Protein AF-0000000078079973 (afdb_homodimer)

Foldseek 3Di:
DFAEEEEEEDLVVLVVLLPPQPAPPNQLSLLLNLQVVLCVVQPVRHHYHYQDDDLVVLLVVQCPDPFADNVQLVLLQCQAVLQVPDPPQPPQAQPHRRAGADPAAPPDDPPPPPPPDGSSNCNNVAEDDGPAGHDNCLSVQLSSLQVSLLVPLVVDDWRYEYEYSGSAAALQHTHRHDYPRHSHHNLSSSVRSNVVPFQAEEEEEEAQEDSNRNCVHCLAPCSYAYEYEYADLCPAPPNPDQDQPSQGDHNSGNRYGHHHDYFAAELVNVVVVLLVVLVSCVVSVGQEYEYADAQCLDCPRPRHGYDYHLLSLLVSLLSNLVSDSGYYYYRYHYTRPSVCSSSSVSSNSVSNND/DFAEEEEEEDLVVLVVLLPPQPAPVNQLSLLLNLQVVLCVVQPVRHHYHYQDDDLVVLLVVQCPDPFADNVQLVLLQCQQVLQVVDPPQPDQAQPHRRAGHDPAAPPDDPPPPPPPDGSSNCNNVAEDDGPAGHDNCLSVQLSSLQVSLLVPLVVDDFRYEYEYSGSAAALQHTHRHDYPRHSHHNLSSSVRSNVVPFQAEEEEEEAQEDSNRNCVRCLAPCSYAYEYEYADLCPAPPNPDQDQPSQGDHNSGNRYGHHHDYFAAELVNVVVVLLVVLVSCVVSVGQEYEYADAQCLDCPRPRHGYDYHLLSLLVSLLSNLVSDSGYYYYRYHYTRPSVCSSSSVSSNSVSNND

InterPro domains:
  IPR000286 Histone deacetylase HDAC [PR01270] (168-191)
  IPR000286 Histone deacetylase HDAC [PR01270] (200-215)
  IPR000286 Histone deacetylase HDAC [PR01270] (286-296)
  IPR023696 Ureohydrolase domain superfamily [SSF52768] (71-352)
  IPR023801 Histone deacetylase domain [PF00850] (71-351)
  IPR037138 Histone deacetylase domain superfamily [G3DSA:3.40.800.20] (15-354)

Radius of gyration: 28.34 Å; Cα contacts (8 Å, |Δi|>4): 1596; chains: 2; bounding box: 48×87×62 Å

pLDDT: mean 91.93, std 10.31, range [50.34, 98.94]

Sequence (708 aa):
MAKLTIVTTPMDTVIVRKEESFNTTNKPFTRQYKIFKKLEETFLSANYLISNFDVKDIRSVLETYPCVSCDYLDFLENAFKSHLESNDNDEYVSPYDGGLVNYCFSKTMPVKKSNKLPYYMQCGLYSNDFTTSIFDYTNVFALQSAYNGIIAANSLRNDSVIYCLNVFPGHHAAKDFYSGYCFLNNAAICAYELLKKYNKVAILDIDYHHGDGTQKIFYDDPRVLTISIHGDPASNYPFYVGYIDEIGEGYGEAYNYNYPLPKGSDINAYINKLTDALEIISVFDTDILVIAFGGDTYNNDPQGGFCLNLDDYKTIGSFIRKSVNKPIIITQEGGYYLDDIDKIVSNFVESLIKMAKLTIVTTPMDTVIVRKEESFNTTNKPFTRQYKIFKKLEETFLSANYLISNFDVKDIRSVLETYPCVSCDYLDFLENAFKSHLESNDNDEYVSPYDGGLVNYCFSKTMPVKKSNKLPYYMQCGLYSNDFTTSIFDYTNVFALQSAYNGIIAANSLRNDSVIYCLNVFPGHHAAKDFYSGYCFLNNAAICAYELLKKYNKVAILDIDYHHGDGTQKIFYDDPRVLTISIHGDPASNYPFYVGYIDEIGEGYGEAYNYNYPLPKGSDINAYINKLTDALEIISVFDTDILVIAFGGDTYNNDPQGGFCLNLDDYKTIGSFIRKSVNKPIIITQEGGYYLDDIDKIVSNFVESLIK

Nearest PDB structures (foldseek):
  6phr-assembly1_A  TM=8.777E-01  e=6.975E-28  Marinobacter subterrani
  9gkz-assembly1_A  TM=9.175E-01  e=5.535E-27  Pseudomonas sp. M30-35
  9gkz-assembly1_B  TM=8.897E-01  e=7.323E-27  Pseudomonas sp. M30-35
  3men-assembly1_B  TM=8.637E-01  e=2.260E-27  Burkholderia pseudomallei 1710b
  5d1b-assembly2_B  TM=8.139E-01  e=1.705E-19  Homo sapiens

Organism: NCBI:txid2126985

Structure (mmCIF, N/CA/C/O backbone):
data_AF-0000000078079973-model_v1
#
loop_
_entity.id
_entity.type
_entity.pdbx_description
1 polymer 'Acetoin utilization deacetylase'
#
loop_
_atom_site.group_PDB
_atom_site.id
_atom_site.type_symbol
_atom_site.label_atom_id
_atom_site.label_alt_id
_atom_site.label_comp_id
_atom_site.label_asym_id
_atom_site.label_entity_id
_atom_site.label_seq_id
_atom_site.pdbx_PDB_ins_code
_atom_site.Cartn_x
_atom_site.Cartn_y
_atom_site.Cartn_z
_atom_site.occupancy
_atom_site.B_iso_or_equiv
_atom_site.auth_seq_id
_atom_site.auth_comp_id
_atom_site.auth_asym_id
_atom_site.auth_atom_id
_atom_site.pdbx_PDB_model_num
ATOM 1 N N . MET A 1 1 ? 0.706 -42.781 -23.125 1 69.25 1 MET A N 1
ATOM 2 C CA . MET A 1 1 ? 0.808 -42 -21.891 1 69.25 1 MET A CA 1
ATOM 3 C C . MET A 1 1 ? 1.854 -40.906 -22.031 1 69.25 1 MET A C 1
ATOM 5 O O . MET A 1 1 ? 2.914 -41.125 -22.609 1 69.25 1 MET A O 1
ATOM 9 N N . ALA A 1 2 ? 1.433 -39.719 -21.547 1 81.12 2 ALA A N 1
ATOM 10 C CA . ALA A 1 2 ? 2.377 -38.594 -21.641 1 81.12 2 ALA A CA 1
ATOM 11 C C . ALA A 1 2 ? 3.559 -38.812 -20.688 1 81.12 2 ALA A C 1
ATOM 13 O O . ALA A 1 2 ? 3.447 -39.531 -19.688 1 81.12 2 ALA A O 1
ATOM 14 N N . LYS A 1 3 ? 4.707 -38.375 -21.031 1 89.5 3 LYS A N 1
ATOM 15 C CA . LYS A 1 3 ? 5.902 -38.406 -20.188 1 89.5 3 LYS A CA 1
ATOM 16 C C . LYS A 1 3 ? 5.887 -37.281 -19.156 1 89.5 3 LYS A C 1
ATOM 18 O O . LYS A 1 3 ? 5.77 -36.125 -19.5 1 89.5 3 LYS A O 1
ATOM 23 N N . LEU A 1 4 ? 5.961 -37.75 -17.922 1 96.06 4 LEU A N 1
ATOM 24 C CA . LEU A 1 4 ? 5.938 -36.781 -16.828 1 96.06 4 LEU A CA 1
ATOM 25 C C . LEU A 1 4 ? 7.355 -36.375 -16.422 1 96.06 4 LEU A C 1
ATOM 27 O O . LEU A 1 4 ? 8.211 -37.25 -16.219 1 96.06 4 LEU A O 1
ATOM 31 N N . THR A 1 5 ? 7.613 -35.125 -16.453 1 97.5 5 THR A N 1
ATOM 32 C CA . THR A 1 5 ? 8.836 -34.562 -15.891 1 97.5 5 THR A CA 1
ATOM 33 C C . THR A 1 5 ? 8.523 -33.625 -14.727 1 97.5 5 THR A C 1
ATOM 35 O O . THR A 1 5 ? 7.586 -32.844 -14.805 1 97.5 5 THR A O 1
ATOM 38 N N . ILE A 1 6 ? 9.211 -33.812 -13.648 1 97.56 6 ILE A N 1
ATOM 39 C CA . ILE A 1 6 ? 9.078 -32.938 -12.484 1 97.56 6 ILE A CA 1
ATOM 40 C C . ILE A 1 6 ? 10.344 -32.094 -12.336 1 97.56 6 ILE A C 1
ATOM 42 O O . ILE A 1 6 ? 11.453 -32.625 -12.258 1 97.56 6 ILE A O 1
ATOM 46 N N . VAL A 1 7 ? 10.164 -30.766 -12.398 1 97.44 7 VAL A N 1
ATOM 47 C CA . VAL A 1 7 ? 11.258 -29.828 -12.18 1 97.44 7 VAL A CA 1
ATOM 48 C C . VAL A 1 7 ? 11.195 -29.281 -10.75 1 97.44 7 VAL A C 1
ATOM 50 O O . VAL A 1 7 ? 10.164 -28.75 -10.328 1 97.44 7 VAL A O 1
ATOM 53 N N . THR A 1 8 ? 12.219 -29.391 -9.938 1 94.62 8 THR A N 1
ATOM 54 C CA . THR A 1 8 ? 12.125 -29.016 -8.539 1 94.62 8 THR A CA 1
ATOM 55 C C . THR A 1 8 ? 13.438 -28.391 -8.062 1 94.62 8 THR A C 1
ATOM 57 O O . THR A 1 8 ? 14.484 -28.594 -8.68 1 94.62 8 THR A O 1
ATOM 60 N N . THR A 1 9 ? 13.273 -27.594 -6.988 1 89.38 9 THR A N 1
ATOM 61 C CA . THR A 1 9 ? 14.414 -27.125 -6.219 1 89.38 9 THR A CA 1
ATOM 62 C C . THR A 1 9 ? 15.078 -28.297 -5.473 1 89.38 9 THR A C 1
ATOM 64 O O . THR A 1 9 ? 14.422 -29.297 -5.184 1 89.38 9 THR A O 1
ATOM 67 N N . PRO A 1 10 ? 16.422 -28.125 -5.203 1 87.38 10 PRO A N 1
ATOM 68 C CA . PRO A 1 10 ? 17.062 -29.188 -4.426 1 87.38 10 PRO A CA 1
ATOM 69 C C . PRO A 1 10 ? 16.375 -29.438 -3.086 1 87.38 10 PRO A C 1
ATOM 71 O O . PRO A 1 10 ? 16.281 -28.531 -2.256 1 87.38 10 PRO A O 1
ATOM 74 N N . MET A 1 11 ? 16.031 -30.641 -2.857 1 87.88 11 MET A N 1
ATOM 75 C CA . MET A 1 11 ? 15.188 -30.984 -1.715 1 87.88 11 MET A CA 1
ATOM 76 C C . MET A 1 11 ? 15.969 -30.859 -0.41 1 87.88 11 MET A C 1
ATOM 78 O O . MET A 1 11 ? 15.391 -30.578 0.639 1 87.88 11 MET A O 1
ATOM 82 N N . ASP A 1 12 ? 17.234 -30.953 -0.471 1 87.94 12 ASP A N 1
ATOM 83 C CA . ASP A 1 12 ? 18.047 -30.797 0.734 1 87.94 12 ASP A CA 1
ATOM 84 C C . ASP A 1 12 ? 17.875 -29.406 1.33 1 87.94 12 ASP A C 1
ATOM 86 O O . ASP A 1 12 ? 17.766 -29.25 2.549 1 87.94 12 ASP A O 1
ATOM 90 N N . THR A 1 13 ? 17.844 -28.453 0.495 1 84.69 13 THR A N 1
ATOM 91 C CA . THR A 1 13 ? 17.688 -27.078 0.955 1 84.69 13 THR A CA 1
ATOM 92 C C . THR A 1 13 ? 16.266 -26.859 1.496 1 84.69 13 THR A C 1
ATOM 94 O O . THR A 1 13 ? 16.078 -26.141 2.479 1 84.69 13 THR A O 1
ATOM 97 N N . VAL A 1 14 ? 15.352 -27.5 0.886 1 86 14 VAL A N 1
ATOM 98 C CA . VAL A 1 14 ? 13.953 -27.391 1.293 1 86 14 VAL A CA 1
ATOM 99 C C . VAL A 1 14 ? 13.766 -28.031 2.67 1 86 14 VAL A C 1
ATOM 101 O O . VAL A 1 14 ? 13.109 -27.453 3.541 1 86 14 VAL A O 1
ATOM 104 N N . ILE A 1 15 ? 14.398 -29.188 2.854 1 86.44 15 ILE A N 1
ATOM 105 C CA . ILE A 1 15 ? 14.281 -29.922 4.102 1 86.44 15 ILE A CA 1
ATOM 106 C C . ILE A 1 15 ? 14.867 -29.109 5.25 1 86.44 15 ILE A C 1
ATOM 108 O O . ILE A 1 15 ? 14.289 -29.047 6.336 1 86.44 15 ILE A O 1
ATOM 112 N N . VAL A 1 16 ? 15.938 -28.484 5.047 1 84.75 16 VAL A N 1
ATOM 113 C CA . VAL A 1 16 ? 16.578 -27.672 6.07 1 84.75 16 VAL A CA 1
ATOM 114 C C . VAL A 1 16 ? 15.656 -26.531 6.492 1 84.75 16 VAL A C 1
ATOM 116 O O . VAL A 1 16 ? 15.461 -26.281 7.684 1 84.75 16 VAL A O 1
ATOM 119 N N . ARG A 1 17 ? 15.07 -25.906 5.559 1 84.94 17 ARG A N 1
ATOM 120 C CA . ARG A 1 17 ? 14.203 -24.766 5.836 1 84.94 17 ARG A CA 1
ATOM 121 C C . ARG A 1 17 ? 12.898 -25.219 6.496 1 84.94 17 ARG A C 1
ATOM 123 O O . ARG A 1 17 ? 12.359 -24.516 7.355 1 84.94 17 ARG A O 1
ATOM 130 N N . LYS A 1 18 ? 12.469 -26.328 6.082 1 84.25 18 LYS A N 1
ATOM 131 C CA . LYS A 1 18 ? 11.273 -26.906 6.676 1 84.25 18 LYS A CA 1
ATOM 132 C C . LYS A 1 18 ? 11.461 -27.172 8.172 1 84.25 18 LYS A C 1
ATOM 134 O O . LYS A 1 18 ? 10.539 -26.969 8.961 1 84.25 18 LYS A O 1
ATOM 139 N N . GLU A 1 19 ? 12.602 -27.547 8.609 1 83.56 19 GLU A N 1
ATOM 140 C CA . GLU A 1 19 ? 12.891 -27.938 9.984 1 83.56 19 GLU A CA 1
ATOM 141 C C . GLU A 1 19 ? 13.25 -26.719 10.836 1 83.56 19 GLU A C 1
ATOM 143 O O . GLU A 1 19 ? 13.156 -26.766 12.062 1 83.56 19 GLU A O 1
ATOM 148 N N . GLU A 1 20 ? 13.922 -25.781 10.32 1 67.56 20 GLU A N 1
ATOM 149 C CA . GLU A 1 20 ? 14.336 -24.609 11.07 1 67.56 20 GLU A CA 1
ATOM 150 C C . GLU A 1 20 ? 13.125 -23.828 11.578 1 67.56 20 GLU A C 1
ATOM 152 O O . GLU A 1 20 ? 13.211 -23.125 12.594 1 67.56 20 GLU A O 1
ATOM 157 N N . SER A 1 21 ? 12.219 -23.672 10.758 1 55.81 21 SER A N 1
ATOM 158 C CA . SER A 1 21 ? 11.406 -22.469 10.875 1 55.81 21 SER A CA 1
ATOM 159 C C . SER A 1 21 ? 10.383 -22.594 12 1 55.81 21 SER A C 1
ATOM 161 O O . SER A 1 21 ? 9.633 -23.578 12.062 1 55.81 21 SER A O 1
ATOM 163 N N . PHE A 1 22 ? 10.75 -22.078 13.125 1 51.12 22 PHE A N 1
ATOM 164 C CA . PHE A 1 22 ? 9.93 -21.953 14.328 1 51.12 22 PHE A CA 1
ATOM 165 C C . PHE A 1 22 ? 8.547 -21.422 13.984 1 51.12 22 PHE A C 1
ATOM 167 O O . PHE A 1 22 ? 7.582 -21.656 14.719 1 51.12 22 PHE A O 1
ATOM 174 N N . ASN A 1 23 ? 8.383 -20.5 13.016 1 53.78 23 ASN A N 1
ATOM 175 C CA . ASN A 1 23 ? 7.125 -19.766 12.867 1 53.78 23 ASN A CA 1
ATOM 176 C C . ASN A 1 23 ? 6.461 -20.078 11.523 1 53.78 23 ASN A C 1
ATOM 178 O O . ASN A 1 23 ? 6.926 -20.938 10.781 1 53.78 23 ASN A O 1
ATOM 182 N N . THR A 1 24 ? 5.273 -19.609 11.281 1 57.94 24 THR A N 1
ATOM 183 C CA . THR A 1 24 ? 4.398 -19.719 10.125 1 57.94 24 THR A CA 1
ATOM 184 C C . THR A 1 24 ? 5.191 -19.562 8.828 1 57.94 24 THR A C 1
ATOM 186 O O . THR A 1 24 ? 4.664 -19.797 7.738 1 57.94 24 THR A O 1
ATOM 189 N N . THR A 1 25 ? 6.574 -19.625 8.984 1 67.25 25 THR A N 1
ATOM 190 C CA . THR A 1 25 ? 7.387 -19.281 7.82 1 67.25 25 THR A CA 1
ATOM 191 C C . THR A 1 25 ? 7.84 -20.547 7.094 1 67.25 25 THR A C 1
ATOM 193 O O . THR A 1 25 ? 8.375 -20.469 5.984 1 67.25 25 THR A O 1
ATOM 196 N N . ASN A 1 26 ? 7.504 -21.703 7.684 1 79.69 26 ASN A N 1
ATOM 197 C CA . ASN A 1 26 ? 8 -22.922 7.047 1 79.69 26 ASN A CA 1
ATOM 198 C C . ASN A 1 26 ? 6.941 -23.562 6.156 1 79.69 26 ASN A C 1
ATOM 200 O O . ASN A 1 26 ? 7.215 -24.547 5.473 1 79.69 26 ASN A O 1
ATOM 204 N N . LYS A 1 27 ? 5.875 -22.984 6.027 1 86.44 27 LYS A N 1
ATOM 205 C CA . LYS A 1 27 ? 4.734 -23.594 5.359 1 86.44 27 LYS A CA 1
ATOM 206 C C . LYS A 1 27 ? 5.023 -23.828 3.879 1 86.44 27 LYS A C 1
ATOM 208 O O . LYS A 1 27 ? 4.738 -24.906 3.346 1 86.44 27 LYS A O 1
ATOM 213 N N . PRO A 1 28 ? 5.664 -22.906 3.246 1 91.62 28 PRO A N 1
ATOM 214 C CA . PRO A 1 28 ? 5.938 -23.156 1.83 1 91.62 28 PRO A CA 1
ATOM 215 C C . PRO A 1 28 ? 6.895 -24.328 1.614 1 91.62 28 PRO A C 1
ATOM 217 O O . PRO A 1 28 ? 6.754 -25.078 0.638 1 91.62 28 PRO A O 1
ATOM 220 N N . PHE A 1 29 ? 7.762 -24.547 2.539 1 93.69 29 PHE A N 1
ATOM 221 C CA . PHE A 1 29 ? 8.734 -25.625 2.42 1 93.69 29 PHE A CA 1
ATOM 222 C C . PHE A 1 29 ? 8.102 -26.969 2.787 1 93.69 29 PHE A C 1
ATOM 224 O O . PHE A 1 29 ? 8.391 -27.984 2.168 1 93.69 29 PHE A O 1
ATOM 231 N N . THR A 1 30 ? 7.277 -26.938 3.783 1 93.69 30 THR A N 1
ATOM 232 C CA . THR A 1 30 ? 6.531 -28.156 4.125 1 93.69 30 THR A CA 1
ATOM 233 C C . THR A 1 30 ? 5.641 -28.578 2.967 1 93.69 30 THR A C 1
ATOM 235 O O . THR A 1 30 ? 5.555 -29.766 2.652 1 93.69 30 THR A O 1
ATOM 238 N N . ARG A 1 31 ? 5.004 -27.625 2.34 1 95.12 31 ARG A N 1
ATOM 239 C CA . ARG A 1 31 ? 4.18 -27.906 1.172 1 95.12 31 ARG A CA 1
ATOM 240 C C . ARG A 1 31 ? 4.996 -28.562 0.069 1 95.12 31 ARG A C 1
ATOM 242 O O . ARG A 1 31 ? 4.598 -29.594 -0.476 1 95.12 31 ARG A O 1
ATOM 249 N N . GLN A 1 32 ? 6.129 -28 -0.218 1 94.56 32 GLN A N 1
ATOM 250 C CA . GLN A 1 32 ? 7 -28.5 -1.272 1 94.56 32 GLN A CA 1
ATOM 251 C C . GLN A 1 32 ? 7.457 -29.922 -0.974 1 94.56 32 GLN A C 1
ATOM 253 O O . GLN A 1 32 ? 7.453 -30.781 -1.859 1 94.56 32 GLN A O 1
ATOM 258 N N . TYR A 1 33 ? 7.84 -30.141 0.251 1 94.81 33 TYR A N 1
ATOM 259 C CA . TYR A 1 33 ? 8.336 -31.438 0.667 1 94.81 33 TYR A CA 1
ATOM 260 C C . TYR A 1 33 ? 7.254 -32.5 0.537 1 94.81 33 TYR A C 1
ATOM 262 O O . TYR A 1 33 ? 7.496 -33.594 -0.006 1 94.81 33 TYR A O 1
ATOM 270 N N . LYS A 1 34 ? 6.102 -32.219 0.999 1 96.44 34 LYS A N 1
ATOM 271 C CA . LYS A 1 34 ? 5 -33.156 0.972 1 96.44 34 LYS A CA 1
ATOM 272 C C . LYS A 1 34 ? 4.613 -33.531 -0.461 1 96.44 34 LYS A C 1
ATOM 274 O O . LYS A 1 34 ? 4.391 -34.688 -0.778 1 96.44 34 LYS A O 1
ATOM 279 N N . ILE A 1 35 ? 4.512 -32.531 -1.285 1 97.56 35 ILE A N 1
ATOM 280 C CA . ILE A 1 35 ? 4.16 -32.75 -2.682 1 97.56 35 ILE A CA 1
ATOM 281 C C . ILE A 1 35 ? 5.242 -33.594 -3.348 1 97.56 35 ILE A C 1
ATOM 283 O O . ILE A 1 35 ? 4.941 -34.594 -4.023 1 97.56 35 ILE A O 1
ATOM 287 N N . PHE A 1 36 ? 6.48 -33.25 -3.117 1 96.69 36 PHE A N 1
ATOM 288 C CA . PHE A 1 36 ? 7.598 -33.969 -3.725 1 96.69 36 PHE A CA 1
ATOM 289 C C . PHE A 1 36 ? 7.562 -35.438 -3.352 1 96.69 36 PHE A C 1
ATOM 291 O O . PHE A 1 36 ? 7.668 -36.312 -4.223 1 96.69 36 PHE A O 1
ATOM 298 N N . LYS A 1 37 ? 7.418 -35.75 -2.086 1 96.38 37 LYS A N 1
ATOM 299 C CA . LYS A 1 37 ? 7.41 -37.125 -1.604 1 96.38 37 LYS A CA 1
ATOM 300 C C . LYS A 1 37 ? 6.273 -37.938 -2.238 1 96.38 37 LYS A C 1
ATOM 302 O O . LYS A 1 37 ? 6.465 -39.094 -2.639 1 96.38 37 LYS A O 1
ATOM 307 N N . LYS A 1 38 ? 5.176 -37.312 -2.314 1 97.75 38 LYS A N 1
ATOM 308 C CA . LYS A 1 38 ? 4.02 -38 -2.895 1 97.75 38 LYS A CA 1
ATOM 309 C C . LYS A 1 38 ? 4.23 -38.281 -4.383 1 97.75 38 LYS A C 1
ATOM 311 O O . LYS A 1 38 ? 3.889 -39.344 -4.871 1 97.75 38 LYS A O 1
ATOM 316 N N . LEU A 1 39 ? 4.688 -37.25 -5.105 1 96.62 39 LEU A N 1
ATOM 317 C CA . LEU A 1 39 ? 4.914 -37.438 -6.539 1 96.62 39 LEU A CA 1
ATOM 318 C C . LEU A 1 39 ? 5.957 -38.5 -6.797 1 96.62 39 LEU A C 1
ATOM 320 O O . LEU A 1 39 ? 5.805 -39.312 -7.715 1 96.62 39 LEU A O 1
ATOM 324 N N . GLU A 1 40 ? 6.992 -38.562 -5.973 1 94.5 40 GLU A N 1
ATOM 325 C CA . GLU A 1 40 ? 8.023 -39.562 -6.094 1 94.5 40 GLU A CA 1
ATOM 326 C C . GLU A 1 40 ? 7.449 -40.969 -5.867 1 94.5 40 GLU A C 1
ATOM 328 O O . GLU A 1 40 ? 7.824 -41.938 -6.551 1 94.5 40 GLU A O 1
ATOM 333 N N . GLU A 1 41 ? 6.574 -41.062 -4.953 1 95.94 41 GLU A N 1
ATOM 334 C CA . GLU A 1 41 ? 5.949 -42.344 -4.613 1 95.94 41 GLU A CA 1
ATOM 335 C C . GLU A 1 41 ? 4.965 -42.781 -5.691 1 95.94 41 GLU A C 1
ATOM 337 O O . GLU A 1 41 ? 4.852 -43.969 -5.988 1 95.94 41 GLU A O 1
ATOM 342 N N . THR A 1 42 ? 4.281 -41.844 -6.207 1 95.44 42 THR A N 1
ATOM 343 C CA . THR A 1 42 ? 3.18 -42.156 -7.113 1 95.44 42 THR A CA 1
ATOM 344 C C . THR A 1 42 ? 3.693 -42.375 -8.531 1 95.44 42 THR A C 1
ATOM 346 O O . THR A 1 42 ? 3.186 -43.25 -9.258 1 95.44 42 THR A O 1
ATOM 349 N N . PHE A 1 43 ? 4.648 -41.562 -8.938 1 95.38 43 PHE A N 1
ATOM 350 C CA . PHE A 1 43 ? 5.113 -41.594 -10.312 1 95.38 43 PHE A CA 1
ATOM 351 C C . PHE A 1 43 ? 6.551 -42.125 -10.391 1 95.38 43 PHE A C 1
ATOM 353 O O . PHE A 1 43 ? 7.484 -41.312 -10.539 1 95.38 43 PHE A O 1
ATOM 360 N N . LEU A 1 44 ? 6.727 -43.375 -10.531 1 92.19 44 LEU A N 1
ATOM 361 C CA . LEU A 1 44 ? 8.031 -44.031 -10.461 1 92.19 44 LEU A CA 1
ATOM 362 C C . LEU A 1 44 ? 8.82 -43.812 -11.75 1 92.19 44 LEU A C 1
ATOM 364 O O . LEU A 1 44 ? 10.055 -43.812 -11.734 1 92.19 44 LEU A O 1
ATOM 368 N N . SER A 1 45 ? 8.133 -43.562 -12.836 1 91.75 45 SER A N 1
ATOM 369 C CA . SER A 1 45 ? 8.797 -43.438 -14.133 1 91.75 45 SER A CA 1
ATOM 370 C C . SER A 1 45 ? 9 -41.969 -14.508 1 91.75 45 SER A C 1
ATOM 372 O O . SER A 1 45 ? 9.484 -41.656 -15.602 1 91.75 45 SER A O 1
ATOM 374 N N . ALA A 1 46 ? 8.586 -41.062 -13.586 1 93.75 46 ALA A N 1
ATOM 375 C CA . ALA A 1 46 ? 8.742 -39.656 -13.898 1 93.75 46 ALA A CA 1
ATOM 376 C C . ALA A 1 46 ? 10.211 -39.281 -1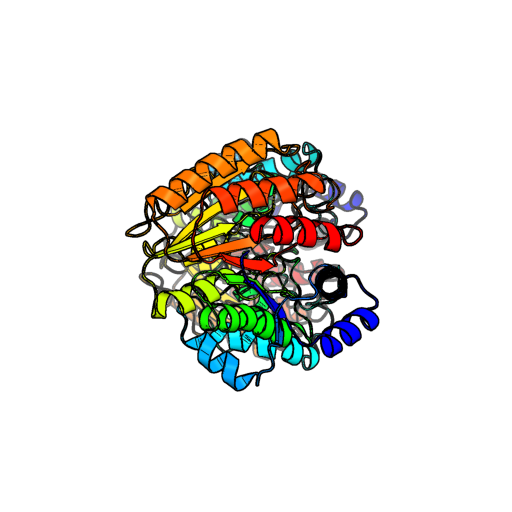3.953 1 93.75 46 ALA A C 1
ATOM 378 O O . ALA A 1 46 ? 11.039 -39.844 -13.242 1 93.75 46 ALA A O 1
ATOM 379 N N . ASN A 1 47 ? 10.523 -38.344 -14.867 1 94.75 47 ASN A N 1
ATOM 380 C CA . ASN A 1 47 ? 11.836 -37.719 -14.883 1 94.75 47 ASN A CA 1
ATOM 381 C C . ASN A 1 47 ? 11.914 -36.531 -13.906 1 94.75 47 ASN A C 1
ATOM 383 O O . ASN A 1 47 ? 10.977 -35.75 -13.805 1 94.75 47 ASN A O 1
ATOM 387 N N . TYR A 1 48 ? 12.961 -36.469 -13.125 1 94.12 48 TYR A N 1
ATOM 388 C CA . TYR A 1 48 ? 13.156 -35.375 -12.172 1 94.12 48 TYR A CA 1
ATOM 389 C C . TYR A 1 48 ? 14.336 -34.5 -12.586 1 94.12 48 TYR A C 1
ATOM 391 O O . TYR A 1 48 ? 15.461 -35 -12.75 1 94.12 48 TYR A O 1
ATOM 399 N N . LEU A 1 49 ? 14.078 -33.25 -12.812 1 95 49 LEU A N 1
ATOM 400 C CA . LEU A 1 49 ? 15.102 -32.25 -13.109 1 95 49 LEU A CA 1
ATOM 401 C C . LEU A 1 49 ? 15.297 -31.312 -11.93 1 95 49 LEU A C 1
ATOM 403 O O . LEU A 1 49 ? 14.359 -30.641 -11.508 1 95 49 LEU A O 1
ATOM 407 N N . ILE A 1 50 ? 16.5 -31.219 -11.422 1 92.94 50 ILE A N 1
ATOM 408 C CA . ILE A 1 50 ? 16.812 -30.375 -10.266 1 92.94 50 ILE A CA 1
ATOM 409 C C . ILE A 1 50 ? 17.391 -29.047 -10.734 1 92.94 50 ILE A C 1
ATOM 411 O O . ILE A 1 50 ? 18.297 -29 -11.57 1 92.94 50 ILE A O 1
ATOM 415 N N . SER A 1 51 ? 16.75 -27.984 -10.258 1 89.88 51 SER A N 1
ATOM 416 C CA . SER A 1 51 ? 17.172 -26.641 -10.664 1 89.88 51 SER A CA 1
ATOM 417 C C . SER A 1 51 ? 18.391 -26.172 -9.875 1 89.88 51 SER A C 1
ATOM 419 O O . SER A 1 51 ? 18.266 -25.328 -8.977 1 89.88 51 SER A O 1
ATOM 421 N N . ASN A 1 52 ? 19.484 -26.688 -10.234 1 83.94 52 ASN A N 1
ATOM 422 C CA . ASN A 1 52 ? 20.75 -26.188 -9.703 1 83.94 52 ASN A CA 1
ATOM 423 C C . ASN A 1 52 ? 21.281 -25 -10.5 1 83.94 52 ASN A C 1
ATOM 425 O O . ASN A 1 52 ? 21.359 -25.078 -11.727 1 83.94 52 ASN A O 1
ATOM 429 N N . PHE A 1 53 ? 21.453 -23.906 -9.734 1 78.81 53 PHE A N 1
ATOM 430 C CA . PHE A 1 53 ? 21.922 -22.75 -10.492 1 78.81 53 PHE A CA 1
ATOM 431 C C . PHE A 1 53 ? 22.781 -21.844 -9.625 1 78.81 53 PHE A C 1
ATOM 433 O O . PHE A 1 53 ? 22.75 -21.922 -8.398 1 78.81 53 PHE A O 1
ATOM 440 N N . ASP A 1 54 ? 23.578 -21.125 -10.422 1 85.06 54 ASP A N 1
ATOM 441 C CA . ASP A 1 54 ? 24.25 -19.953 -9.844 1 85.06 54 ASP A CA 1
ATOM 442 C C . ASP A 1 54 ? 23.328 -18.734 -9.867 1 85.06 54 ASP A C 1
ATOM 444 O O . ASP A 1 54 ? 22.719 -18.422 -10.898 1 85.06 54 ASP A O 1
ATOM 448 N N . VAL A 1 55 ? 23.156 -18.109 -8.781 1 84.38 55 VAL A N 1
ATOM 449 C CA . VAL A 1 55 ? 22.266 -16.969 -8.625 1 84.38 55 VAL A CA 1
ATOM 450 C C . VAL A 1 55 ? 22.562 -15.922 -9.695 1 84.38 55 VAL A C 1
ATOM 452 O O . VAL A 1 55 ? 21.641 -15.336 -10.281 1 84.38 55 VAL A O 1
ATOM 455 N N . LYS A 1 56 ? 23.859 -15.688 -10.008 1 85.31 56 LYS A N 1
ATOM 456 C CA . LYS A 1 56 ? 24.25 -14.664 -10.977 1 85.31 56 LYS A CA 1
ATOM 457 C C . LYS A 1 56 ? 23.797 -15.039 -12.383 1 85.31 56 LYS A C 1
ATOM 459 O O . LYS A 1 56 ? 23.391 -14.172 -13.164 1 85.31 56 LYS A O 1
ATOM 464 N N . ASP A 1 57 ? 23.859 -16.266 -12.703 1 89.38 57 ASP A N 1
ATOM 465 C CA . ASP A 1 57 ? 23.469 -16.734 -14.031 1 89.38 57 ASP A CA 1
ATOM 466 C C . ASP A 1 57 ? 21.969 -16.609 -14.25 1 89.38 57 ASP A C 1
ATOM 468 O O . ASP A 1 57 ? 21.531 -16.109 -15.289 1 89.38 57 ASP A O 1
ATOM 472 N N . ILE A 1 58 ? 21.25 -17 -13.305 1 91 58 ILE A N 1
ATOM 473 C CA . ILE A 1 58 ? 19.812 -16.953 -13.453 1 91 58 ILE A CA 1
ATOM 474 C C . ILE A 1 58 ? 19.328 -15.5 -13.508 1 91 58 ILE A C 1
ATOM 476 O O . ILE A 1 58 ? 18.406 -15.172 -14.25 1 91 58 ILE A O 1
ATOM 480 N N . ARG A 1 59 ? 19.953 -14.688 -12.672 1 92.12 59 ARG A N 1
ATOM 481 C CA . ARG A 1 59 ? 19.594 -13.273 -12.68 1 92.12 59 ARG A CA 1
ATOM 482 C C . ARG A 1 59 ? 19.781 -12.672 -14.07 1 92.12 59 ARG A C 1
ATOM 484 O O . ARG A 1 59 ? 18.922 -11.945 -14.562 1 92.12 59 ARG A O 1
ATOM 491 N N . SER A 1 60 ? 20.922 -12.977 -14.727 1 92.94 60 SER A N 1
ATOM 492 C CA . SER A 1 60 ? 21.219 -12.445 -16.047 1 92.94 60 SER A CA 1
ATOM 493 C C . SER A 1 60 ? 20.172 -12.867 -17.078 1 92.94 60 SER A C 1
ATOM 495 O O . SER A 1 60 ? 19.812 -12.086 -17.969 1 92.94 60 SER A O 1
ATOM 497 N N . VAL A 1 61 ? 19.672 -14.039 -16.938 1 94.62 61 VAL A N 1
ATOM 498 C CA . VAL A 1 61 ? 18.656 -14.547 -17.844 1 94.62 61 VAL A CA 1
ATOM 499 C C . VAL A 1 61 ? 17.328 -13.859 -17.562 1 94.62 61 VAL A C 1
ATOM 501 O O . VAL A 1 61 ? 16.641 -13.398 -18.484 1 94.62 61 VAL A O 1
ATOM 504 N N . LEU A 1 62 ? 17 -13.766 -16.297 1 95.81 62 LEU A N 1
ATOM 505 C CA . LEU A 1 62 ? 15.711 -13.195 -15.883 1 95.81 62 LEU A CA 1
ATOM 506 C C . LEU A 1 62 ? 15.594 -11.742 -16.328 1 95.81 62 LEU A C 1
ATOM 508 O O . LEU A 1 62 ? 14.516 -11.297 -16.719 1 95.81 62 LEU A O 1
ATOM 512 N N . GLU A 1 63 ? 16.688 -11.016 -16.344 1 94.75 63 GLU A N 1
ATOM 513 C CA . GLU A 1 63 ? 16.719 -9.602 -16.672 1 94.75 63 GLU A CA 1
ATOM 514 C C . GLU A 1 63 ? 16.375 -9.375 -18.141 1 94.75 63 GLU A C 1
ATOM 516 O O . GLU A 1 63 ? 16.078 -8.25 -18.547 1 94.75 63 GLU A O 1
ATOM 521 N N . THR A 1 64 ? 16.422 -10.445 -18.953 1 96 64 THR A N 1
ATOM 522 C CA . THR A 1 64 ? 16.125 -10.305 -20.375 1 96 64 THR A CA 1
ATOM 523 C C . THR A 1 64 ? 14.625 -10.375 -20.641 1 96 64 THR A C 1
ATOM 525 O O . THR A 1 64 ? 14.156 -10.031 -21.719 1 96 64 THR A O 1
ATOM 528 N N . TYR A 1 65 ? 13.875 -10.844 -19.688 1 97.38 65 TYR A N 1
ATOM 529 C CA . TYR A 1 65 ? 12.43 -10.961 -19.875 1 97.38 65 TYR A CA 1
ATOM 530 C C . TYR A 1 65 ? 11.734 -9.641 -19.594 1 97.38 65 TYR A C 1
ATOM 532 O O . TYR A 1 65 ? 12.055 -8.961 -18.609 1 97.38 65 TYR A O 1
ATOM 540 N N . PRO A 1 66 ? 10.742 -9.234 -20.406 1 96.38 66 PRO A N 1
ATOM 541 C CA . PRO A 1 66 ? 10.039 -7.961 -20.219 1 96.38 66 PRO A CA 1
ATOM 542 C C . PRO A 1 66 ? 9.281 -7.895 -18.891 1 96.38 66 PRO A C 1
ATOM 544 O O . PRO A 1 66 ? 8.961 -6.805 -18.422 1 96.38 66 PRO A O 1
ATOM 547 N N . CYS A 1 67 ? 8.977 -9.031 -18.281 1 96.81 67 CYS A N 1
ATOM 548 C CA . CYS A 1 67 ? 8.156 -9.055 -17.078 1 96.81 67 CYS A CA 1
ATOM 549 C C . CYS A 1 67 ? 9.023 -8.992 -15.828 1 96.81 67 CYS A C 1
ATOM 551 O O . CYS A 1 67 ? 8.531 -9.172 -14.711 1 96.81 67 CYS A O 1
ATOM 553 N N . VAL A 1 68 ? 10.344 -8.711 -16 1 96.44 68 VAL A N 1
ATOM 554 C CA . VAL A 1 68 ? 11.242 -8.648 -14.852 1 96.44 68 VAL A CA 1
ATOM 555 C C . VAL A 1 68 ? 11.992 -7.32 -14.859 1 96.44 68 VAL A C 1
ATOM 557 O O . VAL A 1 68 ? 12.57 -6.93 -15.875 1 96.44 68 VAL A O 1
ATOM 560 N N . SER A 1 69 ? 11.961 -6.629 -13.758 1 95.12 69 SER A N 1
ATOM 561 C CA . SER A 1 69 ? 12.695 -5.379 -13.578 1 95.12 69 SER A CA 1
ATOM 562 C C . SER A 1 69 ? 14.039 -5.621 -12.898 1 95.12 69 SER A C 1
ATOM 564 O O . SER A 1 69 ? 14.109 -6.293 -11.867 1 95.12 69 SER A O 1
ATOM 566 N N . CYS A 1 70 ? 15.07 -5.023 -13.477 1 94.75 70 CYS A N 1
ATOM 567 C CA . CYS A 1 70 ? 16.406 -5.148 -12.906 1 94.75 70 CYS A CA 1
ATOM 568 C C . CYS A 1 70 ? 16.469 -4.516 -11.516 1 94.75 70 CYS A C 1
ATOM 570 O O . CYS A 1 70 ? 17.047 -5.09 -10.594 1 94.75 70 CYS A O 1
ATOM 572 N N . ASP A 1 71 ? 15.836 -3.338 -11.367 1 92.38 71 ASP A N 1
ATOM 573 C CA . ASP A 1 71 ? 15.812 -2.652 -10.078 1 92.38 71 ASP A CA 1
ATOM 574 C C . ASP A 1 71 ? 15.094 -3.488 -9.023 1 92.38 71 ASP A C 1
ATOM 576 O O . ASP A 1 71 ? 15.508 -3.537 -7.867 1 92.38 71 ASP A O 1
ATOM 580 N N . TYR A 1 72 ? 14.07 -4.121 -9.422 1 93.88 72 TYR A N 1
ATOM 581 C CA . TYR A 1 72 ? 13.305 -4.969 -8.516 1 93.88 72 TYR A CA 1
ATOM 582 C C . TYR A 1 72 ? 14.125 -6.172 -8.062 1 93.88 72 TYR A C 1
ATOM 584 O O . TYR A 1 72 ? 14.094 -6.551 -6.895 1 93.88 72 TYR A O 1
ATOM 592 N N . LEU A 1 73 ? 14.875 -6.836 -9.008 1 95.75 73 LEU A N 1
ATOM 593 C CA . LEU A 1 73 ? 15.734 -7.957 -8.648 1 95.75 73 LEU A CA 1
ATOM 594 C C . LEU A 1 73 ? 16.812 -7.52 -7.656 1 95.75 73 LEU A C 1
ATOM 596 O O . LEU A 1 73 ? 17.156 -8.266 -6.734 1 95.75 73 LEU A O 1
ATOM 600 N N . ASP A 1 74 ? 17.328 -6.305 -7.887 1 94.12 74 ASP A N 1
ATOM 601 C CA . ASP A 1 74 ? 18.312 -5.762 -6.945 1 94.12 74 ASP A CA 1
ATOM 602 C C . ASP A 1 74 ? 17.719 -5.613 -5.551 1 94.12 74 ASP A C 1
ATOM 604 O O . ASP A 1 74 ? 18.344 -5.965 -4.555 1 94.12 74 ASP A O 1
ATOM 608 N N . PHE A 1 75 ? 16.562 -5.133 -5.539 1 93.5 75 PHE A N 1
ATOM 609 C CA . PHE A 1 75 ? 15.859 -4.984 -4.273 1 93.5 75 PHE A CA 1
ATOM 610 C C . PHE A 1 75 ? 15.672 -6.336 -3.596 1 93.5 75 PHE A C 1
ATOM 612 O O . PHE A 1 75 ? 15.992 -6.496 -2.416 1 93.5 75 PHE A O 1
ATOM 619 N N . LEU A 1 76 ? 15.133 -7.355 -4.32 1 94.94 76 LEU A N 1
ATOM 620 C CA . LEU A 1 76 ? 14.867 -8.672 -3.752 1 94.94 76 LEU A CA 1
ATOM 621 C C . LEU A 1 76 ? 16.141 -9.281 -3.178 1 94.94 76 LEU A C 1
ATOM 623 O O . LEU A 1 76 ? 16.109 -9.938 -2.133 1 94.94 76 LEU A O 1
ATOM 627 N N . GLU A 1 77 ? 17.219 -9.062 -3.82 1 94.94 77 GLU A N 1
ATOM 628 C CA . GLU A 1 77 ? 18.516 -9.633 -3.43 1 94.94 77 GLU A CA 1
ATOM 629 C C . GLU A 1 77 ? 19.047 -8.977 -2.158 1 94.94 77 GLU A C 1
ATOM 631 O O . GLU A 1 77 ? 19.672 -9.641 -1.334 1 94.94 77 GLU A O 1
ATOM 636 N N . ASN A 1 78 ? 18.719 -7.699 -1.934 1 94.81 78 ASN A N 1
ATOM 637 C CA . ASN A 1 78 ? 19.469 -6.941 -0.944 1 94.81 78 ASN A CA 1
ATOM 638 C C . ASN A 1 78 ? 18.594 -6.484 0.212 1 94.81 78 ASN A C 1
ATOM 640 O O . ASN A 1 78 ? 19.094 -6.078 1.261 1 94.81 78 ASN A O 1
ATOM 644 N N . ALA A 1 79 ? 17.344 -6.535 0.047 1 92.44 79 ALA A N 1
ATOM 645 C CA . ALA A 1 79 ? 16.438 -5.883 0.991 1 92.44 79 ALA A CA 1
ATOM 646 C C . ALA A 1 79 ? 16.625 -6.441 2.398 1 92.44 79 ALA A C 1
ATOM 648 O O . ALA A 1 79 ? 16.828 -5.688 3.352 1 92.44 79 ALA A O 1
ATOM 649 N N . PHE A 1 80 ? 16.609 -7.754 2.514 1 92.06 80 PHE A N 1
ATOM 650 C CA . PHE A 1 80 ? 16.672 -8.352 3.842 1 92.06 80 PHE A CA 1
ATOM 651 C C . PHE A 1 80 ? 18.047 -8.141 4.465 1 92.06 80 PHE A C 1
ATOM 653 O O . PHE A 1 80 ? 18.156 -7.828 5.652 1 92.06 80 PHE A O 1
ATOM 660 N N . LYS A 1 81 ? 19.062 -8.312 3.701 1 91.25 81 LYS A N 1
ATOM 661 C CA . LYS A 1 81 ? 20.422 -8.062 4.184 1 91.25 81 LYS A CA 1
ATOM 662 C C . LYS A 1 81 ? 20.578 -6.617 4.66 1 91.25 81 LYS A C 1
ATOM 664 O O . LYS A 1 81 ? 21.172 -6.367 5.711 1 91.25 81 LYS A O 1
ATOM 669 N N .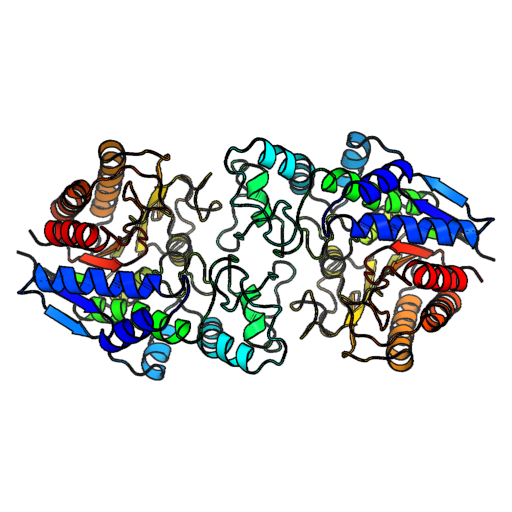 SER A 1 82 ? 20.062 -5.727 3.83 1 89.88 82 SER A N 1
ATOM 670 C CA . SER A 1 82 ? 20.094 -4.309 4.18 1 89.88 82 SER A CA 1
ATOM 671 C C . SER A 1 82 ? 19.375 -4.047 5.492 1 89.88 82 SER A C 1
ATOM 673 O O . SER A 1 82 ? 19.797 -3.203 6.285 1 89.88 82 SER A O 1
ATOM 675 N N . HIS A 1 83 ? 18.328 -4.723 5.68 1 88.12 83 HIS A N 1
ATOM 676 C CA . HIS A 1 83 ? 17.562 -4.598 6.922 1 88.12 83 HIS A CA 1
ATOM 677 C C . HIS A 1 83 ? 18.391 -5.07 8.117 1 88.12 83 HIS A C 1
ATOM 679 O O . HIS A 1 83 ? 18.422 -4.406 9.156 1 88.12 83 HIS A O 1
ATOM 685 N N . LEU A 1 84 ? 19.016 -6.18 8.031 1 86.69 84 LEU A N 1
ATOM 686 C CA . LEU A 1 84 ? 19.844 -6.727 9.109 1 86.69 84 LEU A CA 1
ATOM 687 C C . LEU A 1 84 ? 20.969 -5.77 9.469 1 86.69 84 LEU A C 1
ATOM 689 O O . LEU A 1 84 ? 21.344 -5.664 10.641 1 86.69 84 LEU A O 1
ATOM 693 N N . GLU A 1 85 ? 21.406 -5.105 8.492 1 86.81 85 GLU A N 1
ATOM 694 C CA . GLU A 1 85 ? 22.531 -4.191 8.695 1 86.81 85 GLU A CA 1
ATOM 695 C C . GLU A 1 85 ? 22.062 -2.871 9.297 1 86.81 85 GLU A C 1
ATOM 697 O O . GLU A 1 85 ? 22.875 -2.119 9.852 1 86.81 85 GLU A O 1
ATOM 702 N N . SER A 1 86 ? 20.734 -2.738 9.102 1 80.12 86 SER A N 1
ATOM 703 C CA . SER A 1 86 ? 20.219 -1.457 9.578 1 80.12 86 SER A CA 1
ATOM 704 C C . SER A 1 86 ? 20.016 -1.464 11.086 1 80.12 86 SER A C 1
ATOM 706 O O . SER A 1 86 ? 19.828 -2.523 11.688 1 80.12 86 SER A O 1
ATOM 708 N N . ASN A 1 87 ? 20.344 -0.456 11.883 1 64.06 87 ASN A N 1
ATOM 709 C CA . ASN A 1 87 ? 20.094 -0.318 13.312 1 64.06 87 ASN A CA 1
ATOM 710 C C . ASN A 1 87 ? 18.625 -0.054 13.609 1 64.06 87 ASN A C 1
ATOM 712 O O . ASN A 1 87 ? 18.266 0.326 14.727 1 64.06 87 ASN A O 1
ATOM 716 N N . ASP A 1 88 ? 17.75 -0.179 12.57 1 60.19 88 ASP A N 1
ATOM 717 C CA . ASP A 1 88 ? 16.359 0.211 12.727 1 60.19 88 ASP A CA 1
ATOM 718 C C . ASP A 1 88 ? 15.461 -1.014 12.898 1 60.19 88 ASP A C 1
ATOM 720 O O . ASP A 1 88 ? 14.281 -0.982 12.539 1 60.19 88 ASP A O 1
ATOM 724 N N . ASN A 1 89 ? 15.883 -2.156 13.539 1 56.62 89 ASN A N 1
ATOM 725 C CA . ASN A 1 89 ? 15.438 -3.545 13.477 1 56.62 89 ASN A CA 1
ATOM 726 C C . ASN A 1 89 ? 13.938 -3.666 13.727 1 56.62 89 ASN A C 1
ATOM 728 O O . ASN A 1 89 ? 13.273 -4.543 13.164 1 56.62 89 ASN A O 1
ATOM 732 N N . ASP A 1 90 ? 13.266 -2.662 14.445 1 61.38 90 ASP A N 1
ATOM 733 C CA . ASP A 1 90 ? 12 -3.176 14.953 1 61.38 90 ASP A CA 1
ATOM 734 C C . ASP A 1 90 ? 10.812 -2.541 14.227 1 61.38 90 ASP A C 1
ATOM 736 O O . ASP A 1 90 ? 9.688 -3.025 14.328 1 61.38 90 ASP A O 1
ATOM 740 N N . GLU A 1 91 ? 11.031 -1.653 13.289 1 68.5 91 GLU A N 1
ATOM 741 C CA . GLU A 1 91 ? 9.867 -0.912 12.82 1 68.5 91 GLU A CA 1
ATOM 742 C C . GLU A 1 91 ? 9.383 -1.443 11.477 1 68.5 91 GLU A C 1
ATOM 744 O O . GLU A 1 91 ? 8.227 -1.227 11.094 1 68.5 91 GLU A O 1
ATOM 749 N N . TYR A 1 92 ? 10.203 -2.342 10.938 1 77.69 92 TYR A N 1
ATOM 750 C CA . TYR A 1 92 ? 9.867 -2.756 9.578 1 77.69 92 TYR A CA 1
ATOM 751 C C . TYR A 1 92 ? 9.703 -4.27 9.5 1 77.69 92 TYR A C 1
ATOM 753 O O . TYR A 1 92 ? 10.125 -4.895 8.523 1 77.69 92 TYR A O 1
ATOM 761 N N . VAL A 1 93 ? 9.18 -4.793 10.602 1 82 93 VAL A N 1
ATOM 762 C CA . VAL A 1 93 ? 8.961 -6.234 10.641 1 82 93 VAL A CA 1
ATOM 763 C C . VAL A 1 93 ? 7.477 -6.531 10.836 1 82 93 VAL A C 1
ATOM 765 O O . VAL A 1 93 ? 6.797 -5.859 11.609 1 82 93 VAL A O 1
ATOM 768 N N . SER A 1 94 ? 7.023 -7.449 10.078 1 82.38 94 SER A N 1
ATOM 769 C CA . SER A 1 94 ? 5.633 -7.875 10.195 1 82.38 94 SER A CA 1
ATOM 770 C C . SER A 1 94 ? 5.332 -8.383 11.602 1 82.38 94 SER A C 1
ATOM 772 O O . SER A 1 94 ? 6.07 -9.211 12.141 1 82.38 94 SER A O 1
ATOM 774 N N . PRO A 1 95 ? 4.238 -7.879 12.125 1 77.75 95 PRO A N 1
ATOM 775 C CA . PRO A 1 95 ? 3.842 -8.414 13.43 1 77.75 95 PRO A CA 1
ATOM 776 C C . PRO A 1 95 ? 3.322 -9.852 13.344 1 77.75 95 PRO A C 1
ATOM 778 O O . PRO A 1 95 ? 3.131 -10.5 14.367 1 77.75 95 PRO A O 1
ATOM 781 N N . TYR A 1 96 ? 3.203 -10.336 12.156 1 76.31 96 TYR A N 1
ATOM 782 C CA . TYR A 1 96 ? 2.598 -11.648 11.977 1 76.31 96 TYR A CA 1
ATOM 783 C C . TYR A 1 96 ? 3.664 -12.734 11.891 1 76.31 96 TYR A C 1
ATOM 785 O O . TYR A 1 96 ? 3.473 -13.844 12.398 1 76.31 96 TYR A O 1
ATOM 793 N N . ASP A 1 97 ? 4.832 -12.414 11.219 1 81.38 97 ASP A N 1
ATOM 794 C CA . ASP A 1 97 ? 5.777 -13.5 10.977 1 81.38 97 ASP A CA 1
ATOM 795 C C . ASP A 1 97 ? 7.215 -13.031 11.188 1 81.38 97 ASP A C 1
ATOM 797 O O . ASP A 1 97 ? 8.156 -13.82 11.086 1 81.38 97 ASP A O 1
ATOM 801 N N . GLY A 1 98 ? 7.367 -11.766 11.406 1 83.31 98 GLY A N 1
ATOM 802 C CA . GLY A 1 98 ? 8.688 -11.25 11.727 1 83.31 98 GLY A CA 1
ATOM 803 C C . GLY A 1 98 ? 9.531 -10.953 10.5 1 83.31 98 GLY A C 1
ATOM 804 O O . GLY A 1 98 ? 10.703 -10.602 10.617 1 83.31 98 GLY A O 1
ATOM 805 N N . GLY A 1 99 ? 9 -11.148 9.336 1 89.62 99 GLY A N 1
ATOM 806 C CA . GLY A 1 99 ? 9.727 -10.828 8.109 1 89.62 99 GLY A CA 1
ATOM 807 C C . GLY A 1 99 ? 9.695 -9.352 7.77 1 89.62 99 GLY A C 1
ATOM 808 O O . GLY A 1 99 ? 8.953 -8.578 8.383 1 89.62 99 GLY A O 1
ATOM 809 N N . LEU A 1 100 ? 10.562 -8.992 6.875 1 90.56 100 LEU A N 1
ATOM 810 C CA . LEU A 1 100 ? 10.648 -7.598 6.453 1 90.56 100 LEU A CA 1
ATOM 811 C C . LEU A 1 100 ? 9.391 -7.195 5.68 1 90.56 100 LEU A C 1
ATOM 813 O O . LEU A 1 100 ? 8.984 -7.887 4.75 1 90.56 100 LEU A O 1
ATOM 817 N N . VAL A 1 101 ? 8.75 -6.195 6.176 1 86.88 101 VAL A N 1
ATOM 818 C CA . VAL A 1 101 ? 7.613 -5.578 5.5 1 86.88 101 VAL A CA 1
ATOM 819 C C . VAL A 1 101 ? 7.75 -4.059 5.543 1 86.88 101 VAL A C 1
ATOM 821 O O . VAL A 1 101 ? 8.68 -3.529 6.16 1 86.88 101 VAL A O 1
ATOM 824 N N . ASN A 1 102 ? 6.957 -3.322 4.758 1 76.5 102 ASN A N 1
ATOM 825 C CA . ASN A 1 102 ? 6.836 -1.879 4.934 1 76.5 102 ASN A CA 1
ATOM 826 C C . ASN A 1 102 ? 5.391 -1.465 5.191 1 76.5 102 ASN A C 1
ATOM 828 O O . ASN A 1 102 ? 4.465 -2.064 4.648 1 76.5 102 ASN A O 1
ATOM 832 N N . TYR A 1 103 ? 5.316 -0.492 6.059 1 76.38 103 TYR A N 1
AT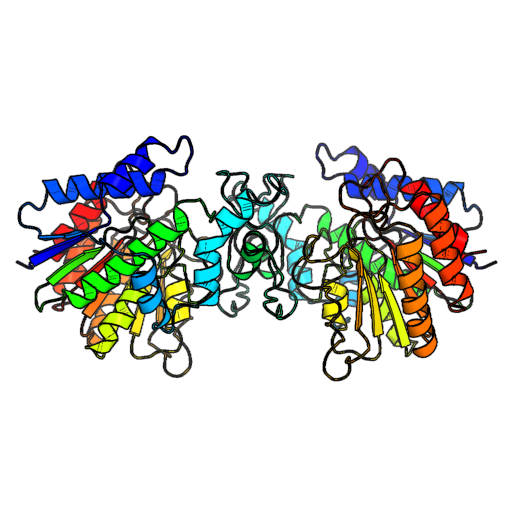OM 833 C CA . TYR A 1 103 ? 3.982 -0.053 6.457 1 76.38 103 TYR A CA 1
ATOM 834 C C . TYR A 1 103 ? 3.537 1.151 5.637 1 76.38 103 TYR A C 1
ATOM 836 O O . TYR A 1 103 ? 2.408 1.626 5.781 1 76.38 103 TYR A O 1
ATOM 844 N N . CYS A 1 104 ? 4.395 1.664 4.754 1 79.19 104 CYS A N 1
ATOM 845 C CA . CYS A 1 104 ? 4.062 2.834 3.949 1 79.19 104 CYS A CA 1
ATOM 846 C C . CYS A 1 104 ? 4.293 2.557 2.467 1 79.19 104 CYS A C 1
ATOM 848 O O . CYS A 1 104 ? 5.273 1.91 2.096 1 79.19 104 CYS A O 1
ATOM 850 N N . PHE A 1 105 ? 3.35 3.039 1.674 1 74.25 105 PHE A N 1
ATOM 851 C CA . PHE A 1 105 ? 3.4 2.812 0.234 1 74.25 105 PHE A CA 1
ATOM 852 C C . PHE A 1 105 ? 3.48 4.137 -0.519 1 74.25 105 PHE A C 1
ATOM 854 O O . PHE A 1 105 ? 3.027 5.168 -0.02 1 74.25 105 PHE A O 1
ATOM 861 N N . SER A 1 106 ? 4.188 4.18 -1.528 1 64.25 106 SER A N 1
ATOM 862 C CA . SER A 1 106 ? 4.402 5.406 -2.289 1 64.25 106 SER A CA 1
ATOM 863 C C . SER A 1 106 ? 3.289 5.629 -3.307 1 64.25 106 SER A C 1
ATOM 865 O O . SER A 1 106 ? 3.26 4.977 -4.355 1 64.25 106 SER A O 1
ATOM 867 N N . LYS A 1 107 ? 2.176 5.953 -3.023 1 60.28 107 LYS A N 1
ATOM 868 C CA . LYS A 1 107 ? 1.221 6.301 -4.074 1 60.28 107 LYS A CA 1
ATOM 869 C C . LYS A 1 107 ? 1.36 7.762 -4.48 1 60.28 107 LYS A C 1
ATOM 871 O O . LYS A 1 107 ? 0.729 8.203 -5.441 1 60.28 107 LYS A O 1
ATOM 876 N N . THR A 1 108 ? 1.919 8.562 -3.66 1 51.59 108 THR A N 1
ATOM 877 C CA . THR A 1 108 ? 1.796 10.016 -3.766 1 51.59 108 THR A CA 1
ATOM 878 C C . THR A 1 108 ? 2.412 10.516 -5.066 1 51.59 108 THR A C 1
ATOM 880 O O . THR A 1 108 ? 1.759 11.219 -5.84 1 51.59 108 THR A O 1
ATOM 883 N N . MET A 1 109 ? 3.684 10.555 -5.25 1 54.28 109 MET A N 1
ATOM 884 C CA . MET A 1 109 ? 4.324 11.141 -6.422 1 54.28 109 MET A CA 1
ATOM 885 C C . MET A 1 109 ? 5.234 10.133 -7.109 1 54.28 109 MET A C 1
ATOM 887 O O . MET A 1 109 ? 5.656 9.148 -6.492 1 54.28 109 MET A O 1
ATOM 891 N N . PRO A 1 110 ? 5.062 10.227 -8.445 1 51.75 110 PRO A N 1
ATOM 892 C CA . PRO A 1 110 ? 6.133 9.422 -9.039 1 51.75 110 PRO A CA 1
ATOM 893 C C . PRO A 1 110 ? 7.414 9.438 -8.211 1 51.75 110 PRO A C 1
ATOM 895 O O . PRO A 1 110 ? 7.973 10.508 -7.949 1 51.75 110 PRO A O 1
ATOM 898 N N . VAL A 1 111 ? 7.398 8.625 -7.305 1 52.16 111 VAL A N 1
ATOM 899 C CA . VAL A 1 111 ? 8.609 8.492 -6.5 1 52.16 111 VAL A CA 1
ATOM 900 C C . VAL A 1 111 ? 9.836 8.477 -7.414 1 52.16 111 VAL A C 1
ATOM 902 O O . VAL A 1 111 ? 9.898 7.688 -8.359 1 52.16 111 VAL A O 1
ATOM 905 N N . LYS A 1 112 ? 10.383 9.609 -7.656 1 50.34 112 LYS A N 1
ATOM 906 C CA . LYS A 1 112 ? 11.695 9.367 -8.258 1 50.34 112 LYS A CA 1
ATOM 907 C C . LYS A 1 112 ? 12.422 8.219 -7.559 1 50.34 112 LYS A C 1
ATOM 909 O O . LYS A 1 112 ? 12.594 8.242 -6.34 1 50.34 112 LYS A O 1
ATOM 914 N N . LYS A 1 113 ? 12.078 6.996 -8.055 1 54.19 113 LYS A N 1
ATOM 915 C CA . LYS A 1 113 ? 12.836 5.828 -7.613 1 54.19 113 LYS A CA 1
ATOM 916 C C . LYS A 1 113 ? 14.227 6.23 -7.121 1 54.19 113 LYS A C 1
ATOM 918 O O . LYS A 1 113 ? 15.094 6.594 -7.918 1 54.19 113 LYS A O 1
ATOM 923 N N . SER A 1 114 ? 14.266 7.105 -6.016 1 51.31 114 SER A N 1
ATOM 924 C CA . SER A 1 114 ? 15.578 7.586 -5.59 1 51.31 114 SER A CA 1
ATOM 925 C C . SER A 1 114 ? 16.484 6.43 -5.164 1 51.31 114 SER A C 1
ATOM 927 O O . SER A 1 114 ? 16.094 5.613 -4.328 1 51.31 114 SER A O 1
ATOM 929 N N . ASN A 1 115 ? 17.297 6.051 -5.957 1 57.53 115 ASN A N 1
ATOM 930 C CA . ASN A 1 115 ? 18.453 5.23 -5.602 1 57.53 115 ASN A CA 1
ATOM 931 C C . ASN A 1 115 ? 18.984 5.598 -4.223 1 57.53 115 ASN A C 1
ATOM 933 O O . ASN A 1 115 ? 19.969 5.016 -3.764 1 57.53 115 ASN A O 1
ATOM 937 N N . LYS A 1 116 ? 18.156 6.418 -3.494 1 68.88 116 LYS A N 1
ATOM 938 C CA . LYS A 1 116 ? 18.734 6.902 -2.242 1 68.88 116 LYS A CA 1
ATOM 939 C C . LYS A 1 116 ? 18.172 6.133 -1.049 1 68.88 116 LYS A C 1
ATOM 941 O O . LYS A 1 116 ? 18.797 6.094 0.017 1 68.88 116 LYS A O 1
ATOM 946 N N . LEU A 1 117 ? 17.125 5.387 -1.362 1 79.62 117 LEU A N 1
ATOM 947 C CA . LEU A 1 117 ? 16.562 4.688 -0.207 1 79.62 117 LEU A CA 1
ATOM 948 C C . LEU A 1 117 ? 17.328 3.389 0.053 1 79.62 117 LEU A C 1
ATOM 950 O O . LEU A 1 117 ? 17.688 2.674 -0.886 1 79.62 117 LEU A O 1
ATOM 954 N N . PRO A 1 118 ? 17.609 3.211 1.336 1 81.69 118 PRO A N 1
ATOM 955 C CA . PRO A 1 118 ? 18.109 1.863 1.614 1 81.69 118 PRO A CA 1
ATOM 956 C C . PRO A 1 118 ? 17.172 0.77 1.094 1 81.69 118 PRO A C 1
ATOM 958 O O . PRO A 1 118 ? 15.961 0.978 1.001 1 81.69 118 PRO A O 1
ATOM 961 N N . TYR A 1 119 ? 17.734 -0.356 0.785 1 82.19 119 TYR A N 1
ATOM 962 C CA . TYR A 1 119 ? 16.984 -1.427 0.145 1 82.19 119 TYR A CA 1
ATOM 963 C C . TYR A 1 119 ? 15.797 -1.85 1.009 1 82.19 119 TYR A C 1
ATOM 965 O O . TYR A 1 119 ? 14.711 -2.127 0.492 1 82.19 119 TYR A O 1
ATOM 973 N N . TYR A 1 120 ? 16.016 -1.865 2.289 1 81.31 120 TYR A N 1
ATOM 974 C CA . TYR A 1 120 ? 14.945 -2.348 3.158 1 81.31 120 TYR A CA 1
ATOM 975 C C . TYR A 1 120 ? 13.766 -1.39 3.15 1 81.31 120 TYR A C 1
ATOM 977 O O . TYR A 1 120 ? 12.633 -1.789 3.432 1 81.31 120 TYR A O 1
ATOM 985 N N . MET A 1 121 ? 13.938 -0.175 2.754 1 81.44 121 MET A N 1
ATOM 986 C CA . MET A 1 121 ? 12.875 0.825 2.697 1 81.44 121 MET A CA 1
ATOM 987 C C . MET A 1 121 ? 12.156 0.779 1.354 1 81.44 121 MET A C 1
ATOM 989 O O . MET A 1 121 ? 11.094 1.391 1.19 1 81.44 121 MET A O 1
ATOM 993 N N . GLN A 1 122 ? 12.695 0.012 0.48 1 85.81 122 GLN A N 1
ATOM 994 C CA . GLN A 1 122 ? 12.133 -0.022 -0.866 1 85.81 122 GLN A CA 1
ATOM 995 C C . GLN A 1 122 ? 10.945 -0.977 -0.941 1 85.81 122 GLN A C 1
ATOM 997 O O . GLN A 1 122 ? 10.297 -1.093 -1.985 1 85.81 122 GLN A O 1
ATOM 1002 N N . CYS A 1 123 ? 10.625 -1.644 0.155 1 87.88 123 CYS A N 1
ATOM 1003 C CA . CYS A 1 123 ? 9.453 -2.514 0.176 1 87.88 123 CYS A CA 1
ATOM 1004 C C . CYS A 1 123 ? 8.203 -1.766 -0.281 1 87.88 123 CYS A C 1
ATOM 1006 O O . CYS A 1 123 ? 7.383 -2.312 -1.015 1 87.88 123 CYS A O 1
ATOM 1008 N N . GLY A 1 124 ? 8.133 -0.555 0.111 1 84.44 124 GLY A N 1
ATOM 1009 C CA . GLY A 1 124 ? 6.949 0.229 -0.213 1 84.44 124 GLY A CA 1
ATOM 1010 C C . GLY A 1 124 ? 6.852 0.575 -1.687 1 84.44 124 GLY A C 1
ATOM 1011 O O . GLY A 1 124 ? 5.781 0.961 -2.168 1 84.44 124 GLY A O 1
ATOM 1012 N N . LEU A 1 125 ? 7.945 0.451 -2.443 1 84.5 125 LEU A N 1
ATOM 1013 C CA . LEU A 1 125 ? 7.957 0.69 -3.883 1 84.5 125 LEU A CA 1
ATOM 1014 C C . LEU A 1 125 ? 7.434 -0.524 -4.641 1 84.5 125 LEU A C 1
ATOM 1016 O O . LEU A 1 125 ? 6.848 -0.384 -5.719 1 84.5 125 LEU A O 1
ATOM 1020 N N . TYR A 1 126 ? 7.633 -1.677 -3.975 1 89.44 126 TYR A N 1
ATOM 1021 C CA . TYR A 1 126 ? 7.461 -2.875 -4.789 1 89.44 126 TYR A CA 1
ATOM 1022 C C . TYR A 1 126 ? 6.348 -3.754 -4.238 1 89.44 126 TYR A C 1
ATOM 1024 O O . TYR A 1 126 ? 5.84 -4.633 -4.941 1 89.44 126 TYR A O 1
ATOM 1032 N N . SER A 1 127 ? 5.941 -3.576 -3.002 1 89.94 127 SER A N 1
ATOM 1033 C CA . SER A 1 127 ? 4.922 -4.441 -2.414 1 89.94 127 SER A CA 1
ATOM 1034 C C . SER 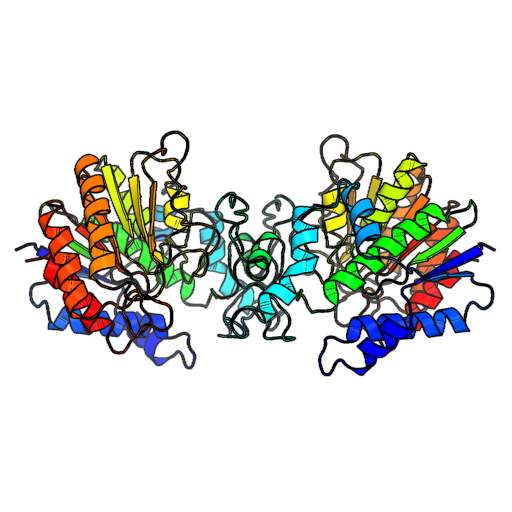A 1 127 ? 3.523 -3.889 -2.662 1 89.94 127 SER A C 1
ATOM 1036 O O . SER A 1 127 ? 3.305 -2.678 -2.594 1 89.94 127 SER A O 1
ATOM 1038 N N . ASN A 1 128 ? 2.566 -4.801 -2.799 1 87.44 128 ASN A N 1
ATOM 1039 C CA . ASN A 1 128 ? 1.171 -4.398 -2.922 1 87.44 128 ASN A CA 1
ATOM 1040 C C . ASN A 1 128 ? 0.347 -4.855 -1.721 1 87.44 128 ASN A C 1
ATOM 1042 O O . ASN A 1 128 ? -0.878 -4.727 -1.719 1 87.44 128 ASN A O 1
ATOM 1046 N N . ASP A 1 129 ? 0.976 -5.41 -0.756 1 86.88 129 ASP A N 1
ATOM 1047 C CA . ASP A 1 129 ? 0.246 -5.82 0.438 1 86.88 129 ASP A CA 1
ATOM 1048 C C . ASP A 1 129 ? 1.165 -5.863 1.657 1 86.88 129 ASP A C 1
ATOM 1050 O O . ASP A 1 129 ? 2.381 -5.707 1.53 1 86.88 129 ASP A O 1
ATOM 1054 N N . PHE A 1 130 ? 0.598 -6.031 2.793 1 83.44 130 PHE A N 1
ATOM 1055 C CA . PHE A 1 130 ? 1.342 -6.004 4.047 1 83.44 130 PHE A CA 1
ATOM 1056 C C . PHE A 1 130 ? 1.535 -7.414 4.594 1 83.44 130 PHE A C 1
ATOM 1058 O O . PHE A 1 130 ? 2.092 -7.594 5.676 1 83.44 130 PHE A O 1
ATOM 1065 N N . THR A 1 131 ? 1.189 -8.383 3.854 1 83.81 131 THR A N 1
ATOM 1066 C CA . THR A 1 131 ? 1.219 -9.742 4.395 1 83.81 131 THR A CA 1
ATOM 1067 C C . THR A 1 131 ? 2.326 -10.562 3.736 1 83.81 131 THR A C 1
ATOM 1069 O O . THR A 1 131 ? 2.643 -11.664 4.188 1 83.81 131 THR A O 1
ATOM 1072 N N . THR A 1 132 ? 2.889 -10.039 2.711 1 91.81 132 THR A N 1
ATOM 1073 C CA . THR A 1 132 ? 3.982 -10.734 2.037 1 91.81 132 THR A CA 1
ATOM 1074 C C . THR A 1 132 ? 5.332 -10.227 2.537 1 91.81 132 THR A C 1
ATOM 1076 O O . THR A 1 132 ? 5.797 -9.164 2.113 1 91.81 132 THR A O 1
ATOM 1079 N N . SER A 1 133 ? 5.988 -11.008 3.383 1 92.25 133 SER A N 1
ATOM 1080 C CA . SER A 1 133 ? 7.23 -10.602 4.027 1 92.25 133 SER A CA 1
ATOM 1081 C C . SER A 1 133 ? 8.445 -11.148 3.289 1 92.25 133 SER A C 1
ATOM 1083 O O . SER A 1 133 ? 8.367 -12.195 2.639 1 92.25 133 SER A O 1
ATOM 1085 N N . ILE A 1 134 ? 9.5 -10.484 3.4 1 94.06 134 ILE A N 1
ATOM 1086 C CA . ILE A 1 134 ? 10.773 -10.914 2.828 1 94.06 134 ILE A CA 1
ATOM 1087 C C . ILE A 1 134 ? 11.68 -11.445 3.934 1 94.06 134 ILE A C 1
ATOM 1089 O O . ILE A 1 134 ? 11.82 -10.82 4.984 1 94.06 134 ILE A O 1
ATOM 1093 N N . PHE A 1 135 ? 12.242 -12.562 3.734 1 91.81 135 PHE A N 1
ATOM 1094 C CA . PHE A 1 135 ? 13.195 -13.195 4.645 1 91.81 135 PHE A CA 1
ATOM 1095 C C . PHE A 1 135 ? 14.547 -13.383 3.967 1 91.81 135 PHE A C 1
ATOM 1097 O O . PHE A 1 135 ? 14.727 -13 2.809 1 91.81 135 PHE A O 1
ATOM 1104 N N . ASP A 1 136 ? 15.508 -13.977 4.695 1 90.81 136 ASP A N 1
ATOM 1105 C CA . ASP A 1 136 ? 16.859 -14.172 4.195 1 90.81 136 ASP A CA 1
ATOM 1106 C C . ASP A 1 136 ? 16.891 -15.156 3.025 1 90.81 136 ASP A C 1
ATOM 1108 O O . ASP A 1 136 ? 17.766 -15.086 2.168 1 90.81 136 ASP A O 1
ATOM 1112 N N . TYR A 1 137 ? 15.844 -16.016 2.902 1 91.5 137 TYR A N 1
ATOM 1113 C CA . TYR A 1 137 ? 15.82 -17.078 1.891 1 91.5 137 TYR A CA 1
ATOM 1114 C C . TYR A 1 137 ? 14.953 -16.672 0.703 1 91.5 137 TYR A C 1
ATOM 1116 O O . TYR A 1 137 ? 14.93 -17.359 -0.319 1 91.5 137 TYR A O 1
ATOM 1124 N N . THR A 1 138 ? 14.242 -15.57 0.818 1 94.25 138 THR A N 1
ATOM 1125 C CA . THR A 1 138 ? 13.219 -15.219 -0.156 1 94.25 138 THR A CA 1
ATOM 1126 C C . THR A 1 138 ? 13.82 -15.086 -1.553 1 94.25 138 THR A C 1
ATOM 1128 O O . THR A 1 138 ? 13.32 -15.688 -2.506 1 94.25 138 THR A O 1
ATOM 1131 N N . ASN A 1 139 ? 14.922 -14.414 -1.666 1 94.56 139 ASN A N 1
ATOM 1132 C CA . ASN A 1 139 ? 15.516 -14.164 -2.975 1 94.56 139 ASN A CA 1
ATOM 1133 C C . ASN A 1 139 ? 15.906 -15.461 -3.672 1 94.56 139 ASN A C 1
ATOM 1135 O O . ASN A 1 139 ? 15.523 -15.695 -4.816 1 94.56 139 ASN A O 1
ATOM 1139 N N . VAL A 1 140 ? 16.594 -16.297 -2.998 1 93 140 VAL A N 1
ATOM 1140 C CA . VAL A 1 140 ? 17.141 -17.516 -3.592 1 93 140 VAL A CA 1
ATOM 1141 C C . VAL A 1 140 ? 15.992 -18.422 -4.066 1 93 140 VAL A C 1
ATOM 1143 O O . VAL A 1 140 ? 16.016 -18.906 -5.195 1 93 140 VAL A O 1
ATOM 1146 N N . PHE A 1 141 ? 14.977 -18.562 -3.27 1 94.12 141 PHE A N 1
ATOM 1147 C CA . PHE A 1 141 ? 13.914 -19.5 -3.617 1 94.12 141 PHE A CA 1
ATOM 1148 C C . PHE A 1 141 ? 12.961 -18.875 -4.629 1 94.12 141 PHE A C 1
ATOM 1150 O O . PHE A 1 141 ? 12.328 -19.594 -5.406 1 94.12 141 PHE A O 1
ATOM 1157 N N . ALA A 1 142 ? 12.82 -17.562 -4.629 1 95.88 142 ALA A N 1
ATOM 1158 C CA . ALA A 1 142 ? 12.078 -16.906 -5.707 1 95.88 142 ALA A CA 1
ATOM 1159 C C . ALA A 1 142 ? 12.75 -17.156 -7.059 1 95.88 142 ALA A C 1
ATOM 1161 O O . ALA A 1 142 ? 12.078 -17.484 -8.039 1 95.88 142 ALA A O 1
ATOM 1162 N N . LEU A 1 143 ? 14.094 -17 -7.098 1 95.75 143 LEU A N 1
ATOM 1163 C CA . LEU A 1 143 ? 14.859 -17.234 -8.32 1 95.75 143 LEU A CA 1
ATOM 1164 C C . LEU A 1 143 ? 14.758 -18.688 -8.766 1 95.75 143 LEU A C 1
ATOM 1166 O O . LEU A 1 143 ? 14.586 -18.953 -9.953 1 95.75 143 LEU A O 1
ATOM 1170 N N . GLN A 1 144 ? 14.852 -19.562 -7.832 1 94 144 GLN A N 1
ATOM 1171 C CA . GLN A 1 144 ? 14.781 -20.984 -8.164 1 94 144 GLN A CA 1
ATOM 1172 C C . GLN A 1 144 ? 13.406 -21.344 -8.719 1 94 144 GLN A C 1
ATOM 1174 O O . GLN A 1 144 ? 13.297 -22.109 -9.672 1 94 144 GLN A O 1
ATOM 1179 N N . SER A 1 145 ? 12.359 -20.797 -8.07 1 96 145 SER A N 1
ATOM 1180 C CA . SER A 1 145 ? 11.008 -21.047 -8.555 1 96 145 SER A CA 1
ATOM 1181 C C . SER A 1 145 ? 10.836 -20.547 -9.984 1 96 145 SER A C 1
ATOM 1183 O O . SER A 1 145 ? 10.266 -21.234 -10.828 1 96 145 SER A O 1
ATOM 1185 N N . ALA A 1 146 ? 11.352 -19.391 -10.25 1 96.56 146 ALA A N 1
ATOM 1186 C CA . ALA A 1 146 ? 11.305 -18.828 -11.594 1 96.56 146 ALA A CA 1
ATOM 1187 C C . ALA A 1 146 ? 12.102 -19.688 -12.57 1 96.56 146 ALA A C 1
ATOM 1189 O O . ALA A 1 146 ? 11.664 -19.922 -13.695 1 96.56 146 ALA A O 1
ATOM 1190 N N . TYR A 1 147 ? 13.242 -20.125 -12.164 1 96.25 147 TYR A N 1
ATOM 1191 C CA . TYR A 1 147 ? 14.133 -20.906 -13.016 1 96.25 147 TYR A CA 1
ATOM 1192 C C . TYR A 1 147 ? 13.508 -22.234 -13.398 1 96.25 147 TYR A C 1
ATOM 1194 O O . TYR A 1 147 ? 13.734 -22.75 -14.492 1 96.25 147 TYR A O 1
ATOM 1202 N N . ASN A 1 148 ? 12.711 -22.812 -12.484 1 97.06 148 ASN A N 1
ATOM 1203 C CA . ASN A 1 148 ? 12 -24.047 -12.812 1 97.06 148 ASN A CA 1
ATOM 1204 C C . ASN A 1 148 ? 11.188 -23.891 -14.094 1 97.06 148 ASN A C 1
ATOM 1206 O O . ASN A 1 148 ? 11.133 -24.812 -14.914 1 97.06 148 ASN A O 1
ATOM 1210 N N . GLY A 1 149 ? 10.578 -22.734 -14.258 1 97.38 149 GLY A N 1
ATOM 1211 C CA . GLY A 1 149 ? 9.805 -22.469 -15.461 1 97.38 149 GLY A CA 1
ATOM 1212 C C . GLY A 1 149 ? 10.664 -22.422 -16.719 1 97.38 149 GLY A C 1
ATOM 1213 O O . GLY A 1 149 ? 10.25 -22.906 -17.781 1 97.38 149 GLY A O 1
ATOM 1214 N N . ILE A 1 150 ? 11.836 -21.906 -16.609 1 97.19 150 ILE A N 1
ATOM 1215 C CA . ILE A 1 150 ? 12.758 -21.812 -17.734 1 97.19 150 ILE A CA 1
ATOM 1216 C C . ILE A 1 150 ? 13.234 -23.219 -18.109 1 97.19 150 ILE A C 1
ATOM 1218 O O . ILE A 1 150 ? 13.266 -23.562 -19.297 1 97.19 150 ILE A O 1
ATOM 1222 N N . ILE A 1 151 ? 13.602 -23.984 -17.078 1 96.88 151 ILE A N 1
ATOM 1223 C CA . ILE A 1 151 ? 14.016 -25.375 -17.312 1 96.88 151 ILE A CA 1
ATOM 1224 C C . ILE A 1 151 ? 12.883 -26.125 -18.016 1 96.88 151 ILE A C 1
ATOM 1226 O O . ILE A 1 151 ? 13.117 -26.844 -19 1 96.88 151 ILE A O 1
ATOM 1230 N N . ALA A 1 152 ? 11.695 -25.984 -17.531 1 98 152 ALA A N 1
ATOM 1231 C CA . ALA A 1 152 ? 10.547 -26.656 -18.109 1 98 152 ALA A CA 1
ATOM 1232 C C . ALA A 1 152 ? 10.367 -26.281 -19.578 1 98 152 ALA A C 1
ATOM 1234 O O . ALA A 1 152 ? 10.203 -27.156 -20.438 1 98 152 ALA A O 1
ATOM 1235 N N . ALA A 1 153 ? 10.43 -25.016 -19.875 1 98 153 ALA A N 1
ATOM 1236 C CA . ALA A 1 153 ? 10.25 -24.516 -21.234 1 98 153 ALA A CA 1
ATOM 1237 C C . ALA A 1 153 ? 11.305 -25.109 -22.172 1 98 153 ALA A C 1
ATOM 1239 O O . ALA A 1 153 ? 11.008 -25.406 -23.328 1 98 153 ALA A O 1
ATOM 1240 N N . ASN A 1 154 ? 12.492 -25.297 -21.672 1 96.94 154 ASN A N 1
ATOM 1241 C CA . ASN A 1 154 ? 13.602 -25.75 -22.516 1 96.94 154 ASN A CA 1
ATOM 1242 C C . ASN A 1 154 ? 13.648 -27.266 -22.594 1 96.94 154 ASN A C 1
ATOM 1244 O O . ASN A 1 154 ? 14.391 -27.828 -23.406 1 96.94 154 ASN A O 1
ATOM 1248 N N . SER A 1 155 ? 12.828 -27.906 -21.766 1 96.25 155 SER A N 1
ATOM 1249 C CA . SER A 1 155 ? 12.852 -29.375 -21.75 1 96.25 155 SER A CA 1
ATOM 1250 C C . SER A 1 155 ? 11.602 -29.953 -22.422 1 96.25 155 SER A C 1
ATOM 1252 O O . SER A 1 155 ? 11.375 -31.156 -22.391 1 96.25 155 SER A O 1
ATOM 1254 N N . LEU A 1 156 ? 10.875 -29.109 -22.969 1 94.75 156 LEU A N 1
ATOM 1255 C CA . LEU A 1 156 ? 9.562 -29.469 -23.5 1 94.75 156 LEU A CA 1
ATOM 1256 C C . LEU A 1 156 ? 9.703 -30.344 -24.75 1 94.75 156 LEU A C 1
ATOM 1258 O O . LEU A 1 156 ? 10.547 -30.062 -25.609 1 94.75 156 LEU A O 1
ATOM 1262 N N . ARG A 1 157 ? 8.906 -31.406 -24.859 1 91.06 157 ARG A N 1
ATOM 1263 C CA . ARG A 1 157 ? 8.703 -32.25 -26.031 1 91.06 157 ARG A CA 1
ATOM 1264 C C . ARG A 1 157 ? 7.227 -32.344 -26.391 1 91.06 157 ARG A C 1
ATOM 1266 O O . ARG A 1 157 ? 6.371 -31.859 -25.656 1 91.06 157 ARG A O 1
ATOM 1273 N N . ASN A 1 158 ? 6.855 -32.938 -27.516 1 86.81 158 ASN A N 1
ATOM 1274 C CA . ASN A 1 158 ? 5.492 -32.969 -28.031 1 86.81 158 ASN A CA 1
ATOM 1275 C C . ASN A 1 158 ? 4.535 -33.656 -27.062 1 86.81 158 ASN A C 1
ATOM 1277 O O . ASN A 1 158 ? 3.379 -33.25 -26.938 1 86.81 158 ASN A O 1
ATOM 1281 N N . ASP A 1 159 ? 4.914 -34.656 -26.328 1 86.75 159 ASP A N 1
ATOM 1282 C CA . ASP A 1 159 ? 4.02 -35.375 -25.438 1 86.75 159 ASP A CA 1
ATOM 1283 C C . ASP A 1 159 ? 4.352 -35.094 -23.969 1 86.75 159 ASP A C 1
ATOM 1285 O O . ASP A 1 159 ? 4.023 -35.875 -23.078 1 86.75 159 ASP A O 1
ATOM 1289 N N . SER A 1 160 ? 4.781 -33.969 -23.703 1 91.81 160 SER A N 1
ATOM 1290 C CA . SER A 1 160 ? 5.301 -33.656 -22.375 1 91.81 160 SER A CA 1
ATOM 1291 C C . SER A 1 160 ? 4.207 -33.125 -21.469 1 91.81 160 SER A C 1
ATOM 1293 O O . SER A 1 160 ? 3.361 -32.312 -21.891 1 91.81 160 SER A O 1
ATOM 1295 N N . VAL A 1 161 ? 4.16 -33.625 -20.297 1 97.44 161 VAL A N 1
ATOM 1296 C CA . VAL A 1 161 ? 3.576 -32.969 -19.125 1 97.44 161 VAL A CA 1
ATOM 1297 C C . VAL A 1 161 ? 4.668 -32.656 -18.094 1 97.44 161 VAL A C 1
ATOM 1299 O O . VAL A 1 161 ? 5.328 -33.562 -17.609 1 97.44 161 VAL A O 1
ATOM 1302 N N . ILE A 1 162 ? 4.926 -31.391 -17.859 1 98.38 162 ILE A N 1
ATOM 1303 C CA . ILE A 1 162 ? 5.988 -31 -16.938 1 98.38 162 ILE A CA 1
ATOM 1304 C C . ILE A 1 162 ? 5.387 -30.266 -15.742 1 98.38 162 ILE A C 1
ATOM 1306 O O . ILE A 1 162 ? 4.551 -29.375 -15.898 1 98.38 162 ILE A O 1
ATOM 1310 N N . TYR A 1 163 ? 5.723 -30.688 -14.531 1 98.5 163 TYR A N 1
ATOM 1311 C CA . TYR A 1 163 ? 5.289 -30.047 -13.281 1 98.5 163 TYR A CA 1
ATOM 1312 C C . TYR A 1 163 ? 6.449 -29.328 -12.609 1 98.5 163 TYR A C 1
ATOM 1314 O O . TYR A 1 163 ? 7.422 -29.953 -12.188 1 98.5 163 TYR A O 1
ATOM 1322 N N . CYS A 1 164 ? 6.316 -28.016 -12.523 1 98.5 164 CYS A N 1
ATOM 1323 C CA . CYS A 1 164 ? 7.281 -27.203 -11.781 1 98.5 164 CYS A CA 1
ATOM 1324 C C . CYS A 1 164 ? 6.895 -27.109 -10.312 1 98.5 164 CYS A C 1
ATOM 1326 O O . CYS A 1 164 ? 5.977 -26.359 -9.961 1 98.5 164 CYS A O 1
ATOM 1328 N N . LEU A 1 165 ? 7.582 -27.812 -9.492 1 97.81 165 LEU A N 1
ATOM 1329 C CA . LEU A 1 165 ? 7.379 -27.766 -8.047 1 97.81 165 LEU A CA 1
ATOM 1330 C C . LEU A 1 165 ? 8.117 -26.594 -7.426 1 97.81 165 LEU A C 1
ATOM 1332 O O . LEU A 1 165 ? 9.281 -26.719 -7.039 1 97.81 165 LEU A O 1
ATOM 1336 N N . ASN A 1 166 ? 7.406 -25.484 -7.281 1 96.31 166 ASN A N 1
ATOM 1337 C CA . ASN A 1 166 ? 7.957 -24.219 -6.836 1 96.31 166 ASN A CA 1
ATOM 1338 C C . ASN A 1 166 ? 7.746 -24 -5.34 1 96.31 166 ASN A C 1
ATOM 1340 O O . ASN A 1 166 ? 6.688 -24.344 -4.805 1 96.31 166 ASN A O 1
ATOM 1344 N N . VAL A 1 167 ? 8.703 -23.453 -4.68 1 94.56 167 VAL A N 1
ATOM 1345 C CA . VAL A 1 167 ? 8.555 -23.094 -3.271 1 94.56 167 VAL A CA 1
ATOM 1346 C C . VAL A 1 167 ? 7.566 -21.938 -3.133 1 94.56 167 VAL A C 1
ATOM 1348 O O . VAL A 1 167 ? 6.652 -21.984 -2.305 1 94.56 167 VAL A O 1
ATOM 1351 N N . PHE A 1 168 ? 7.793 -20.922 -3.959 1 96.19 168 PHE A N 1
ATOM 1352 C CA . PHE A 1 168 ? 6.902 -19.766 -3.898 1 96.19 168 PHE A CA 1
ATOM 1353 C C . PHE A 1 168 ? 5.977 -19.734 -5.109 1 96.19 168 PHE A C 1
ATOM 1355 O O . PHE A 1 168 ? 6.406 -19.984 -6.234 1 96.19 168 PHE A O 1
ATOM 1362 N N . PRO A 1 169 ? 4.656 -19.484 -4.848 1 97.81 169 PRO A N 1
ATOM 1363 C CA . PRO A 1 169 ? 3.783 -19.156 -5.98 1 97.81 169 PRO A CA 1
ATOM 1364 C C . PRO A 1 169 ? 4.227 -17.906 -6.727 1 97.81 169 PRO A C 1
ATOM 1366 O O . PRO A 1 169 ? 5.152 -17.203 -6.289 1 97.81 169 PRO A O 1
ATOM 1369 N N . GLY A 1 170 ? 3.559 -17.641 -7.895 1 98.56 170 GLY A N 1
ATOM 1370 C CA . GLY A 1 170 ? 4.09 -16.531 -8.672 1 98.56 170 GLY A CA 1
ATOM 1371 C C . GLY A 1 170 ? 3.01 -15.672 -9.305 1 98.56 170 GLY A C 1
ATOM 1372 O O . GLY A 1 170 ? 3.27 -14.539 -9.711 1 98.56 170 GLY A O 1
ATOM 1373 N N . HIS A 1 171 ? 1.769 -16.047 -9.375 1 98.19 171 HIS A N 1
ATOM 1374 C CA . HIS A 1 171 ? 0.786 -15.484 -10.289 1 98.19 171 HIS A CA 1
ATOM 1375 C C . HIS A 1 171 ? 0.322 -14.109 -9.812 1 98.19 171 HIS A C 1
ATOM 1377 O O . HIS A 1 171 ? -0.305 -13.367 -10.57 1 98.19 171 HIS A O 1
ATOM 1383 N N . HIS A 1 172 ? 0.705 -13.695 -8.609 1 96.62 172 HIS A N 1
ATOM 1384 C CA . HIS A 1 172 ? 0.374 -12.359 -8.141 1 96.62 172 HIS A CA 1
ATOM 1385 C C . HIS A 1 172 ? 1.5 -11.375 -8.438 1 96.62 172 HIS A C 1
ATOM 1387 O O . HIS A 1 172 ? 1.308 -10.156 -8.352 1 96.62 172 HIS A O 1
ATOM 1393 N N . ALA A 1 173 ? 2.67 -11.852 -8.719 1 96.94 173 ALA A N 1
ATOM 1394 C CA . ALA A 1 173 ? 3.805 -10.969 -8.992 1 96.94 173 ALA A CA 1
ATOM 1395 C C . ALA A 1 173 ? 3.754 -10.438 -10.422 1 96.94 173 ALA A C 1
ATOM 1397 O O . ALA A 1 173 ? 3.297 -11.133 -11.336 1 96.94 173 ALA A O 1
ATOM 1398 N N . ALA A 1 174 ? 4.137 -9.242 -10.625 1 95.44 174 ALA A N 1
ATOM 1399 C CA . ALA A 1 174 ? 4.289 -8.648 -11.945 1 95.44 174 ALA A CA 1
ATOM 1400 C C . ALA A 1 174 ? 5.707 -8.117 -12.156 1 95.44 174 ALA A C 1
ATOM 1402 O O . ALA A 1 174 ? 6.66 -8.641 -11.578 1 95.44 174 ALA A O 1
ATOM 1403 N N . LYS A 1 175 ? 5.898 -7.211 -13.102 1 94.62 175 LYS A N 1
ATOM 1404 C CA . LYS A 1 175 ? 7.215 -6.742 -13.508 1 94.62 175 LYS A CA 1
ATOM 1405 C C . LYS A 1 175 ? 7.969 -6.117 -12.336 1 94.62 175 LYS A C 1
ATOM 1407 O O . LYS A 1 175 ? 9.172 -6.332 -12.18 1 94.62 175 LYS A O 1
ATOM 1412 N N . ASP A 1 176 ? 7.207 -5.312 -11.484 1 89.94 176 ASP A N 1
ATOM 1413 C CA . ASP A 1 176 ? 7.902 -4.555 -10.453 1 89.94 176 ASP A CA 1
ATOM 1414 C C . ASP A 1 176 ? 7.086 -4.512 -9.164 1 89.94 176 ASP A C 1
ATOM 1416 O O . ASP A 1 176 ? 7.023 -3.477 -8.492 1 89.94 176 ASP A O 1
ATOM 1420 N N . PHE A 1 177 ? 6.391 -5.664 -8.883 1 89.62 177 PHE A N 1
ATOM 1421 C CA . PHE A 1 177 ? 5.809 -5.734 -7.551 1 89.62 177 PHE A CA 1
ATOM 1422 C C . PHE A 1 177 ? 5.594 -7.18 -7.125 1 89.62 177 PHE A C 1
ATOM 1424 O O . PHE A 1 177 ? 5.508 -8.078 -7.973 1 89.62 177 PHE A O 1
ATOM 1431 N N . TYR A 1 178 ? 5.617 -7.379 -5.863 1 93.88 178 TYR A N 1
ATOM 1432 C CA . TYR A 1 178 ? 5.312 -8.656 -5.223 1 93.88 178 TYR A CA 1
ATOM 1433 C C . TYR A 1 178 ? 4.117 -8.516 -4.289 1 93.88 178 TYR A C 1
ATOM 1435 O O . TYR A 1 178 ? 3.854 -7.438 -3.76 1 93.88 178 TYR A O 1
ATOM 1443 N N . SER A 1 179 ? 3.357 -9.539 -4.168 1 92.75 179 SER A N 1
ATOM 1444 C CA . SER A 1 179 ? 2.188 -9.609 -3.299 1 92.75 179 SER A CA 1
ATOM 1445 C C . SER A 1 179 ? 1.625 -11.023 -3.24 1 92.75 179 SER A C 1
ATOM 1447 O O . SER A 1 179 ? 2.062 -11.898 -3.986 1 92.75 179 SER A O 1
ATOM 1449 N N . GLY A 1 180 ? 0.808 -11.281 -2.326 1 92.94 180 GLY A N 1
ATOM 1450 C CA . GLY A 1 180 ? 0.157 -12.578 -2.244 1 92.94 180 GLY A CA 1
ATOM 1451 C C . GLY A 1 180 ? 1.137 -13.734 -2.17 1 92.94 180 GLY A C 1
ATOM 1452 O O . GLY A 1 180 ? 0.956 -14.758 -2.842 1 92.94 180 GLY A O 1
ATOM 1453 N N . TYR A 1 181 ? 2.242 -13.516 -1.573 1 94.25 181 TYR A N 1
ATOM 1454 C CA . TYR A 1 181 ? 3.289 -14.5 -1.344 1 94.25 181 TYR A CA 1
ATOM 1455 C C . TYR A 1 181 ? 4.051 -14.805 -2.631 1 94.25 181 TYR A C 1
ATOM 1457 O O . TYR A 1 181 ? 4.781 -15.789 -2.713 1 94.25 181 TYR A O 1
ATOM 1465 N N . CYS A 1 182 ? 3.791 -13.977 -3.676 1 96.94 182 CYS A N 1
ATOM 1466 C CA . CYS A 1 182 ? 4.449 -14.133 -4.969 1 96.94 182 CYS A CA 1
ATOM 1467 C C . CYS A 1 182 ? 5.523 -13.078 -5.164 1 96.94 182 CYS A C 1
ATOM 1469 O O . CYS A 1 182 ? 5.262 -11.883 -5.012 1 96.94 182 CYS A O 1
ATOM 1471 N N . PHE A 1 183 ? 6.707 -13.508 -5.582 1 97.5 183 PHE A N 1
ATOM 1472 C CA . PHE A 1 183 ? 7.828 -12.578 -5.703 1 97.5 183 PHE A CA 1
ATOM 1473 C C . PHE A 1 183 ? 8.258 -12.438 -7.156 1 97.5 183 PHE A C 1
ATOM 1475 O O . PHE A 1 183 ? 8.664 -11.352 -7.586 1 97.5 183 PHE A O 1
ATOM 1482 N N . LEU A 1 184 ? 8.258 -13.5 -7.902 1 98.25 184 LEU A N 1
ATOM 1483 C CA . LEU A 1 184 ? 8.43 -13.531 -9.352 1 98.25 184 LEU A CA 1
ATOM 1484 C C . LEU A 1 184 ? 7.312 -14.328 -10.016 1 98.25 184 LEU A C 1
ATOM 1486 O O . LEU A 1 184 ? 6.766 -15.258 -9.414 1 98.25 184 LEU A O 1
ATOM 1490 N N . ASN A 1 185 ? 6.945 -13.906 -11.195 1 98.69 185 ASN A N 1
ATOM 1491 C CA . ASN A 1 185 ? 5.844 -14.586 -11.867 1 98.69 185 ASN A CA 1
ATOM 1492 C C . ASN A 1 185 ? 6.324 -15.805 -12.641 1 98.69 185 ASN A C 1
ATOM 1494 O O . ASN A 1 185 ? 6.715 -15.695 -13.805 1 98.69 185 ASN A O 1
ATOM 1498 N N . ASN A 1 186 ? 6.207 -16.938 -12.039 1 98.44 186 ASN A N 1
ATOM 1499 C CA . ASN A 1 186 ? 6.75 -18.188 -12.586 1 98.44 186 ASN A CA 1
ATOM 1500 C C . ASN A 1 186 ? 6.121 -18.531 -13.93 1 98.44 186 ASN A C 1
ATOM 1502 O O . ASN A 1 186 ? 6.832 -18.828 -14.891 1 98.44 186 ASN A O 1
ATOM 1506 N N . ALA A 1 187 ? 4.82 -18.453 -14.031 1 98.88 187 ALA A N 1
ATOM 1507 C CA . ALA A 1 187 ? 4.109 -18.781 -15.258 1 98.88 187 ALA A CA 1
ATOM 1508 C C . ALA A 1 187 ? 4.465 -17.828 -16.391 1 98.88 187 ALA A C 1
ATOM 1510 O O . ALA A 1 187 ? 4.652 -18.234 -17.531 1 98.88 187 ALA A O 1
ATOM 1511 N N . ALA A 1 188 ? 4.543 -16.531 -16.047 1 98.88 188 ALA A N 1
ATOM 1512 C CA . ALA A 1 188 ? 4.867 -15.531 -17.062 1 98.88 188 ALA A CA 1
ATOM 1513 C C . ALA A 1 188 ? 6.289 -15.719 -17.578 1 98.88 188 ALA A C 1
ATOM 1515 O O . ALA A 1 188 ? 6.539 -15.609 -18.781 1 98.88 188 ALA A O 1
ATOM 1516 N N . ILE A 1 189 ? 7.215 -15.969 -16.703 1 98.75 189 ILE A N 1
ATOM 1517 C CA . ILE A 1 189 ? 8.602 -16.203 -17.078 1 98.75 189 ILE A CA 1
ATOM 1518 C C . ILE A 1 189 ? 8.695 -17.438 -17.984 1 98.75 189 ILE A C 1
ATOM 1520 O O . ILE A 1 189 ? 9.367 -17.406 -19.016 1 98.75 189 ILE A O 1
ATOM 1524 N N . CYS A 1 190 ? 7.996 -18.469 -17.609 1 98.75 190 CYS A N 1
ATOM 1525 C CA . CYS A 1 190 ? 7.906 -19.656 -18.438 1 98.75 190 CYS A CA 1
ATOM 1526 C C . CYS A 1 190 ? 7.352 -19.328 -19.828 1 98.75 190 CYS A C 1
ATOM 1528 O O . CYS A 1 190 ? 7.914 -19.734 -20.844 1 98.75 190 CYS A O 1
ATOM 1530 N N . ALA A 1 191 ? 6.289 -18.547 -19.859 1 98.88 191 ALA A N 1
ATOM 1531 C CA . ALA A 1 191 ? 5.645 -18.172 -21.125 1 98.88 191 ALA A CA 1
ATOM 1532 C C . ALA A 1 191 ? 6.602 -17.391 -22.016 1 98.88 191 ALA A C 1
ATOM 1534 O O . ALA A 1 191 ? 6.688 -17.656 -23.219 1 98.88 191 ALA A O 1
ATOM 1535 N N . TYR A 1 192 ? 7.32 -16.484 -21.469 1 98.75 192 TYR A N 1
ATOM 1536 C CA . TYR A 1 192 ? 8.258 -15.695 -22.25 1 98.75 192 TYR A CA 1
ATOM 1537 C C . TYR A 1 192 ? 9.375 -16.578 -22.797 1 98.75 192 TYR A C 1
ATOM 1539 O O . TYR A 1 192 ? 9.852 -16.359 -23.922 1 98.75 192 TYR A O 1
ATOM 1547 N N . GLU A 1 193 ? 9.828 -17.5 -21.984 1 98.56 193 GLU A N 1
ATOM 1548 C CA . GLU A 1 193 ? 10.82 -18.438 -22.5 1 98.56 193 GLU A CA 1
ATOM 1549 C C . GLU A 1 193 ? 10.266 -19.25 -23.672 1 98.56 193 GLU A C 1
ATOM 1551 O O . GLU A 1 193 ? 10.945 -19.438 -24.688 1 98.56 193 GLU A O 1
ATOM 1556 N N . LEU A 1 194 ? 9.039 -19.672 -23.578 1 98.69 194 LEU A N 1
ATOM 1557 C CA . LEU A 1 194 ? 8.375 -20.453 -24.625 1 98.69 194 LEU A CA 1
ATOM 1558 C C . LEU A 1 194 ? 8.211 -19.625 -25.891 1 98.69 194 LEU A C 1
ATOM 1560 O O . LEU A 1 194 ? 8.336 -20.141 -27 1 98.69 194 LEU A O 1
ATOM 1564 N N . LEU A 1 195 ? 7.953 -18.344 -25.719 1 98.5 195 LEU A N 1
ATOM 1565 C CA . LEU A 1 195 ? 7.688 -17.453 -26.844 1 98.5 195 LEU A CA 1
ATOM 1566 C C . LEU A 1 195 ? 8.93 -17.281 -27.703 1 98.5 195 LEU A C 1
ATOM 1568 O O . LEU A 1 195 ? 8.852 -16.781 -28.828 1 98.5 195 LEU A O 1
ATOM 1572 N N . LYS A 1 196 ? 10.086 -17.734 -27.234 1 97.69 196 LYS A N 1
ATOM 1573 C CA . LYS A 1 196 ? 11.297 -17.734 -28.047 1 97.69 196 LYS A CA 1
ATOM 1574 C C . LYS A 1 196 ? 11.219 -18.781 -29.156 1 97.69 196 LYS A C 1
ATOM 1576 O O . LYS A 1 196 ? 11.891 -18.656 -30.188 1 97.69 196 LYS A O 1
ATOM 1581 N N . LYS A 1 197 ? 10.352 -19.766 -28.969 1 97.25 197 LYS A N 1
ATOM 1582 C CA . LYS A 1 197 ? 10.281 -20.875 -29.922 1 97.25 197 LYS A CA 1
ATOM 1583 C C . LYS A 1 197 ? 8.859 -21.047 -30.453 1 97.25 197 LYS A C 1
ATOM 1585 O O . LYS A 1 197 ? 8.664 -21.641 -31.516 1 97.25 197 LYS A O 1
ATOM 1590 N N . TYR A 1 198 ? 7.918 -20.562 -29.719 1 97.62 198 TYR A N 1
ATOM 1591 C CA . TYR A 1 198 ? 6.512 -20.734 -30.062 1 97.62 198 TYR A CA 1
ATOM 1592 C C . TYR A 1 198 ? 5.824 -19.391 -30.234 1 97.62 198 TYR A C 1
ATOM 1594 O O . TYR A 1 198 ? 6.367 -18.359 -29.844 1 97.62 198 TYR A O 1
ATOM 1602 N N . ASN A 1 199 ? 4.633 -19.406 -30.828 1 98.06 199 ASN A N 1
ATOM 1603 C CA . ASN A 1 199 ? 3.982 -18.141 -31.172 1 98.06 199 ASN A CA 1
ATOM 1604 C C . ASN A 1 199 ? 2.797 -17.859 -30.25 1 98.06 199 ASN A C 1
ATOM 1606 O O . ASN A 1 199 ? 2.457 -16.703 -30.016 1 98.06 199 ASN A O 1
ATOM 1610 N N . LYS A 1 200 ? 2.156 -18.953 -29.812 1 98.56 200 LYS A N 1
ATOM 1611 C CA . LYS A 1 200 ? 0.935 -18.812 -29.016 1 98.56 200 LYS A CA 1
ATOM 1612 C C . LYS A 1 200 ? 1.012 -19.641 -27.734 1 98.56 200 LYS A C 1
ATOM 1614 O O . LYS A 1 200 ? 1.108 -20.859 -27.797 1 98.56 200 LYS A O 1
ATOM 1619 N N . VAL A 1 201 ? 0.958 -18.922 -26.656 1 98.81 201 VAL A N 1
ATOM 1620 C CA . VAL A 1 201 ? 0.975 -19.594 -25.359 1 98.81 201 VAL A CA 1
ATOM 1621 C C . VAL A 1 201 ? -0.283 -19.234 -24.562 1 98.81 201 VAL A C 1
ATOM 1623 O O . VAL A 1 201 ? -0.678 -18.062 -24.516 1 98.81 201 VAL A O 1
ATOM 1626 N N . ALA A 1 202 ? -0.983 -20.188 -24 1 98.94 202 ALA A N 1
ATOM 1627 C CA . ALA A 1 202 ? -2.1 -19.938 -23.094 1 98.94 202 ALA A CA 1
ATOM 1628 C C . ALA A 1 202 ? -1.71 -20.234 -21.656 1 98.94 202 ALA A C 1
ATOM 1630 O O . ALA A 1 202 ? -1.015 -21.219 -21.375 1 98.94 202 ALA A O 1
ATOM 1631 N N . ILE A 1 203 ? -2.111 -19.328 -20.781 1 98.94 203 ILE A N 1
ATOM 1632 C CA . ILE A 1 203 ? -1.979 -19.547 -19.344 1 98.94 203 ILE A CA 1
ATOM 1633 C C . ILE A 1 203 ? -3.361 -19.719 -18.719 1 98.94 203 ILE A C 1
ATOM 1635 O O . ILE A 1 203 ? -4.18 -18.797 -18.75 1 98.94 203 ILE A O 1
ATOM 1639 N N . LEU A 1 204 ? -3.645 -20.891 -18.25 1 98.94 204 LEU A N 1
ATOM 1640 C CA . LEU A 1 204 ? -4.848 -21.172 -17.469 1 98.94 204 LEU A CA 1
ATOM 1641 C C . LEU A 1 204 ? -4.543 -21.188 -15.984 1 98.94 204 LEU A C 1
ATOM 1643 O O . LEU A 1 204 ? -3.818 -22.062 -15.5 1 98.94 204 LEU A O 1
ATOM 1647 N N . ASP A 1 205 ? -5.035 -20.172 -15.281 1 98.94 205 ASP A N 1
ATOM 1648 C CA . ASP A 1 205 ? -4.859 -20.031 -13.844 1 98.94 205 ASP A CA 1
ATOM 1649 C C . ASP A 1 205 ? -6.031 -20.641 -13.078 1 98.94 205 ASP A C 1
ATOM 1651 O O . ASP A 1 205 ? -7.156 -20.141 -13.156 1 98.94 205 ASP A O 1
ATOM 1655 N N . ILE A 1 206 ? -5.797 -21.703 -12.359 1 98.88 206 ILE A N 1
ATOM 1656 C CA . ILE A 1 206 ? -6.863 -22.375 -11.625 1 98.88 206 ILE A CA 1
ATOM 1657 C C . ILE A 1 206 ? -6.578 -22.312 -10.125 1 98.88 206 ILE A C 1
ATOM 1659 O O . ILE A 1 206 ? -6.941 -23.234 -9.383 1 98.88 206 ILE A O 1
ATOM 1663 N N . ASP A 1 207 ? -5.738 -21.391 -9.68 1 98.75 207 ASP A N 1
ATOM 1664 C CA . ASP A 1 207 ? -5.645 -20.984 -8.281 1 98.75 207 ASP A CA 1
ATOM 1665 C C . ASP A 1 207 ? -6.918 -20.281 -7.824 1 98.75 207 ASP A C 1
ATOM 1667 O O . ASP A 1 207 ? -7.547 -19.562 -8.602 1 98.75 207 ASP A O 1
ATOM 1671 N N . TYR A 1 208 ? -7.262 -20.406 -6.551 1 98.69 208 TYR A N 1
ATOM 1672 C CA . TYR A 1 208 ? -8.484 -19.828 -6.016 1 98.69 208 TYR A CA 1
ATOM 1673 C C . TYR A 1 208 ? -8.477 -18.297 -6.145 1 98.69 208 TYR A C 1
ATOM 1675 O O . TYR A 1 208 ? -9.523 -17.672 -6.305 1 98.69 208 TYR A O 1
ATOM 1683 N N . HIS A 1 209 ? -7.379 -17.719 -6 1 97.56 209 HIS A N 1
ATOM 1684 C CA . HIS A 1 209 ? -7.246 -16.281 -6.105 1 97.56 209 HIS A CA 1
ATOM 1685 C C . HIS A 1 209 ? -6.867 -15.859 -7.523 1 97.56 209 HIS A C 1
ATOM 1687 O O . HIS A 1 209 ? -6.082 -16.531 -8.188 1 97.56 209 HIS A O 1
ATOM 1693 N N . HIS A 1 210 ? -7.359 -14.719 -7.938 1 96.62 210 HIS A N 1
ATOM 1694 C CA . HIS A 1 210 ? -7.066 -14.219 -9.273 1 96.62 210 HIS A CA 1
ATOM 1695 C C . HIS A 1 210 ? -5.582 -13.906 -9.438 1 96.62 210 HIS A C 1
ATOM 1697 O O . HIS A 1 210 ? -4.98 -13.273 -8.562 1 96.62 210 HIS A O 1
ATOM 1703 N N . GLY A 1 211 ? -5.004 -14.367 -10.539 1 96.88 211 GLY A N 1
ATOM 1704 C CA . GLY A 1 211 ? -3.623 -14.047 -10.875 1 96.88 211 GLY A CA 1
ATOM 1705 C C . GLY A 1 211 ? -3.453 -12.648 -11.438 1 96.88 211 GLY A C 1
ATOM 1706 O O . GLY A 1 211 ? -3.16 -12.477 -12.617 1 96.88 211 GLY A O 1
ATOM 1707 N N . ASP A 1 212 ? -3.539 -11.648 -10.57 1 95.06 212 ASP A N 1
ATOM 1708 C CA . ASP A 1 212 ? -3.514 -10.242 -10.984 1 95.06 212 ASP A CA 1
ATOM 1709 C C . ASP A 1 212 ? -2.176 -9.891 -11.625 1 95.06 212 ASP A C 1
ATOM 1711 O O . ASP A 1 212 ? -2.127 -9.086 -12.562 1 95.06 212 ASP A O 1
ATOM 1715 N N . GLY A 1 213 ? -1.073 -10.5 -11.18 1 96.25 213 GLY A N 1
ATOM 1716 C CA . GLY A 1 213 ? 0.224 -10.25 -11.789 1 96.25 213 GLY A CA 1
ATOM 1717 C C . GLY A 1 213 ? 0.32 -10.758 -13.219 1 96.25 213 GLY A C 1
ATOM 1718 O O . GLY A 1 213 ? 0.78 -10.031 -14.102 1 96.25 213 GLY A O 1
ATOM 1719 N N . THR A 1 214 ? -0.155 -11.969 -13.398 1 98 214 THR A N 1
ATOM 1720 C CA . THR A 1 214 ? -0.137 -12.547 -14.742 1 98 214 THR A CA 1
ATOM 1721 C C . THR A 1 214 ? -0.975 -11.711 -15.703 1 98 214 THR A C 1
ATOM 1723 O O . THR A 1 214 ? -0.546 -11.43 -16.828 1 98 214 THR A O 1
ATOM 1726 N N . GLN A 1 215 ? -2.164 -11.336 -15.25 1 96.88 215 GLN A N 1
ATOM 1727 C CA . GLN A 1 215 ? -3.021 -10.484 -16.062 1 96.88 215 GLN A CA 1
ATOM 1728 C C . GLN A 1 215 ? -2.314 -9.18 -16.422 1 96.88 215 GLN A C 1
ATOM 1730 O O . GLN A 1 215 ? -2.334 -8.758 -17.578 1 96.88 215 GLN A O 1
ATOM 1735 N N . LYS A 1 216 ? -1.719 -8.57 -15.43 1 95.38 216 LYS A N 1
ATOM 1736 C CA . LYS A 1 216 ? -1.048 -7.301 -15.664 1 95.38 216 LYS A CA 1
ATOM 1737 C C . LYS A 1 216 ? 0.061 -7.449 -16.703 1 95.38 216 LYS A C 1
ATOM 1739 O O . LYS A 1 216 ? 0.205 -6.605 -17.594 1 95.38 216 LYS A O 1
ATOM 1744 N N . ILE A 1 217 ? 0.832 -8.461 -16.641 1 96.88 217 ILE A N 1
ATOM 1745 C CA . ILE A 1 217 ? 1.997 -8.68 -17.484 1 96.88 217 ILE A CA 1
ATOM 1746 C C . ILE A 1 217 ? 1.558 -8.812 -18.938 1 96.88 217 ILE A C 1
ATOM 1748 O O . ILE A 1 217 ? 2.195 -8.266 -19.844 1 96.88 217 ILE A O 1
ATOM 1752 N N . PHE A 1 218 ? 0.44 -9.477 -19.172 1 98.06 218 PHE A N 1
ATOM 1753 C CA . PHE A 1 218 ? 0.112 -9.82 -20.547 1 98.06 218 PHE A CA 1
ATOM 1754 C C . PHE A 1 218 ? -1.114 -9.055 -21.016 1 98.06 218 PHE A C 1
ATOM 1756 O O . PHE A 1 218 ? -1.666 -9.352 -22.078 1 98.06 218 PHE A O 1
ATOM 1763 N N . TYR A 1 219 ? -1.547 -8.031 -20.25 1 96.69 219 TYR A N 1
ATOM 1764 C CA . TYR A 1 219 ? -2.826 -7.363 -20.484 1 96.69 219 TYR A CA 1
ATOM 1765 C C . TYR A 1 219 ? -2.875 -6.742 -21.875 1 96.69 219 TYR A C 1
ATOM 1767 O O . TYR A 1 219 ? -3.955 -6.582 -22.438 1 96.69 219 TYR A O 1
ATOM 1775 N N . ASP A 1 220 ? -1.727 -6.402 -22.516 1 97.06 220 ASP A N 1
ATOM 1776 C CA . ASP A 1 220 ? -1.686 -5.777 -23.828 1 97.06 220 ASP A CA 1
ATOM 1777 C C . ASP A 1 220 ? -0.912 -6.645 -24.828 1 97.06 220 ASP A C 1
ATOM 1779 O O . ASP A 1 220 ? -0.478 -6.16 -25.875 1 97.06 220 ASP A O 1
ATOM 1783 N N . ASP A 1 221 ? -0.608 -7.922 -24.531 1 97.81 221 ASP A N 1
ATOM 1784 C CA . ASP A 1 221 ? 0.181 -8.82 -25.375 1 97.81 221 ASP A CA 1
ATOM 1785 C C . ASP A 1 221 ? -0.69 -9.922 -25.969 1 97.81 221 ASP A C 1
ATOM 1787 O O . ASP A 1 221 ? -1.107 -10.844 -25.266 1 97.81 221 ASP A O 1
ATOM 1791 N N . PRO A 1 222 ? -0.975 -9.93 -27.266 1 98.31 222 PRO A N 1
ATOM 1792 C CA . PRO A 1 222 ? -1.87 -10.914 -27.875 1 98.31 222 PRO A CA 1
ATOM 1793 C C . PRO A 1 222 ? -1.208 -12.273 -28.078 1 98.31 222 PRO A C 1
ATOM 1795 O O . PRO A 1 222 ? -1.872 -13.234 -28.469 1 98.31 222 PRO A O 1
ATOM 1798 N N . ARG A 1 223 ? 0.08 -12.344 -27.859 1 98.31 223 ARG A N 1
ATOM 1799 C CA . ARG A 1 223 ? 0.783 -13.609 -28.062 1 98.31 223 ARG A CA 1
ATOM 1800 C C . ARG A 1 223 ? 0.461 -14.594 -26.938 1 98.31 223 ARG A C 1
ATOM 1802 O O . ARG A 1 223 ? 0.659 -15.797 -27.078 1 98.31 223 ARG A O 1
ATOM 1809 N N . VAL A 1 224 ? -0.064 -14.039 -25.719 1 98.94 224 VAL A N 1
ATOM 1810 C CA . VAL A 1 224 ? -0.382 -14.867 -24.562 1 98.94 224 VAL A CA 1
ATOM 1811 C C . VAL A 1 224 ? -1.848 -14.68 -24.172 1 98.94 224 VAL A C 1
ATOM 1813 O O . VAL A 1 224 ? -2.281 -13.57 -23.875 1 98.94 224 VAL A O 1
ATOM 1816 N N . LEU A 1 225 ? -2.592 -15.805 -24.219 1 98.94 225 LEU A N 1
ATOM 1817 C CA . LEU A 1 225 ? -3.955 -15.844 -23.703 1 98.94 225 LEU A CA 1
ATOM 1818 C C . LEU A 1 225 ? -3.961 -16.156 -22.203 1 98.94 225 LEU A C 1
ATOM 1820 O O . LEU A 1 225 ? -3.367 -17.156 -21.781 1 98.94 225 LEU A O 1
ATOM 1824 N N . THR A 1 226 ? -4.57 -15.25 -21.406 1 98.88 226 THR A N 1
ATOM 1825 C CA . THR A 1 226 ? -4.668 -15.484 -19.969 1 98.88 226 THR A CA 1
ATOM 1826 C C . THR A 1 226 ? -6.113 -15.734 -19.562 1 98.88 226 THR A C 1
ATOM 1828 O O . THR A 1 226 ? -7.004 -14.945 -19.891 1 98.88 226 THR A O 1
ATOM 1831 N N . ILE A 1 227 ? -6.371 -16.844 -18.906 1 98.94 227 ILE A N 1
ATOM 1832 C CA . ILE A 1 227 ? -7.68 -17.188 -18.375 1 98.94 227 ILE A CA 1
ATOM 1833 C C . ILE A 1 227 ? -7.543 -17.562 -16.891 1 98.94 227 ILE A C 1
ATOM 1835 O O . ILE A 1 227 ? -6.637 -18.297 -16.516 1 98.94 227 ILE A O 1
ATOM 1839 N N . SER A 1 228 ? -8.383 -17 -16.078 1 98.88 228 SER A N 1
ATOM 1840 C CA . SER A 1 228 ? -8.359 -17.297 -14.656 1 98.88 228 SER A CA 1
ATOM 1841 C C . SER A 1 228 ? -9.742 -17.672 -14.148 1 98.88 228 SER A C 1
ATOM 1843 O O . SER A 1 228 ? -10.719 -16.953 -14.391 1 98.88 228 SER A O 1
ATOM 1845 N N . ILE A 1 229 ? -9.914 -18.828 -13.547 1 98.88 229 ILE A N 1
ATOM 1846 C CA . ILE A 1 229 ? -11.102 -19.219 -12.797 1 98.88 229 ILE A CA 1
ATOM 1847 C C . ILE A 1 229 ? -10.82 -19.094 -11.297 1 98.88 229 ILE A C 1
ATOM 1849 O O . ILE A 1 229 ? -10 -19.828 -10.75 1 98.88 229 ILE A O 1
ATOM 1853 N N . HIS A 1 230 ? -11.469 -18.172 -10.641 1 98.75 230 HIS A N 1
ATOM 1854 C CA . HIS A 1 230 ? -11.07 -17.812 -9.281 1 98.75 230 HIS A CA 1
ATOM 1855 C C . HIS A 1 230 ? -12.266 -17.359 -8.453 1 98.75 230 HIS A C 1
ATOM 1857 O O . HIS A 1 230 ? -13.375 -17.234 -8.984 1 98.75 230 HIS A O 1
ATOM 1863 N N . GLY A 1 231 ? -12.039 -17.25 -7.176 1 97.88 231 GLY A N 1
ATOM 1864 C CA . GLY A 1 231 ? -13.07 -16.688 -6.32 1 97.88 231 GLY A CA 1
ATOM 1865 C C . GLY A 1 231 ? -13.414 -15.25 -6.668 1 97.88 231 GLY A C 1
ATOM 1866 O O . GLY A 1 231 ? -12.539 -14.484 -7.074 1 97.88 231 GLY A O 1
ATOM 1867 N N . ASP A 1 232 ? -14.633 -14.891 -6.426 1 94.75 232 ASP A N 1
ATOM 1868 C CA . ASP A 1 232 ? -15.102 -13.539 -6.715 1 94.75 232 ASP A CA 1
ATOM 1869 C C . ASP A 1 232 ? -14.227 -12.492 -6.02 1 94.75 232 ASP A C 1
ATOM 1871 O O . ASP A 1 232 ? -14.141 -12.461 -4.793 1 94.75 232 ASP A O 1
ATOM 1875 N N . PRO A 1 233 ? -13.633 -11.617 -6.809 1 90.5 233 PRO A N 1
ATOM 1876 C CA . PRO A 1 233 ? -12.719 -10.633 -6.219 1 90.5 233 PRO A CA 1
ATOM 1877 C C . PRO A 1 233 ? -13.422 -9.664 -5.281 1 90.5 233 PRO A C 1
ATOM 1879 O O . PRO A 1 233 ? -12.766 -8.953 -4.516 1 90.5 233 PRO A O 1
ATOM 1882 N N . ALA A 1 234 ? -14.703 -9.586 -5.301 1 84.56 234 ALA A N 1
ATOM 1883 C CA . ALA A 1 234 ? -15.438 -8.703 -4.402 1 84.56 234 ALA A CA 1
ATOM 1884 C C . ALA A 1 234 ? -15.211 -9.094 -2.943 1 84.56 234 ALA A C 1
ATOM 1886 O O . ALA A 1 234 ? -15.375 -8.266 -2.041 1 84.56 234 ALA A O 1
ATOM 1887 N N . SER A 1 235 ? -14.75 -10.352 -2.777 1 85.12 235 SER A N 1
ATOM 1888 C CA . SER A 1 235 ? -14.562 -10.805 -1.4 1 85.12 235 SER A CA 1
ATOM 1889 C C . SER A 1 235 ? -13.273 -11.602 -1.249 1 85.12 235 SER A C 1
ATOM 1891 O O . SER A 1 235 ? -13.016 -12.18 -0.194 1 85.12 235 SER A O 1
ATOM 1893 N N . ASN A 1 236 ? -12.461 -11.609 -2.299 1 90.25 236 ASN A N 1
ATOM 1894 C CA . ASN A 1 236 ? -11.242 -12.406 -2.25 1 90.25 236 ASN A CA 1
ATOM 1895 C C . ASN A 1 236 ? -10.047 -11.625 -2.807 1 90.25 236 ASN A C 1
ATOM 1897 O O . ASN A 1 236 ? -10.188 -10.883 -3.777 1 90.25 236 ASN A O 1
ATOM 1901 N N . TYR A 1 237 ? -8.93 -11.812 -2.213 1 89.19 237 TYR A N 1
ATOM 1902 C CA . TYR A 1 237 ? -7.68 -11.273 -2.734 1 89.19 237 TYR A CA 1
ATOM 1903 C C . TYR A 1 237 ? -7.539 -11.555 -4.227 1 89.19 237 TYR A C 1
ATOM 1905 O O . TYR A 1 237 ? -7.883 -12.641 -4.691 1 89.19 237 TYR A O 1
ATOM 1913 N N . PRO A 1 238 ? -7.164 -10.617 -5.059 1 89.25 238 PRO A N 1
ATOM 1914 C CA . PRO A 1 238 ? -6.582 -9.32 -4.711 1 89.25 238 PRO A CA 1
ATOM 1915 C C . PRO A 1 238 ? -7.617 -8.195 -4.656 1 89.25 238 PRO A C 1
ATOM 1917 O O . PRO A 1 238 ? -7.258 -7.02 -4.574 1 89.25 238 PRO A O 1
ATOM 1920 N N . PHE A 1 239 ? -8.898 -8.477 -4.762 1 86.06 239 PHE A N 1
ATOM 1921 C CA . PHE A 1 239 ? -10.07 -7.656 -4.488 1 86.06 239 PHE A CA 1
ATOM 1922 C C . PHE A 1 239 ? -10.312 -6.66 -5.617 1 86.06 239 PHE A C 1
ATOM 1924 O O . PHE A 1 239 ? -11.453 -6.422 -6.012 1 86.06 239 PHE A O 1
ATOM 1931 N N . TYR A 1 240 ? -9.242 -6.059 -6.203 1 86.12 240 TYR A N 1
ATOM 1932 C CA . TYR A 1 240 ? -9.391 -4.859 -7.02 1 86.12 240 TYR A CA 1
ATOM 1933 C C . TYR A 1 240 ? -9.383 -5.211 -8.508 1 86.12 240 TYR A C 1
ATOM 1935 O O . TYR A 1 240 ? -9.734 -4.379 -9.344 1 86.12 240 TYR A O 1
ATOM 1943 N N . VAL A 1 241 ? -8.969 -6.375 -8.789 1 89.88 241 VAL A N 1
ATOM 1944 C CA . VAL A 1 241 ? -8.883 -6.867 -10.164 1 89.88 241 VAL A CA 1
ATOM 1945 C C . VAL A 1 241 ? -9.344 -8.32 -10.227 1 89.88 241 VAL A C 1
ATOM 1947 O O . VAL A 1 241 ? -9.383 -9.008 -9.203 1 89.88 241 VAL A O 1
ATOM 1950 N N . GLY A 1 242 ? -9.688 -8.812 -11.43 1 93.69 242 GLY A N 1
ATOM 1951 C CA . GLY A 1 242 ? -10.172 -10.172 -11.617 1 93.69 242 GLY A CA 1
ATOM 1952 C C . GLY A 1 242 ? -11.641 -10.234 -11.992 1 93.69 242 GLY A C 1
ATOM 1953 O O . GLY A 1 242 ? -12.266 -11.297 -11.922 1 93.69 242 GLY A O 1
ATOM 1954 N N . TYR A 1 243 ? -12.203 -9.133 -12.375 1 92.44 243 TYR A N 1
ATOM 1955 C CA . TYR A 1 243 ? -13.617 -9.039 -12.719 1 92.44 243 TYR A CA 1
ATOM 1956 C C . TYR A 1 243 ? -13.859 -9.422 -14.172 1 92.44 243 TYR A C 1
ATOM 1958 O O . TYR A 1 243 ? -12.93 -9.398 -14.992 1 92.44 243 TYR A O 1
ATOM 1966 N N . ILE A 1 244 ? -15.086 -9.727 -14.508 1 94.69 244 ILE A N 1
ATOM 1967 C CA . ILE A 1 244 ? -15.453 -10.367 -15.758 1 94.69 244 ILE A CA 1
ATOM 1968 C C . ILE A 1 244 ? -15.266 -9.391 -16.922 1 94.69 244 ILE A C 1
ATOM 1970 O O . ILE A 1 244 ? -15.016 -9.805 -18.047 1 94.69 244 ILE A O 1
ATOM 1974 N N . ASP A 1 245 ? -15.273 -8.078 -16.672 1 93.25 245 ASP A N 1
ATOM 1975 C CA . ASP A 1 245 ? -15.25 -7.09 -17.75 1 93.25 245 ASP A CA 1
ATOM 1976 C C . ASP A 1 245 ? -13.82 -6.711 -18.109 1 93.25 245 ASP A C 1
ATOM 1978 O O . ASP A 1 245 ? -13.594 -5.871 -18.984 1 93.25 245 ASP A O 1
ATOM 1982 N N . GLU A 1 246 ? -12.859 -7.309 -17.469 1 94.44 246 GLU A N 1
ATOM 1983 C CA . GLU A 1 246 ? -11.445 -7.09 -17.797 1 94.44 246 GLU A CA 1
ATOM 1984 C C . GLU A 1 246 ? -10.992 -8.016 -18.922 1 94.44 246 GLU A C 1
ATOM 1986 O O . GLU A 1 246 ? -10.555 -9.141 -18.672 1 94.44 246 GLU A O 1
ATOM 1991 N N . ILE A 1 247 ? -10.977 -7.488 -20.156 1 97 247 ILE A N 1
ATOM 1992 C CA . ILE A 1 247 ? -10.859 -8.367 -21.312 1 97 247 ILE A CA 1
ATOM 1993 C C . ILE A 1 247 ? -9.539 -8.102 -22.047 1 97 247 ILE A C 1
ATOM 1995 O O . ILE A 1 247 ? -9.32 -8.594 -23.156 1 97 247 ILE A O 1
ATOM 1999 N N . GLY A 1 248 ? -8.602 -7.344 -21.5 1 96.19 248 GLY A N 1
ATOM 2000 C CA . GLY A 1 248 ? -7.375 -6.918 -22.141 1 96.19 248 GLY A CA 1
ATOM 2001 C C . GLY A 1 248 ? -7.461 -5.523 -22.734 1 96.19 248 GLY A C 1
ATOM 2002 O O . GLY A 1 248 ? -8.5 -4.867 -22.641 1 96.19 248 GLY A O 1
ATOM 2003 N N . GLU A 1 249 ? -6.375 -4.996 -23.203 1 95.81 249 GLU A N 1
ATOM 2004 C CA . GLU A 1 249 ? -6.332 -3.66 -23.797 1 95.81 249 GLU A CA 1
ATOM 2005 C C . GLU A 1 249 ? -5.406 -3.617 -25 1 95.81 249 GLU A C 1
ATOM 2007 O O . GLU A 1 249 ? -4.508 -4.453 -25.141 1 95.81 249 GLU A O 1
ATOM 2012 N N . GLY A 1 250 ? -5.66 -2.656 -25.922 1 97.19 250 GLY A N 1
ATOM 2013 C CA . GLY A 1 250 ? -4.824 -2.553 -27.109 1 97.19 250 GLY A CA 1
ATOM 2014 C C . GLY A 1 250 ? -4.77 -3.838 -27.906 1 97.19 250 GLY A C 1
ATOM 2015 O O . GLY A 1 250 ? -5.809 -4.406 -28.25 1 97.19 250 GLY A O 1
ATOM 2016 N N . TYR A 1 251 ? -3.58 -4.289 -28.188 1 97.88 251 TYR A N 1
ATOM 2017 C CA . TYR A 1 251 ? -3.395 -5.512 -28.969 1 97.88 251 TYR A CA 1
ATOM 2018 C C . TYR A 1 251 ? -3.805 -6.738 -28.172 1 97.88 251 TYR A C 1
ATOM 2020 O O . TYR A 1 251 ? -4.039 -7.809 -28.734 1 97.88 251 TYR A O 1
ATOM 2028 N N . GLY A 1 252 ? -3.891 -6.578 -26.859 1 97.75 252 GLY A N 1
ATOM 2029 C CA . GLY A 1 252 ? -4.227 -7.703 -26 1 97.75 252 GLY A CA 1
ATOM 2030 C C . GLY A 1 252 ? -5.715 -7.816 -25.719 1 97.75 252 GLY A C 1
ATOM 2031 O O . GLY A 1 252 ? -6.141 -8.656 -24.922 1 97.75 252 GLY A O 1
ATOM 2032 N N . GLU A 1 253 ? -6.555 -6.965 -26.391 1 97.75 253 GLU A N 1
ATOM 2033 C CA . GLU A 1 253 ? -8 -7.07 -26.219 1 97.75 253 GLU A CA 1
ATOM 2034 C C . GLU A 1 253 ? -8.516 -8.438 -26.672 1 97.75 253 GLU A C 1
ATOM 2036 O O . GLU A 1 253 ? -8.086 -8.953 -27.703 1 97.75 253 GLU A O 1
ATOM 2041 N N . ALA A 1 254 ? -9.312 -9.086 -25.812 1 98.06 254 ALA A N 1
ATOM 2042 C CA . ALA A 1 254 ? -9.945 -10.375 -26.062 1 98.06 254 ALA A CA 1
ATOM 2043 C C . ALA A 1 254 ? -8.977 -11.523 -25.812 1 98.06 254 ALA A C 1
ATOM 2045 O O . ALA A 1 254 ? -9.188 -12.648 -26.281 1 98.06 254 ALA A O 1
ATOM 2046 N N . TYR A 1 255 ? -7.844 -11.188 -25.109 1 98.69 255 TYR A N 1
ATOM 2047 C CA . TYR A 1 255 ? -6.898 -12.242 -24.766 1 98.69 255 TYR A CA 1
ATOM 2048 C C . TYR A 1 255 ? -6.793 -12.414 -23.266 1 98.69 255 TYR A C 1
ATOM 2050 O O . TYR A 1 255 ? -5.852 -13.031 -22.766 1 98.69 255 TYR A O 1
ATOM 2058 N N . ASN A 1 256 ? -7.672 -11.742 -22.5 1 98.5 256 ASN A N 1
ATOM 2059 C CA . ASN A 1 256 ? -7.801 -11.906 -21.062 1 98.5 256 ASN A CA 1
ATOM 2060 C C . ASN A 1 256 ? -9.227 -12.273 -20.672 1 98.5 256 ASN A C 1
ATOM 2062 O O . ASN A 1 256 ? -10.18 -11.57 -21.016 1 98.5 256 ASN A O 1
ATOM 2066 N N . TYR A 1 257 ? -9.375 -13.359 -19.953 1 98.69 257 TYR A N 1
ATOM 2067 C CA . TYR A 1 257 ? -10.695 -13.805 -19.516 1 98.69 257 TYR A CA 1
ATOM 2068 C C . TYR A 1 257 ? -10.695 -14.133 -18.031 1 98.69 257 TYR A C 1
ATOM 2070 O O . TYR A 1 257 ? -9.867 -14.922 -17.562 1 98.69 257 TYR A O 1
ATOM 2078 N N . ASN A 1 258 ? -11.547 -13.492 -17.328 1 98 258 ASN A N 1
ATOM 2079 C CA . ASN A 1 258 ? -11.758 -13.766 -15.914 1 98 258 ASN A CA 1
ATOM 2080 C C . ASN A 1 258 ? -13.094 -14.453 -15.672 1 98 258 ASN A C 1
ATOM 2082 O O . ASN A 1 258 ? -14.117 -14.031 -16.219 1 98 258 ASN A O 1
ATOM 2086 N N . TYR A 1 259 ? -13.086 -15.516 -14.883 1 98.69 259 TYR A N 1
ATOM 2087 C CA . TYR A 1 259 ? -14.281 -16.234 -14.453 1 98.69 259 TYR A CA 1
ATOM 2088 C C . TYR A 1 259 ? -14.398 -16.234 -12.93 1 98.69 259 TYR A C 1
ATOM 2090 O O . TYR A 1 259 ? -14.086 -17.234 -12.281 1 98.69 259 TYR A O 1
ATOM 2098 N N . PRO A 1 260 ? -14.82 -15.141 -12.359 1 97.75 260 PRO A N 1
ATOM 2099 C CA . PRO A 1 260 ? -15.078 -15.156 -10.922 1 97.75 260 PRO A CA 1
ATOM 2100 C C . PRO A 1 260 ? -16.266 -16.047 -10.539 1 97.75 260 PRO A C 1
ATOM 2102 O O . PRO A 1 260 ? -17.297 -16.031 -11.219 1 97.75 260 PRO A O 1
ATOM 2105 N N . LEU A 1 261 ? -16.109 -16.891 -9.531 1 98.5 261 LEU A N 1
ATOM 2106 C CA . LEU A 1 261 ? -17.156 -17.75 -9 1 98.5 261 LEU A CA 1
ATOM 2107 C C . LEU A 1 261 ? -17.438 -17.422 -7.535 1 98.5 261 LEU A C 1
ATOM 2109 O O . LEU A 1 261 ? -16.531 -17.031 -6.797 1 98.5 261 LEU A O 1
ATOM 2113 N N . PRO A 1 262 ? -18.641 -17.562 -7.09 1 96.94 262 PRO A N 1
ATOM 2114 C CA . PRO A 1 262 ? -18.953 -17.281 -5.691 1 96.94 262 PRO A CA 1
ATOM 2115 C C . PRO A 1 262 ? -18.375 -18.312 -4.73 1 96.94 262 PRO A C 1
ATOM 2117 O O . PRO A 1 262 ? -18.078 -19.438 -5.137 1 96.94 262 PRO A O 1
ATOM 2120 N N . LYS A 1 263 ? -18.281 -17.875 -3.535 1 95.56 263 LYS A N 1
ATOM 2121 C CA . LYS A 1 263 ? -17.922 -18.812 -2.469 1 95.56 263 LYS A CA 1
ATOM 2122 C C . LYS A 1 263 ? -18.875 -20 -2.436 1 95.56 263 LYS A C 1
ATOM 2124 O O . LYS A 1 263 ? -20.078 -19.844 -2.658 1 95.56 263 LYS A O 1
ATOM 2129 N N . GLY A 1 264 ? -18.344 -21.156 -2.176 1 97.56 264 GLY A N 1
ATOM 2130 C CA . GLY A 1 264 ? -19.172 -22.359 -2.096 1 97.56 264 GLY A CA 1
ATOM 2131 C C . GLY A 1 264 ? -19.297 -23.078 -3.424 1 97.56 264 GLY A C 1
ATOM 2132 O O . GLY A 1 264 ? -19.891 -24.156 -3.49 1 97.56 264 GLY A O 1
ATOM 2133 N N . SER A 1 265 ? -18.75 -22.531 -4.484 1 98.44 265 SER A N 1
ATOM 2134 C CA . SER A 1 265 ? -18.828 -23.203 -5.781 1 98.44 265 SER A CA 1
ATOM 2135 C C . SER A 1 265 ? -18.266 -24.609 -5.703 1 98.44 265 SER A C 1
ATOM 2137 O O . SER A 1 265 ? -17.234 -24.844 -5.086 1 98.44 265 SER A O 1
ATOM 2139 N N . ASP A 1 266 ? -19.016 -25.531 -6.258 1 98.38 266 ASP A N 1
ATOM 2140 C CA . ASP A 1 266 ? -18.609 -26.922 -6.293 1 98.38 266 ASP A CA 1
ATOM 2141 C C . ASP A 1 266 ? -18.094 -27.312 -7.676 1 98.38 266 ASP A C 1
ATOM 2143 O O . ASP A 1 266 ? -17.844 -26.453 -8.516 1 98.38 266 ASP A O 1
ATOM 2147 N N . ILE A 1 267 ? -17.891 -28.578 -7.875 1 98.69 267 ILE A N 1
ATOM 2148 C CA . ILE A 1 267 ? -17.25 -29.078 -9.086 1 98.69 267 ILE A CA 1
ATOM 2149 C C . ILE A 1 267 ? -18.125 -28.797 -10.297 1 98.69 267 ILE A C 1
ATOM 2151 O O . ILE A 1 267 ? -17.625 -28.547 -11.391 1 98.69 267 ILE A O 1
ATOM 2155 N N . ASN A 1 268 ? -19.438 -28.797 -10.141 1 98.5 268 ASN A N 1
ATOM 2156 C CA . ASN A 1 268 ? -20.328 -28.531 -11.258 1 98.5 268 ASN A CA 1
ATOM 2157 C C . ASN A 1 268 ? -20.203 -27.094 -11.758 1 98.5 268 ASN A C 1
ATOM 2159 O O . ASN A 1 268 ? -20.062 -26.859 -12.961 1 98.5 268 ASN A O 1
ATOM 2163 N N . ALA A 1 269 ? -20.234 -26.203 -10.781 1 98.56 269 ALA A N 1
ATOM 2164 C CA . ALA A 1 269 ? -20.031 -24.797 -11.141 1 98.56 269 ALA A CA 1
ATOM 2165 C C . ALA A 1 269 ? -18.656 -24.578 -11.766 1 98.56 269 ALA A C 1
ATOM 2167 O O . ALA A 1 269 ? -18.516 -23.844 -12.742 1 98.56 269 ALA A O 1
ATOM 2168 N N . TYR A 1 270 ? -17.688 -25.219 -11.195 1 98.75 270 TYR A N 1
ATOM 2169 C CA . TYR A 1 270 ? -16.312 -25.062 -11.648 1 98.75 270 TYR A CA 1
ATOM 2170 C C . TYR A 1 270 ? -16.141 -25.594 -13.07 1 98.75 270 TYR A C 1
ATOM 2172 O O . TYR A 1 270 ? -15.555 -24.922 -13.922 1 98.75 270 TYR A O 1
ATOM 2180 N N . ILE A 1 271 ? -16.672 -26.75 -13.406 1 98.62 271 ILE A N 1
ATOM 2181 C CA . ILE A 1 271 ? -16.516 -27.406 -14.703 1 98.62 271 ILE A CA 1
ATOM 2182 C C . ILE A 1 271 ? -17.234 -26.594 -15.781 1 98.62 271 ILE A C 1
ATOM 2184 O O . ILE A 1 271 ? -16.766 -26.5 -16.922 1 98.62 271 ILE A O 1
ATOM 2188 N N . ASN A 1 272 ? -18.328 -26 -15.43 1 98.62 272 ASN A N 1
ATOM 2189 C CA . ASN A 1 272 ? -19.016 -25.125 -16.375 1 98.62 272 ASN A CA 1
ATOM 2190 C C . ASN A 1 272 ? -18.109 -24.031 -16.906 1 98.62 272 ASN A C 1
ATOM 2192 O O . ASN A 1 272 ? -18.016 -23.812 -18.125 1 98.62 272 ASN A O 1
ATOM 2196 N N . LYS A 1 273 ? -17.375 -23.375 -16 1 98.81 273 LYS A N 1
ATOM 2197 C CA . LYS A 1 273 ? -16.469 -22.312 -16.406 1 98.81 273 LYS A CA 1
ATOM 2198 C C . LYS A 1 273 ? -15.211 -22.875 -17.062 1 98.81 273 LYS A C 1
ATOM 2200 O O . LYS A 1 273 ? -14.672 -22.281 -18 1 98.81 273 LYS A O 1
ATOM 2205 N N . LEU A 1 274 ? -14.758 -24.047 -16.547 1 98.88 274 LEU A N 1
ATOM 2206 C CA . LEU A 1 274 ? -13.602 -24.688 -17.156 1 98.88 274 LEU A CA 1
ATOM 2207 C C . LEU A 1 274 ? -13.883 -25.047 -18.609 1 98.88 274 LEU A C 1
ATOM 2209 O O . LEU A 1 274 ? -13.016 -24.875 -19.469 1 98.88 274 LEU A O 1
ATOM 2213 N N . THR A 1 275 ? -15.062 -25.562 -18.891 1 98.75 275 THR A N 1
ATOM 2214 C CA . THR A 1 275 ? -15.43 -25.922 -20.25 1 98.75 275 THR A CA 1
ATOM 2215 C C . THR A 1 275 ? -15.391 -24.703 -21.172 1 98.75 275 THR A C 1
ATOM 2217 O O . THR A 1 275 ? -14.859 -24.766 -22.281 1 98.75 275 THR A O 1
ATOM 2220 N N . ASP A 1 276 ? -15.945 -23.594 -20.656 1 98.69 276 ASP A N 1
ATOM 2221 C CA . ASP A 1 276 ? -15.867 -22.344 -21.406 1 98.69 276 ASP A CA 1
ATOM 2222 C C . ASP A 1 276 ? -14.422 -21.953 -21.672 1 98.69 276 ASP A C 1
ATOM 2224 O O . ASP A 1 276 ? -14.07 -21.578 -22.797 1 98.69 276 ASP A O 1
ATOM 2228 N N . ALA A 1 277 ? -13.625 -22 -20.656 1 98.88 277 ALA A N 1
ATOM 2229 C CA . ALA A 1 277 ? -12.211 -21.641 -20.766 1 98.88 277 ALA A CA 1
ATOM 2230 C C . ALA A 1 277 ? -11.5 -22.516 -21.797 1 98.88 277 ALA A C 1
ATOM 2232 O O . ALA A 1 277 ? -10.727 -22.016 -22.609 1 98.88 277 ALA A O 1
ATOM 2233 N N . LEU A 1 278 ? -11.789 -23.781 -21.781 1 98.81 278 LEU A N 1
ATOM 2234 C CA . LEU A 1 278 ? -11.133 -24.734 -22.672 1 98.81 278 LEU A CA 1
ATOM 2235 C C . LEU A 1 278 ? -11.562 -24.5 -24.109 1 98.81 278 LEU A C 1
ATOM 2237 O O . LEU A 1 278 ? -10.773 -24.688 -25.047 1 98.81 278 LEU A O 1
ATOM 2241 N N . GLU A 1 279 ? -12.766 -24.078 -24.344 1 98.69 279 GLU A N 1
ATOM 2242 C CA . GLU A 1 279 ? -13.211 -23.703 -25.688 1 98.69 279 GLU A CA 1
ATOM 2243 C C . GLU A 1 279 ? -12.43 -22.5 -26.219 1 98.69 279 GLU A C 1
ATOM 2245 O O . GLU A 1 279 ? -12.016 -22.484 -27.375 1 98.69 279 GLU A O 1
ATOM 2250 N N . ILE A 1 280 ? -12.25 -21.531 -25.359 1 98.75 280 ILE A N 1
ATOM 2251 C CA . ILE A 1 280 ? -11.492 -20.344 -25.734 1 98.75 280 ILE A CA 1
ATOM 2252 C C . ILE A 1 280 ? -10.055 -20.734 -26.078 1 98.75 280 ILE A C 1
ATOM 2254 O O . ILE A 1 280 ? -9.484 -20.234 -27.047 1 98.75 280 ILE A O 1
ATOM 2258 N N . ILE A 1 281 ? -9.469 -21.609 -25.25 1 98.81 281 ILE A N 1
ATOM 2259 C CA . ILE A 1 281 ? -8.109 -22.062 -25.469 1 98.81 281 ILE A CA 1
ATOM 2260 C C . ILE A 1 281 ? -8.023 -22.797 -26.812 1 98.81 281 ILE A C 1
ATOM 2262 O O . ILE A 1 281 ? -7.066 -22.625 -27.562 1 98.81 281 ILE A O 1
ATOM 2266 N N . SER A 1 282 ? -9.016 -23.578 -27.125 1 98.06 282 SER A N 1
ATOM 2267 C CA . SER A 1 282 ? -9.062 -24.297 -28.391 1 98.06 282 SER A CA 1
ATOM 2268 C C . SER A 1 282 ? -9.109 -23.344 -29.578 1 98.06 282 SER A C 1
ATOM 2270 O O . SER A 1 282 ? -8.406 -23.531 -30.562 1 98.06 282 SER A O 1
ATOM 2272 N N . VAL A 1 283 ? -9.93 -22.328 -29.469 1 98.06 283 VAL A N 1
ATOM 2273 C CA . VAL A 1 283 ? -10.07 -21.344 -30.531 1 98.06 283 VAL A CA 1
ATOM 2274 C C . VAL A 1 283 ? -8.758 -20.578 -30.703 1 98.06 283 VAL A C 1
ATOM 2276 O O . VAL A 1 283 ? -8.344 -20.266 -31.828 1 98.06 283 VAL A O 1
ATOM 2279 N N . PHE A 1 284 ? -8.094 -20.281 -29.609 1 98.31 284 PHE A N 1
ATOM 2280 C CA . PHE A 1 284 ? -6.816 -19.594 -29.625 1 98.31 284 PHE A CA 1
ATOM 2281 C C . PHE A 1 284 ? -5.742 -20.438 -30.297 1 98.31 284 PHE A C 1
ATOM 2283 O O . PHE A 1 284 ? -4.781 -19.906 -30.859 1 98.31 284 PHE A O 1
ATOM 2290 N N . ASP A 1 285 ? -5.992 -21.781 -30.234 1 98.06 285 ASP A N 1
ATOM 2291 C CA . ASP A 1 285 ? -5.082 -22.734 -30.844 1 98.06 285 ASP A CA 1
ATOM 2292 C C . ASP A 1 285 ? -3.668 -22.578 -30.281 1 98.06 285 ASP A C 1
ATOM 2294 O O . ASP A 1 285 ? -2.711 -22.406 -31.031 1 98.06 285 ASP A O 1
ATOM 2298 N N . THR A 1 286 ? -3.547 -22.688 -28.984 1 98.12 286 THR A N 1
ATOM 2299 C CA . THR A 1 286 ? -2.279 -22.5 -28.281 1 98.12 286 THR A CA 1
ATOM 2300 C C . THR A 1 286 ? -1.265 -23.562 -28.719 1 98.12 286 THR A C 1
ATOM 2302 O O . THR A 1 286 ? -1.633 -24.703 -29.031 1 98.12 286 THR A O 1
ATOM 2305 N N . ASP A 1 287 ? 0.031 -23.188 -28.781 1 97.94 287 ASP A N 1
ATOM 2306 C CA . ASP A 1 287 ? 1.1 -24.156 -29.016 1 97.94 287 ASP A CA 1
ATOM 2307 C C . ASP A 1 287 ? 1.403 -24.953 -27.75 1 97.94 287 ASP A C 1
ATOM 2309 O O . ASP A 1 287 ? 1.722 -26.141 -27.812 1 97.94 287 ASP A O 1
ATOM 2313 N N . ILE A 1 288 ? 1.36 -24.281 -26.625 1 98.25 288 ILE A N 1
ATOM 2314 C CA . ILE A 1 288 ? 1.661 -24.859 -25.312 1 98.25 288 ILE A CA 1
ATOM 2315 C C . ILE A 1 288 ? 0.699 -24.297 -24.266 1 98.25 288 ILE A C 1
ATOM 2317 O O . ILE A 1 288 ? 0.407 -23.094 -24.266 1 98.25 288 ILE A O 1
ATOM 2321 N N . LEU A 1 289 ? 0.219 -25.141 -23.422 1 98.75 289 LEU A N 1
ATOM 2322 C CA . LEU A 1 289 ? -0.604 -24.703 -22.297 1 98.75 289 LEU A CA 1
ATOM 2323 C C . LEU A 1 289 ? 0.213 -24.656 -21.016 1 98.75 289 LEU A C 1
ATOM 2325 O O . LEU A 1 289 ? 0.843 -25.656 -20.641 1 98.75 289 LEU A O 1
ATOM 2329 N N . VAL A 1 290 ? 0.297 -23.484 -20.406 1 98.94 290 VAL A N 1
ATOM 2330 C CA . VAL A 1 290 ? 0.846 -23.328 -19.078 1 98.94 290 VAL A CA 1
ATOM 2331 C C . VAL A 1 290 ? -0.291 -23.219 -18.062 1 98.94 290 VAL A C 1
ATOM 2333 O O . VAL A 1 290 ? -1.223 -22.438 -18.234 1 98.94 290 VAL A O 1
ATOM 2336 N N . ILE A 1 291 ? -0.28 -24.047 -17.047 1 98.94 291 ILE A N 1
ATOM 2337 C CA . ILE A 1 291 ? -1.305 -24.047 -16 1 98.94 291 ILE A CA 1
ATOM 2338 C C . ILE A 1 291 ? -0.71 -23.516 -14.695 1 98.94 291 ILE A C 1
ATOM 2340 O O . ILE A 1 291 ? 0.253 -24.078 -14.172 1 98.94 291 ILE A O 1
ATOM 2344 N N . ALA A 1 292 ? -1.185 -22.375 -14.188 1 98.94 292 ALA A N 1
ATOM 2345 C CA . ALA A 1 292 ? -0.914 -21.938 -12.82 1 98.94 292 ALA A CA 1
ATOM 2346 C C . ALA A 1 292 ? -1.845 -22.641 -11.836 1 98.94 292 ALA A C 1
ATOM 2348 O O . ALA A 1 292 ? -3.014 -22.266 -11.703 1 98.94 292 ALA A O 1
ATOM 2349 N N . PHE A 1 293 ? -1.33 -23.594 -11.109 1 98.81 293 PHE A N 1
ATOM 2350 C CA . PHE A 1 293 ? -2.154 -24.516 -10.328 1 98.81 293 PHE A CA 1
ATOM 2351 C C . PHE A 1 293 ? -2.062 -24.188 -8.844 1 98.81 293 PHE A C 1
ATOM 2353 O O . PHE A 1 293 ? -0.979 -24.234 -8.258 1 98.81 293 PHE A O 1
ATOM 2360 N N . GLY A 1 294 ? -3.107 -23.875 -8.258 1 98.25 294 GLY A N 1
ATOM 2361 C CA . GLY A 1 294 ? -3.193 -23.719 -6.816 1 98.25 294 GLY A CA 1
ATOM 2362 C C . GLY A 1 294 ? -4.07 -24.781 -6.16 1 98.25 294 GLY A C 1
ATOM 2363 O O . GLY A 1 294 ? -5.129 -25.125 -6.688 1 98.25 294 GLY A O 1
ATOM 2364 N N . GLY A 1 295 ? -3.658 -25.266 -5.039 1 97.75 295 GLY A N 1
ATOM 2365 C CA . GLY A 1 295 ? -4.441 -26.234 -4.289 1 97.75 295 GLY A CA 1
ATOM 2366 C C . GLY A 1 295 ? -5.477 -25.594 -3.385 1 97.75 295 GLY A C 1
ATOM 2367 O O . GLY A 1 295 ? -6.195 -26.281 -2.664 1 97.75 295 GLY A O 1
ATOM 2368 N N . ASP A 1 296 ? -5.602 -24.297 -3.402 1 97.94 296 ASP A N 1
ATOM 2369 C CA . ASP A 1 296 ? -6.441 -23.578 -2.455 1 97.94 296 ASP A CA 1
ATOM 2370 C C . ASP A 1 296 ? -7.891 -23.516 -2.939 1 97.94 296 ASP A C 1
ATOM 2372 O O . ASP A 1 296 ? -8.727 -22.844 -2.336 1 97.94 296 ASP A O 1
ATOM 2376 N N . THR A 1 297 ? -8.281 -24.219 -4.012 1 98.38 297 THR A N 1
ATOM 2377 C CA . THR A 1 297 ? -9.672 -24.406 -4.406 1 98.38 297 THR A CA 1
ATOM 2378 C C . THR A 1 297 ? -10.305 -25.562 -3.646 1 98.38 297 THR A C 1
ATOM 2380 O O . THR A 1 297 ? -11.516 -25.797 -3.752 1 98.38 297 THR A O 1
ATOM 2383 N N . TYR A 1 298 ? -9.484 -26.25 -2.867 1 98.44 298 TYR A N 1
ATOM 2384 C CA . TYR A 1 298 ? -9.898 -27.375 -2.049 1 98.44 298 TYR A CA 1
ATOM 2385 C C . TYR A 1 298 ? -10.828 -26.922 -0.926 1 98.44 298 TYR A C 1
ATOM 2387 O O . TYR A 1 298 ? -10.617 -25.875 -0.323 1 98.44 298 TYR A O 1
ATOM 2395 N N . ASN A 1 299 ? -11.789 -27.734 -0.637 1 98 299 ASN A N 1
ATOM 2396 C CA . ASN A 1 299 ? -12.844 -27.375 0.299 1 98 299 ASN A CA 1
ATOM 2397 C C . ASN A 1 299 ? -12.289 -27.078 1.687 1 98 299 ASN A C 1
ATOM 2399 O O . ASN A 1 299 ? -12.836 -26.234 2.406 1 98 299 ASN A O 1
ATOM 2403 N N . ASN A 1 300 ? -11.227 -27.656 2.133 1 96.94 300 ASN A N 1
ATOM 2404 C CA . ASN A 1 300 ? -10.695 -27.5 3.482 1 96.94 300 ASN A CA 1
ATOM 2405 C C . ASN A 1 300 ? -9.594 -26.453 3.527 1 96.94 300 ASN A C 1
ATOM 2407 O O . ASN A 1 300 ? -9.047 -26.156 4.594 1 96.94 300 ASN A O 1
ATOM 2411 N N . ASP A 1 301 ? -9.273 -25.922 2.387 1 97.12 301 ASP A N 1
ATOM 2412 C CA . ASP A 1 301 ? -8.188 -24.938 2.398 1 97.12 301 ASP A CA 1
ATOM 2413 C C . ASP A 1 301 ? -8.586 -23.688 3.162 1 97.12 301 ASP A C 1
ATOM 2415 O O . ASP A 1 301 ? -9.648 -23.109 2.91 1 97.12 301 ASP A O 1
ATOM 2419 N N . PRO A 1 302 ? -7.746 -23.219 4.055 1 94.06 302 PRO A N 1
ATOM 2420 C CA . PRO A 1 302 ? -8.102 -22.078 4.906 1 94.06 302 PRO A CA 1
ATOM 2421 C C . PRO A 1 302 ? -8.125 -20.766 4.141 1 94.06 302 PRO A C 1
ATOM 2423 O O . PRO A 1 302 ? -8.656 -19.766 4.641 1 94.06 302 PRO A O 1
ATOM 2426 N N . GLN A 1 303 ? -7.582 -20.672 2.92 1 92.69 303 GLN A N 1
ATOM 2427 C CA . GLN A 1 303 ? -7.508 -19.422 2.164 1 92.69 303 GLN A CA 1
ATOM 2428 C C . GLN A 1 303 ? -8.469 -19.438 0.978 1 92.69 303 GLN A C 1
ATOM 2430 O O . GLN A 1 303 ? -8.523 -18.484 0.205 1 92.69 303 GLN A O 1
ATOM 2435 N N . GLY A 1 304 ? -9.156 -20.531 0.815 1 94.88 304 GLY A N 1
ATOM 2436 C CA . GLY A 1 304 ? -10.062 -20.656 -0.315 1 94.88 304 GLY A CA 1
ATOM 2437 C C . GLY A 1 304 ? -11.523 -20.547 0.076 1 94.88 304 GLY A C 1
ATOM 2438 O O . GLY A 1 304 ? -11.852 -20.062 1.162 1 94.88 304 GLY A O 1
ATOM 2439 N N . GLY A 1 305 ? -12.359 -20.906 -0.84 1 96.25 305 GLY A N 1
ATOM 2440 C CA . GLY A 1 305 ? -13.789 -20.797 -0.587 1 96.25 305 GLY A CA 1
ATOM 2441 C C . GLY A 1 305 ? -14.617 -21.703 -1.487 1 96.25 305 GLY A C 1
ATOM 2442 O O . GLY A 1 305 ? -15.844 -21.734 -1.379 1 96.25 305 GLY A O 1
ATOM 2443 N N . PHE A 1 306 ? -13.93 -22.422 -2.385 1 98.19 306 PHE A N 1
ATOM 2444 C CA . PHE A 1 306 ? -14.648 -23.391 -3.209 1 98.19 306 PHE A CA 1
ATOM 2445 C C . PHE A 1 306 ? -14.844 -24.703 -2.453 1 98.19 306 PHE A C 1
ATOM 2447 O O . PHE A 1 306 ? -14.273 -24.906 -1.379 1 98.19 306 PHE A O 1
ATOM 2454 N N . CYS A 1 307 ? -15.703 -25.547 -2.926 1 97.94 307 CYS A N 1
ATOM 2455 C CA . CYS A 1 307 ? -16.016 -26.812 -2.289 1 97.94 307 CYS A CA 1
ATOM 2456 C C . CYS A 1 307 ? -15.602 -27.984 -3.174 1 97.94 307 CYS A C 1
ATOM 2458 O O . CYS A 1 307 ? -16.406 -28.891 -3.445 1 97.94 307 CYS A O 1
ATOM 2460 N N . LEU A 1 308 ? -14.375 -27.969 -3.627 1 98.69 308 LEU A N 1
ATOM 2461 C CA . LEU A 1 308 ? -13.859 -29.078 -4.422 1 98.69 308 LEU A CA 1
ATOM 2462 C C . LEU A 1 308 ? -13.328 -30.203 -3.52 1 98.69 308 LEU A C 1
ATOM 2464 O O . LEU A 1 308 ? -12.75 -29.922 -2.467 1 98.69 308 LEU A O 1
ATOM 2468 N N . ASN A 1 309 ? -13.5 -31.375 -3.943 1 98.5 309 ASN A N 1
ATOM 2469 C CA . ASN A 1 309 ? -12.992 -32.562 -3.234 1 98.5 309 ASN A CA 1
ATOM 2470 C C . ASN A 1 309 ? -11.805 -33.188 -3.959 1 98.5 309 ASN A C 1
ATOM 2472 O O . ASN A 1 309 ? -11.492 -32.781 -5.086 1 98.5 309 ASN A O 1
ATOM 2476 N N . LEU A 1 310 ? -11.141 -34.125 -3.35 1 98.38 310 LEU A N 1
ATOM 2477 C CA . LEU A 1 310 ? -9.906 -34.719 -3.867 1 98.38 310 LEU A CA 1
ATOM 2478 C C . LEU A 1 310 ? -10.117 -35.25 -5.273 1 98.38 310 LEU A C 1
ATOM 2480 O O . LEU A 1 310 ? -9.297 -35.031 -6.164 1 98.38 310 LEU A O 1
ATOM 2484 N N . ASP A 1 311 ? -11.234 -35.906 -5.543 1 98.31 311 ASP A N 1
ATOM 2485 C CA . ASP A 1 311 ? -11.484 -36.562 -6.832 1 98.31 311 ASP A CA 1
ATOM 2486 C C . ASP A 1 311 ? -11.781 -35.5 -7.91 1 98.31 311 ASP A C 1
ATOM 2488 O O . ASP A 1 311 ? -11.625 -35.781 -9.102 1 98.31 311 ASP A O 1
ATOM 2492 N N . ASP A 1 312 ? -12.211 -34.375 -7.434 1 98.81 312 ASP A N 1
ATOM 2493 C CA . ASP A 1 312 ? -12.547 -33.312 -8.383 1 98.81 312 ASP A CA 1
ATOM 2494 C C . ASP A 1 312 ? -11.312 -32.875 -9.172 1 98.81 312 ASP A C 1
ATOM 2496 O O . ASP A 1 312 ? -11.422 -32.438 -10.328 1 98.81 312 ASP A O 1
ATOM 2500 N N . TYR A 1 313 ? -10.133 -32.969 -8.602 1 98.81 313 TYR A N 1
ATOM 2501 C CA . TYR A 1 313 ? -8.914 -32.594 -9.289 1 98.81 313 TYR A CA 1
ATOM 2502 C C . TYR A 1 313 ? -8.57 -33.562 -10.406 1 98.81 313 TYR A C 1
ATOM 2504 O O . TYR A 1 313 ? -7.969 -33.156 -11.414 1 98.81 313 TYR A O 1
ATOM 2512 N N . LYS A 1 314 ? -8.984 -34.844 -10.266 1 98.38 314 LYS A N 1
ATOM 2513 C CA . LYS A 1 314 ? -8.898 -35.75 -11.391 1 98.38 314 LYS A CA 1
ATOM 2514 C C . LYS A 1 314 ? -9.836 -35.344 -12.516 1 98.38 314 LYS A C 1
ATOM 2516 O O . LYS A 1 314 ? -9.469 -35.406 -13.695 1 98.38 314 LYS A O 1
ATOM 2521 N N . THR A 1 315 ? -11 -34.969 -12.07 1 98.62 315 THR A N 1
ATOM 2522 C CA . THR A 1 315 ? -12 -34.531 -13.047 1 98.62 315 THR A CA 1
ATOM 2523 C C . THR A 1 315 ? -11.508 -33.312 -13.82 1 98.62 315 THR A C 1
ATOM 2525 O O . THR A 1 315 ? -11.586 -33.281 -15.055 1 98.62 315 THR A O 1
ATOM 2528 N N . ILE A 1 316 ? -10.984 -32.344 -13.148 1 98.88 316 ILE A N 1
ATOM 2529 C CA . ILE A 1 316 ? -10.469 -31.125 -13.758 1 98.88 316 ILE A CA 1
ATOM 2530 C C . ILE A 1 316 ? -9.367 -31.469 -14.758 1 98.88 316 ILE A C 1
ATOM 2532 O O . ILE A 1 316 ? -9.406 -31.031 -15.906 1 98.88 316 ILE A O 1
ATOM 2536 N N . GLY A 1 317 ? -8.375 -32.281 -14.328 1 98.5 317 GLY A N 1
ATOM 2537 C CA . GLY A 1 317 ? -7.297 -32.688 -15.211 1 98.5 317 GLY A CA 1
ATOM 2538 C C . GLY A 1 317 ? -7.781 -33.438 -16.438 1 98.5 317 GLY A C 1
ATOM 2539 O O . GLY A 1 317 ? -7.273 -33.219 -17.547 1 98.5 317 GLY A O 1
ATOM 2540 N N . SER A 1 318 ? -8.75 -34.281 -16.281 1 97.94 318 SER A N 1
ATOM 2541 C CA . SER A 1 318 ? -9.297 -35.062 -17.391 1 97.94 318 SER A CA 1
ATOM 2542 C C . SER A 1 318 ? -9.953 -34.125 -18.422 1 97.94 318 SER A C 1
ATOM 2544 O O . SER A 1 318 ? -9.797 -34.344 -19.625 1 97.94 318 SER A O 1
ATOM 2546 N N . PHE A 1 319 ? -10.719 -33.156 -17.953 1 98.38 319 PHE A N 1
ATOM 2547 C CA . PHE A 1 319 ? -11.336 -32.219 -18.859 1 98.38 319 PHE A CA 1
ATOM 2548 C C . PHE A 1 319 ? -10.281 -31.453 -19.656 1 98.38 319 PHE A C 1
ATOM 2550 O O . PHE A 1 319 ? -10.422 -31.25 -20.859 1 98.38 319 PHE A O 1
ATOM 2557 N N . ILE A 1 320 ? -9.211 -31.047 -18.953 1 98.62 320 ILE A N 1
ATOM 2558 C CA . ILE A 1 320 ? -8.141 -30.297 -19.609 1 98.62 320 ILE A CA 1
ATOM 2559 C C . ILE A 1 320 ? -7.461 -31.188 -20.656 1 98.62 320 ILE A C 1
ATOM 2561 O O . ILE A 1 320 ? -7.301 -30.781 -21.812 1 98.62 320 ILE A O 1
ATOM 2565 N N . ARG A 1 321 ? -7.055 -32.406 -20.281 1 96.81 321 ARG A N 1
ATOM 2566 C CA . ARG A 1 321 ? -6.305 -33.281 -21.156 1 96.81 321 ARG A CA 1
ATOM 2567 C C . ARG A 1 321 ? -7.129 -33.656 -22.391 1 96.81 321 ARG A C 1
ATOM 2569 O O . ARG A 1 321 ? -6.594 -33.781 -23.5 1 96.81 321 ARG A O 1
ATOM 2576 N N . LYS A 1 322 ? -8.438 -33.844 -22.25 1 95.69 322 LYS A N 1
ATOM 2577 C CA . LYS A 1 322 ? -9.328 -34.188 -23.359 1 95.69 322 LYS A CA 1
ATOM 2578 C C . LYS A 1 322 ? -9.43 -33.031 -24.344 1 95.69 322 LYS A C 1
ATOM 2580 O O . LYS A 1 322 ? -9.594 -33.25 -25.547 1 95.69 322 LYS A O 1
ATOM 2585 N N . SER A 1 323 ? -9.32 -31.875 -23.875 1 96.44 323 SER A N 1
ATOM 2586 C CA . SER A 1 323 ? -9.547 -30.703 -24.719 1 96.44 323 SER A CA 1
ATOM 2587 C C . SER A 1 323 ? -8.25 -30.203 -25.344 1 96.44 323 SER A C 1
ATOM 2589 O O . SER A 1 323 ? -8.258 -29.609 -26.406 1 96.44 323 SER A O 1
ATOM 2591 N N . VAL A 1 324 ? -7.152 -30.391 -24.625 1 95.12 324 VAL A N 1
ATOM 2592 C CA . VAL A 1 324 ? -5.875 -29.844 -25.062 1 95.12 324 VAL A CA 1
ATOM 2593 C C . VAL A 1 324 ? -4.902 -30.969 -25.391 1 95.12 324 VAL A C 1
ATOM 2595 O O . VAL A 1 324 ? -4.32 -31.578 -24.484 1 95.12 324 VAL A O 1
ATOM 2598 N N . ASN A 1 325 ? -4.691 -31.156 -26.641 1 92.56 325 ASN A N 1
ATOM 2599 C CA . ASN A 1 325 ? -3.736 -32.156 -27.109 1 92.56 325 ASN A CA 1
ATOM 2600 C C . ASN A 1 325 ? -2.379 -31.547 -27.422 1 92.56 325 ASN A C 1
ATOM 2602 O O . ASN A 1 325 ? -1.836 -31.75 -28.5 1 92.56 325 ASN A O 1
ATOM 2606 N N . LYS A 1 326 ? -1.94 -30.656 -26.578 1 95.31 326 LYS A N 1
ATOM 2607 C CA . LYS A 1 326 ? -0.66 -29.969 -26.656 1 95.31 326 LYS A CA 1
ATOM 2608 C C . LYS A 1 326 ? 0.183 -30.234 -25.406 1 95.31 326 LYS A C 1
ATOM 2610 O O . LYS A 1 326 ? -0.319 -30.75 -24.406 1 95.31 326 LYS A O 1
ATOM 2615 N N . PRO A 1 327 ? 1.504 -30 -25.516 1 96.94 327 PRO A N 1
ATOM 2616 C CA . PRO A 1 327 ? 2.297 -30.094 -24.281 1 96.94 327 PRO A CA 1
ATOM 2617 C C . PRO A 1 327 ? 1.787 -29.156 -23.188 1 96.94 327 PRO A C 1
ATOM 2619 O O . PRO A 1 327 ? 1.279 -28.078 -23.469 1 96.94 327 PRO A O 1
ATOM 2622 N N . ILE A 1 328 ? 1.948 -29.641 -21.922 1 98.25 328 ILE A N 1
ATOM 2623 C CA . ILE A 1 328 ? 1.443 -28.891 -20.781 1 98.25 328 ILE A CA 1
ATOM 2624 C C . ILE A 1 328 ? 2.564 -28.672 -19.766 1 98.25 328 ILE A C 1
ATOM 2626 O O . ILE A 1 328 ? 3.316 -29.609 -19.453 1 98.25 328 ILE A O 1
ATOM 2630 N N . ILE A 1 329 ? 2.75 -27.469 -19.312 1 98.69 329 ILE A N 1
ATOM 2631 C CA . ILE A 1 329 ? 3.604 -27.141 -18.188 1 98.69 329 ILE A CA 1
ATOM 2632 C C . ILE A 1 329 ? 2.746 -26.641 -17.031 1 98.69 329 ILE A C 1
ATOM 2634 O O . ILE A 1 329 ? 1.905 -25.75 -17.203 1 98.69 329 ILE A O 1
ATOM 2638 N N . ILE A 1 330 ? 2.9 -27.234 -15.836 1 98.81 330 ILE A N 1
ATOM 2639 C CA . ILE A 1 330 ? 2.174 -26.844 -14.633 1 98.81 330 ILE A CA 1
ATOM 2640 C C . ILE A 1 330 ? 3.119 -26.125 -13.672 1 98.81 330 ILE A C 1
ATOM 2642 O O . ILE A 1 330 ? 4.188 -26.641 -13.344 1 98.81 330 ILE A O 1
ATOM 2646 N N . THR A 1 331 ? 2.766 -24.922 -13.273 1 98.62 331 THR A N 1
ATOM 2647 C CA . THR A 1 331 ? 3.49 -24.203 -12.234 1 98.62 331 THR A CA 1
ATOM 2648 C C . THR A 1 331 ? 2.721 -24.234 -10.914 1 98.62 331 THR A C 1
ATOM 2650 O O . THR A 1 331 ? 1.578 -23.766 -10.852 1 98.62 331 THR A O 1
ATOM 2653 N N . GLN A 1 332 ? 3.363 -24.766 -9.898 1 97.94 332 GLN A N 1
ATOM 2654 C CA . GLN A 1 332 ? 2.756 -24.797 -8.57 1 97.94 332 GLN A CA 1
ATOM 2655 C C . GLN A 1 332 ? 2.574 -23.391 -8.016 1 97.94 332 GLN A C 1
ATOM 2657 O O . GLN A 1 332 ? 3.531 -22.609 -7.945 1 97.94 332 GLN A O 1
ATOM 2662 N N . GLU A 1 333 ? 1.368 -23.016 -7.676 1 97.31 333 GLU A N 1
ATOM 2663 C CA . GLU A 1 333 ? 1.062 -21.75 -6.992 1 97.31 333 GLU A CA 1
ATOM 2664 C C . GLU A 1 333 ? 0.786 -22 -5.508 1 97.31 333 GLU A C 1
ATOM 2666 O O . GLU A 1 333 ? 1.646 -22.5 -4.785 1 97.31 333 GLU A O 1
ATOM 2671 N N . GLY A 1 334 ? -0.395 -21.672 -5.027 1 94.38 334 GLY A N 1
ATOM 2672 C CA . GLY A 1 334 ? -0.694 -21.812 -3.609 1 94.38 334 GLY A CA 1
ATOM 2673 C C . GLY A 1 334 ? -1.302 -23.156 -3.254 1 94.38 334 GLY A C 1
ATOM 2674 O O . GLY A 1 334 ? -1.196 -24.109 -4.023 1 94.38 334 GLY A O 1
ATOM 2675 N N . GLY A 1 335 ? -1.842 -23.25 -2.148 1 96.12 335 GLY A N 1
ATOM 2676 C CA . GLY A 1 335 ? -2.361 -24.422 -1.441 1 96.12 335 GLY A CA 1
ATOM 2677 C C . GLY A 1 335 ? -1.89 -24.5 -0.002 1 96.12 335 GLY A C 1
ATOM 2678 O O . GLY A 1 335 ? -0.703 -24.703 0.257 1 96.12 335 GLY A O 1
ATOM 2679 N N . TYR A 1 336 ? -2.828 -24.406 0.898 1 94.44 336 TYR A N 1
ATOM 2680 C CA . TYR A 1 336 ? -2.41 -24.109 2.264 1 94.44 336 TYR A CA 1
ATOM 2681 C C . TYR A 1 336 ? -2.969 -25.141 3.242 1 94.44 336 TYR A C 1
ATOM 2683 O O . TYR A 1 336 ? -2.672 -25.094 4.438 1 94.44 336 TYR A O 1
ATOM 2691 N N . TYR A 1 337 ? -3.783 -25.953 2.717 1 96.81 337 TYR A N 1
ATOM 2692 C CA . TYR A 1 337 ? -4.152 -27.125 3.514 1 96.81 337 TYR A CA 1
ATOM 2693 C C . TYR A 1 337 ? -3.146 -28.25 3.328 1 96.81 337 TYR A C 1
ATOM 2695 O O . TYR A 1 337 ? -3.342 -29.125 2.488 1 96.81 337 TYR A O 1
ATOM 2703 N N . LEU A 1 338 ? -2.209 -28.328 4.215 1 95.5 338 LEU A N 1
ATOM 2704 C CA . LEU A 1 338 ? -1.015 -29.141 4.027 1 95.5 338 LEU A CA 1
ATOM 2705 C C . LEU A 1 338 ? -1.338 -30.625 4.191 1 95.5 338 LEU A C 1
ATOM 2707 O O . LEU A 1 338 ? -0.636 -31.484 3.65 1 95.5 338 LEU A O 1
ATOM 2711 N N . ASP A 1 339 ? -2.434 -30.938 4.832 1 97.19 339 ASP A N 1
ATOM 2712 C CA . ASP A 1 339 ? -2.742 -32.312 5.137 1 97.19 339 ASP A CA 1
ATOM 2713 C C . ASP A 1 339 ? -3.098 -33.094 3.867 1 97.19 339 ASP A C 1
ATOM 2715 O O . ASP A 1 339 ? -2.842 -34.312 3.773 1 97.19 339 ASP A O 1
ATOM 2719 N N . ASP A 1 340 ? -3.674 -32.375 2.836 1 97.94 340 ASP A N 1
ATOM 2720 C CA . ASP A 1 340 ? -4.125 -33.094 1.643 1 97.94 340 ASP A CA 1
ATOM 2721 C C . ASP A 1 340 ? -3.465 -32.531 0.386 1 97.94 340 ASP A C 1
ATOM 2723 O O . ASP A 1 340 ? -3.791 -32.938 -0.73 1 97.94 340 ASP A O 1
ATOM 2727 N N . ILE A 1 341 ? -2.541 -31.594 0.547 1 98.19 341 ILE A N 1
ATOM 2728 C CA . ILE A 1 341 ? -1.99 -30.891 -0.606 1 98.19 341 ILE A CA 1
ATOM 2729 C C . ILE A 1 341 ? -1.283 -31.875 -1.526 1 98.19 341 ILE A C 1
ATOM 2731 O O . ILE A 1 341 ? -1.331 -31.75 -2.752 1 98.19 341 ILE A O 1
ATOM 2735 N N . ASP A 1 342 ? -0.599 -32.875 -0.965 1 98 342 ASP A N 1
ATOM 2736 C CA . ASP A 1 342 ? 0.112 -33.875 -1.738 1 98 342 ASP A CA 1
ATOM 2737 C C . ASP A 1 342 ? -0.855 -34.719 -2.588 1 98 342 ASP A C 1
ATOM 2739 O O . ASP A 1 342 ? -0.591 -34.969 -3.764 1 98 342 ASP A O 1
ATOM 2743 N N . LYS A 1 343 ? -2.062 -35.062 -2.045 1 98.5 343 LYS A N 1
ATOM 2744 C CA . LYS A 1 343 ? -3.078 -35.844 -2.766 1 98.5 343 LYS A CA 1
ATOM 2745 C C . LYS A 1 343 ? -3.723 -35 -3.863 1 98.5 343 LYS A C 1
ATOM 2747 O O . LYS A 1 343 ? -4.023 -35.5 -4.945 1 98.5 343 LYS A O 1
ATOM 2752 N N . ILE A 1 344 ? -3.943 -33.719 -3.529 1 98.69 344 ILE A N 1
ATOM 2753 C CA . ILE A 1 344 ? -4.539 -32.781 -4.484 1 98.69 344 ILE A CA 1
ATOM 2754 C C . ILE A 1 344 ? -3.678 -32.719 -5.742 1 98.69 344 ILE A C 1
ATOM 2756 O O . ILE A 1 344 ? -4.172 -32.938 -6.852 1 98.69 344 ILE A O 1
ATOM 2760 N N . VAL A 1 345 ? -2.404 -32.5 -5.559 1 98.62 345 VAL A N 1
ATOM 2761 C CA . VAL A 1 345 ? -1.473 -32.344 -6.672 1 98.62 345 VAL A CA 1
ATOM 2762 C C . VAL A 1 345 ? -1.327 -33.656 -7.422 1 98.62 345 VAL A C 1
ATOM 2764 O O . VAL A 1 345 ? -1.353 -33.688 -8.656 1 98.62 345 VAL A O 1
ATOM 2767 N N . SER A 1 346 ? -1.188 -34.75 -6.695 1 98.25 346 SER A N 1
ATOM 2768 C CA . SER A 1 346 ? -1.033 -36.062 -7.316 1 98.25 346 SER A CA 1
ATOM 2769 C C . SER A 1 346 ? -2.227 -36.406 -8.203 1 98.25 346 SER A C 1
ATOM 2771 O O . SER A 1 346 ? -2.057 -36.875 -9.328 1 98.25 346 SER A O 1
ATOM 2773 N N . ASN A 1 347 ? -3.438 -36.156 -7.672 1 98.44 347 ASN A N 1
ATOM 2774 C CA . ASN A 1 347 ? -4.652 -36.438 -8.438 1 98.44 347 ASN A CA 1
ATOM 2775 C C . ASN A 1 347 ? -4.703 -35.625 -9.719 1 98.44 347 ASN A C 1
ATOM 2777 O O . ASN A 1 347 ? -5.055 -36.125 -10.781 1 98.44 347 ASN A O 1
ATOM 2781 N N . PHE A 1 348 ? -4.363 -34.406 -9.609 1 98.69 348 PHE A N 1
ATOM 2782 C CA . PHE A 1 348 ? -4.395 -33.5 -10.758 1 98.69 348 PHE A CA 1
ATOM 2783 C C . PHE A 1 348 ? -3.385 -33.938 -11.812 1 98.69 348 PHE A C 1
ATOM 2785 O O . PHE A 1 348 ? -3.736 -34.125 -12.977 1 98.69 348 PHE A O 1
ATOM 2792 N N . VAL A 1 349 ? -2.109 -34.156 -11.422 1 98.12 349 VAL A N 1
ATOM 2793 C CA . VAL A 1 349 ? -1.029 -34.5 -12.336 1 98.12 349 VAL A CA 1
ATOM 2794 C C . VAL A 1 349 ? -1.327 -35.844 -12.992 1 98.12 349 VAL A C 1
ATOM 2796 O O . VAL A 1 349 ? -1.14 -36 -14.203 1 98.12 349 VAL A O 1
ATOM 2799 N N . GLU A 1 350 ? -1.841 -36.781 -12.242 1 96.94 350 GLU A N 1
ATOM 2800 C CA . GLU A 1 350 ? -2.168 -38.094 -12.758 1 96.94 350 GLU A CA 1
ATOM 2801 C C . GLU A 1 350 ? -3.178 -38 -13.898 1 96.94 350 GLU A C 1
ATOM 2803 O O . GLU A 1 350 ? -3.041 -38.688 -14.914 1 96.94 350 GLU A O 1
ATOM 2808 N N . SER A 1 351 ? -4.133 -37.188 -13.719 1 97.31 351 SER A N 1
ATOM 2809 C CA . SER A 1 351 ? -5.211 -37.062 -14.695 1 97.31 351 SER A CA 1
ATOM 2810 C C . SER A 1 351 ? -4.723 -36.438 -15.984 1 97.31 351 SER A C 1
ATOM 2812 O O . SER A 1 351 ? -5.332 -36.625 -17.047 1 97.31 351 SER A O 1
ATOM 2814 N N . LEU A 1 352 ? -3.646 -35.719 -15.953 1 97.12 352 LEU A N 1
ATOM 2815 C CA . LEU A 1 352 ? -3.121 -35.031 -17.125 1 97.12 352 LEU A CA 1
ATOM 2816 C C . LEU A 1 352 ? -2.227 -35.969 -17.938 1 97.12 352 LEU A C 1
ATOM 2818 O O . LEU A 1 352 ? -1.958 -35.719 -19.109 1 97.12 352 LEU A O 1
ATOM 2822 N N . ILE A 1 353 ? -1.714 -37.031 -17.391 1 94.44 353 ILE A N 1
ATOM 2823 C CA . ILE A 1 353 ? -0.77 -37.906 -18.094 1 94.44 353 ILE A CA 1
ATOM 2824 C C . ILE A 1 353 ? -1.503 -39.125 -18.672 1 94.44 353 ILE A C 1
ATOM 2826 O O . ILE A 1 353 ? -0.97 -39.812 -19.531 1 94.44 353 ILE A O 1
ATOM 2830 N N . LYS A 1 354 ? -2.709 -39.469 -18.312 1 83.81 354 LYS A N 1
ATOM 2831 C CA . LYS A 1 354 ? -3.482 -40.594 -18.812 1 83.81 354 LYS A CA 1
ATOM 2832 C C . LYS A 1 354 ? -4.27 -40.219 -20.062 1 83.81 354 LYS A C 1
ATOM 2834 O O . LYS A 1 354 ? -4.672 -39.062 -20.234 1 83.81 354 LYS A O 1
ATOM 2839 N N . MET B 1 1 ? -0.499 44.531 19.375 1 69.06 1 MET B N 1
ATOM 2840 C CA . MET B 1 1 ? -0.587 43.094 19.531 1 69.06 1 MET B CA 1
ATOM 2841 C C . MET B 1 1 ? -1.646 42.5 18.609 1 69.06 1 MET B C 1
ATOM 2843 O O . MET B 1 1 ? -2.711 43.094 18.422 1 69.06 1 MET B O 1
ATOM 2847 N N . ALA B 1 2 ? -1.217 41.406 17.969 1 81.19 2 ALA B N 1
ATOM 2848 C CA . ALA B 1 2 ? -2.174 40.781 17.062 1 81.19 2 ALA B CA 1
ATOM 2849 C C . ALA B 1 2 ? -3.336 40.156 17.828 1 81.19 2 ALA B C 1
ATOM 2851 O O . ALA B 1 2 ? -3.199 39.812 19.016 1 81.19 2 ALA B O 1
ATOM 2852 N N . LYS B 1 3 ? -4.504 40.125 17.312 1 89.62 3 LYS B N 1
ATOM 2853 C CA . LYS B 1 3 ? -5.68 39.5 17.891 1 89.62 3 LYS B CA 1
ATOM 2854 C C . LYS B 1 3 ? -5.66 38 17.641 1 89.62 3 LYS B C 1
ATOM 2856 O O . LYS B 1 3 ? -5.562 37.531 16.5 1 89.62 3 LYS B O 1
ATOM 2861 N N . LEU B 1 4 ? -5.699 37.281 18.75 1 96 4 LEU B N 1
ATOM 2862 C CA . LEU B 1 4 ? -5.668 35.812 18.656 1 96 4 LEU B CA 1
ATOM 2863 C C . LEU B 1 4 ? -7.082 35.25 18.625 1 96 4 LEU B C 1
ATOM 2865 O O . LEU B 1 4 ? -7.93 35.625 19.438 1 96 4 LEU B O 1
ATOM 2869 N N . THR B 1 5 ? -7.344 34.5 17.641 1 97.5 5 THR B N 1
ATOM 2870 C CA . THR B 1 5 ? -8.562 33.688 17.562 1 97.5 5 THR B CA 1
ATOM 2871 C C . THR B 1 5 ? -8.234 32.219 17.531 1 97.5 5 THR B C 1
ATOM 2873 O O . THR B 1 5 ? -7.309 31.781 16.828 1 97.5 5 THR B O 1
ATOM 2876 N N . ILE B 1 6 ? -8.906 31.453 18.328 1 97.56 6 ILE B N 1
ATOM 2877 C CA . ILE B 1 6 ? -8.766 30 18.359 1 97.56 6 ILE B CA 1
ATOM 2878 C C . ILE B 1 6 ? -10.031 29.344 17.797 1 97.56 6 ILE B C 1
ATOM 2880 O O . ILE B 1 6 ? -11.133 29.609 18.281 1 97.56 6 ILE B O 1
ATOM 2884 N N . VAL B 1 7 ? -9.867 28.578 16.719 1 97.5 7 VAL B N 1
ATOM 2885 C CA . VAL B 1 7 ? -10.961 27.812 16.125 1 97.5 7 VAL B CA 1
ATOM 2886 C C . VAL B 1 7 ? -10.875 26.359 16.578 1 97.5 7 VAL B C 1
ATOM 2888 O O . VAL B 1 7 ? -9.844 25.719 16.406 1 97.5 7 VAL B O 1
ATOM 2891 N N . THR B 1 8 ? -11.883 25.797 17.172 1 94.75 8 THR B N 1
ATOM 2892 C CA . THR B 1 8 ? -11.781 24.453 17.734 1 94.75 8 THR B CA 1
ATOM 2893 C C . THR B 1 8 ? -13.086 23.688 17.562 1 94.75 8 THR B C 1
ATOM 2895 O O . THR B 1 8 ? -14.141 24.297 17.359 1 94.75 8 THR B O 1
ATOM 2898 N N . THR B 1 9 ? -12.922 22.344 17.609 1 89.62 9 THR B N 1
ATOM 2899 C CA . THR B 1 9 ? -14.062 21.453 17.734 1 89.62 9 THR B CA 1
ATOM 2900 C C . THR B 1 9 ? -14.695 21.578 19.109 1 89.62 9 THR B C 1
ATOM 2902 O O . THR B 1 9 ? -14.031 21.969 20.078 1 89.62 9 THR B O 1
ATOM 2905 N N . PRO B 1 10 ? -16.031 21.234 19.172 1 87.5 10 PRO B N 1
ATOM 2906 C CA . PRO B 1 10 ? -16.641 21.281 20.5 1 87.5 10 PRO B CA 1
ATOM 2907 C C . PRO B 1 10 ? -15.93 20.391 21.516 1 87.5 10 PRO B C 1
ATOM 2909 O O . PRO B 1 10 ? -15.828 19.172 21.312 1 87.5 10 PRO B O 1
ATOM 2912 N N . MET B 1 11 ? -15.57 20.953 22.594 1 88.12 11 MET B N 1
ATOM 2913 C CA . MET B 1 11 ? -14.703 20.266 23.547 1 88.12 11 MET B CA 1
ATOM 2914 C C . MET B 1 11 ? -15.461 19.172 24.281 1 88.12 11 MET B C 1
ATOM 2916 O O . MET B 1 11 ? -14.867 18.172 24.688 1 88.12 11 MET B O 1
ATOM 2920 N N . ASP B 1 12 ? -16.719 19.266 24.344 1 88.56 12 ASP B N 1
ATOM 2921 C CA . ASP B 1 12 ? -17.516 18.203 24.969 1 88.56 12 ASP B CA 1
ATOM 2922 C C . ASP B 1 12 ? -17.359 16.875 24.234 1 88.56 12 ASP B C 1
ATOM 2924 O O . ASP B 1 12 ? -17.234 15.828 24.859 1 88.56 12 ASP B O 1
ATOM 2928 N N . THR B 1 13 ? -17.344 16.953 22.969 1 85.38 13 THR B N 1
ATOM 2929 C CA . THR B 1 13 ? -17.188 15.742 22.172 1 85.38 13 THR B CA 1
ATOM 2930 C C . THR B 1 13 ? -15.773 15.188 22.297 1 85.38 13 THR B C 1
ATOM 2932 O O . THR B 1 13 ? -15.578 13.977 22.328 1 85.38 13 THR B O 1
ATOM 2935 N N . VAL B 1 14 ? -14.852 16.062 22.422 1 86.44 14 VAL B N 1
ATOM 2936 C CA . VAL B 1 14 ? -13.453 15.688 22.578 1 86.44 14 VAL B CA 1
ATOM 2937 C C . VAL B 1 14 ? -13.242 14.992 23.906 1 86.44 14 VAL B C 1
ATOM 2939 O O . VAL B 1 14 ? -12.578 13.953 23.984 1 86.44 14 VAL B O 1
ATOM 2942 N N . ILE B 1 15 ? -13.859 15.555 24.953 1 86.94 15 ILE B N 1
ATOM 2943 C CA . ILE B 1 15 ? -13.711 15.031 26.297 1 86.94 15 ILE B CA 1
ATOM 2944 C C . ILE B 1 15 ? -14.289 13.617 26.375 1 86.94 15 ILE B C 1
ATOM 2946 O O . ILE B 1 15 ? -13.695 12.727 26.984 1 86.94 15 ILE B O 1
ATOM 2950 N N . VAL B 1 16 ? -15.375 13.375 25.766 1 85.31 16 VAL B N 1
ATOM 2951 C CA . VAL B 1 16 ? -16.016 12.07 25.766 1 85.31 16 VAL B CA 1
ATOM 2952 C C . VAL B 1 16 ? -15.094 11.039 25.109 1 85.31 16 VAL B C 1
ATOM 2954 O O . VAL B 1 16 ? -14.883 9.953 25.656 1 85.31 16 VAL B O 1
ATOM 2957 N N . ARG B 1 17 ? -14.531 11.391 24.031 1 85.62 17 ARG B N 1
ATOM 2958 C CA . ARG B 1 17 ? -13.664 10.477 23.281 1 85.62 17 ARG B CA 1
ATOM 2959 C C . ARG B 1 17 ? -12.352 10.234 24.031 1 85.62 17 ARG B C 1
ATOM 2961 O O . ARG B 1 17 ? -11.812 9.133 24.016 1 85.62 17 ARG B O 1
ATOM 2968 N N . LYS B 1 18 ? -11.898 11.242 24.656 1 84.62 18 LYS B N 1
ATOM 2969 C CA . LYS B 1 18 ? -10.688 11.133 25.469 1 84.62 18 LYS B CA 1
ATOM 2970 C C . LYS B 1 18 ? -10.859 10.109 26.578 1 84.62 18 LYS B C 1
ATOM 2972 O O . LYS B 1 18 ? -9.938 9.359 26.891 1 84.62 18 LYS B O 1
ATOM 2977 N N . GLU B 1 19 ? -11.992 9.992 27.156 1 84.25 19 GLU B N 1
ATOM 2978 C CA . GLU B 1 19 ? -12.266 9.141 28.297 1 84.25 19 GLU B CA 1
ATOM 2979 C C . GLU B 1 19 ? -12.641 7.723 27.859 1 84.25 19 GLU B C 1
ATOM 2981 O O . GLU B 1 19 ? -12.508 6.773 28.641 1 84.25 19 GLU B O 1
ATOM 2986 N N . GLU B 1 20 ? -13.289 7.535 26.781 1 71.06 20 GLU B N 1
ATOM 2987 C CA . GLU B 1 20 ? -13.727 6.227 26.312 1 71.06 20 GLU B CA 1
ATOM 2988 C C . GLU B 1 20 ? -12.539 5.355 25.906 1 71.06 20 GLU B C 1
ATOM 2990 O O . GLU B 1 20 ? -12.609 4.129 25.984 1 71.06 20 GLU B O 1
ATOM 2995 N N . SER B 1 21 ? -11.719 5.898 25.25 1 58.38 21 SER B N 1
ATOM 2996 C CA . SER B 1 21 ? -10.867 5.066 24.406 1 58.38 21 SER B CA 1
ATOM 2997 C C . SER B 1 21 ? -9.781 4.379 25.219 1 58.38 21 SER B C 1
ATOM 2999 O O . SER B 1 21 ? -9.062 5.031 25.984 1 58.38 21 SER B O 1
ATOM 3001 N N . PHE B 1 22 ? -10.055 3.141 25.609 1 51.53 22 PHE B N 1
ATOM 3002 C CA . PHE B 1 22 ? -9.18 2.238 26.359 1 51.53 22 PHE B CA 1
ATOM 3003 C C . PHE B 1 22 ? -7.836 2.084 25.641 1 51.53 22 PHE B C 1
ATOM 3005 O O . PHE B 1 22 ? -6.852 1.654 26.25 1 51.53 22 PHE B O 1
ATOM 3012 N N . ASN B 1 23 ? -7.742 2.357 24.328 1 54.19 23 ASN B N 1
ATOM 3013 C CA . ASN B 1 23 ? -6.508 2.008 23.625 1 54.19 23 ASN B CA 1
ATOM 3014 C C . ASN B 1 23 ? -5.84 3.238 23.031 1 54.19 23 ASN B C 1
ATOM 3016 O O . ASN B 1 23 ? -6.273 4.367 23.266 1 54.19 23 ASN B O 1
ATOM 3020 N N . THR B 1 24 ? -4.695 3.115 22.484 1 58.31 24 THR B N 1
ATOM 3021 C CA . THR B 1 24 ? -3.832 4.105 21.859 1 58.31 24 THR B CA 1
ATOM 3022 C C . THR B 1 24 ? -4.641 5.02 20.938 1 58.31 24 THR B C 1
ATOM 3024 O O . THR B 1 24 ? -4.125 6.027 20.453 1 58.31 24 THR B O 1
ATOM 3027 N N . THR B 1 25 ? -6.008 4.895 21.094 1 68.44 25 THR B N 1
ATOM 3028 C CA . THR B 1 25 ? -6.832 5.598 20.125 1 68.44 25 THR B CA 1
ATOM 3029 C C . THR B 1 25 ? -7.289 6.945 20.672 1 68.44 25 THR B C 1
ATOM 3031 O O . THR B 1 25 ? -7.848 7.766 19.938 1 68.44 25 THR B O 1
ATOM 3034 N N . ASN B 1 26 ? -6.934 7.191 21.938 1 80.31 26 ASN B N 1
ATOM 3035 C CA . ASN B 1 26 ? -7.434 8.438 22.516 1 80.31 26 ASN B CA 1
ATOM 3036 C C . ASN B 1 26 ? -6.383 9.539 22.453 1 80.31 26 ASN B C 1
ATOM 3038 O O . ASN B 1 26 ? -6.66 10.688 22.812 1 80.31 26 ASN B O 1
ATOM 3042 N N . LYS B 1 27 ? -5.312 9.305 21.906 1 86.88 27 LYS B N 1
ATOM 3043 C CA . LYS B 1 27 ? -4.18 10.227 21.969 1 86.88 27 LYS B CA 1
ATOM 3044 C C . LYS B 1 27 ? -4.496 11.531 21.234 1 86.88 27 LYS B C 1
ATOM 3046 O O . LYS B 1 27 ? -4.207 12.617 21.734 1 86.88 27 LYS B O 1
ATOM 3051 N N . PRO B 1 28 ? -5.156 11.453 20.125 1 91.75 28 PRO B N 1
ATOM 3052 C CA . PRO B 1 28 ? -5.461 12.711 19.453 1 91.75 28 PRO B CA 1
ATOM 3053 C C . PRO B 1 28 ? -6.41 13.602 20.25 1 91.75 28 PRO B C 1
ATOM 3055 O O . PRO B 1 28 ? -6.285 14.828 20.234 1 91.75 28 PRO B O 1
ATOM 3058 N N . PHE B 1 29 ? -7.254 13 21 1 93.81 29 PHE B N 1
ATOM 3059 C CA . PHE B 1 29 ? -8.219 13.75 21.797 1 93.81 29 PHE B CA 1
ATOM 3060 C C . PHE B 1 29 ? -7.566 14.297 23.062 1 93.81 29 PHE B C 1
ATOM 3062 O O . PHE B 1 29 ? -7.863 15.414 23.484 1 93.81 29 PHE B O 1
ATOM 3069 N N . THR B 1 30 ? -6.723 13.508 23.641 1 93.88 30 THR B N 1
ATOM 3070 C CA . THR B 1 30 ? -5.961 13.992 24.797 1 93.88 30 THR B CA 1
ATOM 3071 C C . THR B 1 30 ? -5.09 15.18 24.391 1 93.88 30 THR B C 1
ATOM 3073 O O . THR B 1 30 ? -4.996 16.156 25.141 1 93.88 30 THR B O 1
ATOM 3076 N N . ARG B 1 31 ? -4.473 15.094 23.25 1 95.19 31 ARG B N 1
ATOM 3077 C CA . ARG B 1 31 ? -3.664 16.188 22.734 1 95.19 31 ARG B CA 1
ATOM 3078 C C . ARG B 1 31 ? -4.5 17.469 22.594 1 95.19 31 ARG B C 1
ATOM 3080 O O . ARG B 1 31 ? -4.098 18.531 23.047 1 95.19 31 ARG B O 1
ATOM 3087 N N . GLN B 1 32 ? -5.652 17.312 21.984 1 94.62 32 GLN B N 1
ATOM 3088 C CA . GLN B 1 32 ? -6.535 18.453 21.75 1 94.62 32 GLN B CA 1
ATOM 3089 C C . GLN B 1 32 ? -6.977 19.094 23.062 1 94.62 32 GLN B C 1
ATOM 3091 O O . GLN B 1 32 ? -6.984 20.312 23.188 1 94.62 32 GLN B O 1
ATOM 3096 N N . TYR B 1 33 ? -7.32 18.25 23.984 1 94.88 33 TYR B N 1
ATOM 3097 C CA . TYR B 1 33 ? -7.801 18.734 25.281 1 94.88 33 TYR B CA 1
ATOM 3098 C C . TYR B 1 33 ? -6.711 19.5 26.016 1 94.88 33 TYR B C 1
ATOM 3100 O O . TYR B 1 33 ? -6.957 20.578 26.531 1 94.88 33 TYR B O 1
ATOM 3108 N N . LYS B 1 34 ? -5.547 18.969 26.047 1 96.5 34 LYS B N 1
ATOM 3109 C CA . LYS B 1 34 ? -4.438 19.578 26.766 1 96.5 34 LYS B CA 1
ATOM 3110 C C . LYS B 1 34 ? -4.074 20.938 26.156 1 96.5 34 LYS B C 1
ATOM 3112 O O . LYS B 1 34 ? -3.844 21.906 26.875 1 96.5 34 LYS B O 1
ATOM 3117 N N . ILE B 1 35 ? -4 20.969 24.859 1 97.62 35 ILE B N 1
ATOM 3118 C CA . ILE B 1 35 ? -3.676 22.219 24.188 1 97.62 35 ILE B CA 1
ATOM 3119 C C . ILE B 1 35 ? -4.762 23.25 24.453 1 97.62 35 ILE B C 1
ATOM 3121 O O . ILE B 1 35 ? -4.461 24.391 24.812 1 97.62 35 ILE B O 1
ATOM 3125 N N . PHE B 1 36 ? -6.004 22.844 24.344 1 96.75 36 PHE B N 1
ATOM 3126 C CA . PHE B 1 36 ? -7.129 23.75 24.562 1 96.75 36 PHE B CA 1
ATOM 3127 C C . PHE B 1 36 ? -7.074 24.375 25.953 1 96.75 36 PHE B C 1
ATOM 3129 O O . PHE B 1 36 ? -7.188 25.594 26.094 1 96.75 36 PHE B O 1
ATOM 3136 N N . LYS B 1 37 ? -6.895 23.562 26.969 1 96.44 37 LYS B N 1
ATOM 3137 C CA . LYS B 1 37 ? -6.867 24.031 28.344 1 96.44 37 LYS B CA 1
ATOM 3138 C C . LYS B 1 37 ? -5.734 25.031 28.562 1 96.44 37 LYS B C 1
ATOM 3140 O O . LYS B 1 37 ? -5.922 26.062 29.219 1 96.44 37 LYS B O 1
ATOM 3145 N N . LYS B 1 38 ? -4.641 24.734 28.016 1 97.81 38 LYS B N 1
ATOM 3146 C CA . LYS B 1 38 ? -3.486 25.625 28.172 1 97.81 38 LYS B CA 1
ATOM 3147 C C . LYS B 1 38 ? -3.721 26.953 27.469 1 97.81 38 LYS B C 1
ATOM 3149 O O . LYS B 1 38 ? -3.381 28.016 28.016 1 97.81 38 LYS B O 1
ATOM 3154 N N . LEU B 1 39 ? -4.207 26.906 26.234 1 96.69 39 LEU B N 1
ATOM 3155 C CA . LEU B 1 39 ? -4.453 28.141 25.5 1 96.69 39 LEU B CA 1
ATOM 3156 C C . LEU B 1 39 ? -5.496 29 26.203 1 96.69 39 LEU B C 1
ATOM 3158 O O . LEU B 1 39 ? -5.355 30.219 26.266 1 96.69 39 LEU B O 1
ATOM 3162 N N . GLU B 1 40 ? -6.512 28.359 26.766 1 94.62 40 GLU B N 1
ATOM 3163 C CA . GLU B 1 40 ? -7.539 29.078 27.516 1 94.62 40 GLU B CA 1
ATOM 3164 C C . GLU B 1 40 ? -6.949 29.766 28.734 1 94.62 40 GLU B C 1
ATOM 3166 O O . GLU B 1 40 ? -7.332 30.891 29.078 1 94.62 40 GLU B O 1
ATOM 3171 N N . GLU B 1 41 ? -6.062 29.109 29.344 1 96 41 GLU B N 1
ATOM 3172 C CA . GLU B 1 41 ? -5.426 29.625 30.562 1 96 41 GLU B CA 1
ATOM 3173 C C . GLU B 1 41 ? -4.457 30.766 30.219 1 96 41 GLU B C 1
ATOM 3175 O O . GLU B 1 41 ? -4.344 31.734 30.984 1 96 41 GLU B O 1
ATOM 3180 N N . THR B 1 42 ? -3.781 30.609 29.172 1 95.5 42 THR B N 1
ATOM 3181 C CA . THR B 1 42 ? -2.691 31.531 28.828 1 95.5 42 THR B CA 1
ATOM 3182 C C . THR B 1 42 ? -3.227 32.781 28.141 1 95.5 42 THR B C 1
ATOM 3184 O O . THR B 1 42 ? -2.725 33.875 28.359 1 95.5 42 THR B O 1
ATOM 3187 N N . PHE B 1 43 ? -4.199 32.562 27.266 1 95.38 43 PHE B N 1
ATOM 3188 C CA . PHE B 1 43 ? -4.688 33.688 26.453 1 95.38 43 PHE B CA 1
ATOM 3189 C C . PHE B 1 43 ? -6.117 34.031 26.828 1 95.38 43 PHE B C 1
ATOM 3191 O O . PHE B 1 43 ? -7.062 33.688 26.125 1 95.38 43 PHE B O 1
ATOM 3198 N N . LEU B 1 44 ? -6.285 34.938 27.75 1 92.06 44 LEU B N 1
ATOM 3199 C CA . LEU B 1 44 ? -7.582 35.281 28.328 1 92.06 44 LEU B CA 1
ATOM 3200 C C . LEU B 1 44 ? -8.398 36.125 27.375 1 92.06 44 LEU B C 1
ATOM 3202 O O . LEU B 1 44 ? -9.625 36.125 27.406 1 92.06 44 LEU B O 1
ATOM 3206 N N . SER B 1 45 ? -7.727 36.844 26.5 1 91.75 45 SER B N 1
ATOM 3207 C CA . SER B 1 45 ? -8.414 37.781 25.609 1 91.75 45 SER B CA 1
ATOM 3208 C C . SER B 1 45 ? -8.641 37.156 24.234 1 91.75 45 SER B C 1
ATOM 3210 O O . SER B 1 45 ? -9.148 37.844 23.328 1 91.75 45 SER B O 1
ATOM 3212 N N . ALA B 1 46 ? -8.227 35.906 24.078 1 93.69 46 ALA B N 1
ATOM 3213 C CA . ALA B 1 46 ? -8.398 35.25 22.781 1 93.69 46 ALA B CA 1
ATOM 3214 C C . ALA B 1 46 ? -9.875 35.062 22.469 1 93.69 46 ALA B C 1
ATOM 3216 O O . ALA B 1 46 ? -10.688 34.844 23.359 1 93.69 46 ALA B O 1
ATOM 3217 N N . ASN B 1 47 ? -10.203 35.188 21.188 1 94.81 47 ASN B N 1
ATOM 3218 C CA . ASN B 1 47 ? -11.523 34.812 20.703 1 94.81 47 ASN B CA 1
ATOM 3219 C C . ASN B 1 47 ? -11.594 33.344 20.391 1 94.81 47 ASN B C 1
ATOM 3221 O O . ASN B 1 47 ? -10.656 32.781 19.812 1 94.81 47 ASN B O 1
ATOM 3225 N N . TYR B 1 48 ? -12.641 32.656 20.828 1 94.12 48 TYR B N 1
ATOM 3226 C CA . TYR B 1 48 ? -12.836 31.234 20.547 1 94.12 48 TYR B CA 1
ATOM 3227 C C . TYR B 1 48 ? -14.023 31.031 19.625 1 94.12 48 TYR B C 1
ATOM 3229 O O . TYR B 1 48 ? -15.141 31.453 19.922 1 94.12 48 TYR B O 1
ATOM 3237 N N . LEU B 1 49 ? -13.773 30.422 18.484 1 95.06 49 LEU B N 1
ATOM 3238 C CA . LEU B 1 49 ? -14.812 30.031 17.531 1 95.06 49 LEU B CA 1
ATOM 3239 C C . LEU B 1 49 ? -14.992 28.531 17.516 1 95.06 49 LEU B C 1
ATOM 3241 O O . LEU B 1 49 ? -14.047 27.781 17.25 1 95.06 49 LEU B O 1
ATOM 3245 N N . ILE B 1 50 ? -16.188 28.047 17.766 1 93 50 ILE B N 1
ATOM 3246 C CA . ILE B 1 50 ? -16.484 26.625 17.828 1 93 50 ILE B CA 1
ATOM 3247 C C . ILE B 1 50 ? -17.078 26.156 16.5 1 93 50 ILE B C 1
ATOM 3249 O O . ILE B 1 50 ? -18 26.797 15.969 1 93 50 ILE B O 1
ATOM 3253 N N . SER B 1 51 ? -16.453 25.141 15.938 1 89.94 51 SER B N 1
ATOM 3254 C CA . SER B 1 51 ? -16.875 24.625 14.641 1 89.94 51 SER B CA 1
ATOM 3255 C C . SER B 1 51 ? -18.078 23.703 14.781 1 89.94 51 SER B C 1
ATOM 3257 O O . SER B 1 51 ? -17.953 22.484 14.688 1 89.94 51 SER B O 1
ATOM 3259 N N . ASN B 1 52 ? -19.188 24.312 14.953 1 84.12 52 ASN B N 1
ATOM 3260 C CA . ASN B 1 52 ? -20.453 23.578 14.914 1 84.12 52 ASN B CA 1
ATOM 3261 C C . ASN B 1 52 ? -21 23.469 13.492 1 84.12 52 ASN B C 1
ATOM 3263 O O . ASN B 1 52 ? -21.078 24.484 12.781 1 84.12 52 ASN B O 1
ATOM 3267 N N . PHE B 1 53 ? -21.188 22.188 13.109 1 79.38 53 PHE B N 1
ATOM 3268 C CA . PHE B 1 53 ? -21.672 22.062 11.742 1 79.38 53 PHE B CA 1
ATOM 3269 C C . PHE B 1 53 ? -22.547 20.828 11.594 1 79.38 53 PHE B C 1
ATOM 3271 O O . PHE B 1 53 ? -22.516 19.922 12.438 1 79.38 53 PHE B O 1
ATOM 3278 N N . ASP B 1 54 ? -23.359 20.984 10.523 1 84.81 54 ASP B N 1
ATOM 3279 C CA . ASP B 1 54 ? -24.016 19.797 9.992 1 84.81 54 ASP B CA 1
ATOM 3280 C C . ASP B 1 54 ? -23.109 19.078 9 1 84.81 54 ASP B C 1
ATOM 3282 O O . ASP B 1 54 ? -22.516 19.688 8.117 1 84.81 54 ASP B O 1
ATOM 3286 N N . VAL B 1 55 ? -22.938 17.828 9.188 1 84.38 55 VAL B N 1
ATOM 3287 C CA . VAL B 1 55 ? -22.062 17 8.375 1 84.38 55 VAL B CA 1
ATOM 3288 C C . VAL B 1 55 ? -22.375 17.203 6.895 1 84.38 55 VAL B C 1
ATOM 3290 O O . VAL B 1 55 ? -21.469 17.312 6.062 1 84.38 55 VAL B O 1
ATOM 3293 N N . LYS B 1 56 ? -23.688 17.297 6.52 1 85.38 56 LYS B N 1
ATOM 3294 C CA . LYS B 1 56 ? -24.094 17.422 5.121 1 85.38 56 LYS B CA 1
ATOM 3295 C C . LYS B 1 56 ? -23.656 18.766 4.547 1 85.38 56 LYS B C 1
ATOM 3297 O O . LYS B 1 56 ? -23.266 18.844 3.379 1 85.38 56 LYS B O 1
ATOM 3302 N N . ASP B 1 57 ? -23.703 19.766 5.32 1 89.31 57 ASP B N 1
ATOM 3303 C CA . ASP B 1 57 ? -23.328 21.109 4.875 1 89.31 57 ASP B CA 1
ATOM 3304 C C . ASP B 1 57 ? -21.828 21.219 4.613 1 89.31 57 ASP B C 1
ATOM 3306 O O . ASP B 1 57 ? -21.422 21.719 3.574 1 89.31 57 ASP B O 1
ATOM 3310 N N . ILE B 1 58 ? -21.109 20.703 5.492 1 91.12 58 ILE B N 1
ATOM 3311 C CA . ILE B 1 58 ? -19.656 20.812 5.344 1 91.12 58 ILE B CA 1
ATOM 3312 C C . ILE B 1 58 ? -19.203 19.969 4.164 1 91.12 58 ILE B C 1
ATOM 3314 O O . ILE B 1 58 ? -18.281 20.359 3.434 1 91.12 58 ILE B O 1
ATOM 3318 N N . ARG B 1 59 ? -19.797 18.812 4.039 1 92.12 59 ARG B N 1
ATOM 3319 C CA . ARG B 1 59 ? -19.453 17.953 2.912 1 92.12 59 ARG B CA 1
ATOM 3320 C C . ARG B 1 59 ? -19.672 18.672 1.586 1 92.12 59 ARG B C 1
ATOM 3322 O O . ARG B 1 59 ? -18.812 18.609 0.7 1 92.12 59 ARG B O 1
ATOM 3329 N N . SER B 1 60 ? -20.797 19.359 1.441 1 92.94 60 SER B N 1
ATOM 3330 C CA . SER B 1 60 ? -21.125 20.078 0.21 1 92.94 60 SER B CA 1
ATOM 3331 C C . SER B 1 60 ? -20.094 21.141 -0.1 1 92.94 60 SER B C 1
ATOM 3333 O O . SER B 1 60 ? -19.75 21.359 -1.264 1 92.94 60 SER B O 1
ATOM 3335 N N . VAL B 1 61 ? -19.594 21.781 0.911 1 94.69 61 VAL B N 1
ATOM 3336 C CA . VAL B 1 61 ? -18.578 22.812 0.732 1 94.69 61 VAL B CA 1
ATOM 3337 C C . VAL B 1 61 ? -17.25 22.188 0.349 1 94.69 61 VAL B C 1
ATOM 3339 O O . VAL B 1 61 ? -16.578 22.625 -0.588 1 94.69 61 VAL B O 1
ATOM 3342 N N . LEU B 1 62 ? -16.906 21.109 1.041 1 95.88 62 LEU B N 1
ATOM 3343 C CA . LEU B 1 62 ? -15.625 20.453 0.822 1 95.88 62 LEU B CA 1
ATOM 3344 C C . LEU B 1 62 ? -15.523 19.906 -0.601 1 95.88 62 LEU B C 1
ATOM 3346 O O . LEU B 1 62 ? -14.453 19.953 -1.214 1 95.88 62 LEU B O 1
ATOM 3350 N N . GLU B 1 63 ? -16.625 19.484 -1.159 1 94.75 63 GLU B N 1
ATOM 3351 C CA . GLU B 1 63 ? -16.656 18.859 -2.484 1 94.75 63 GLU B CA 1
ATOM 3352 C C . GLU B 1 63 ? -16.344 19.891 -3.572 1 94.75 63 GLU B C 1
ATOM 3354 O O . GLU B 1 63 ? -16.062 19.516 -4.715 1 94.75 63 GLU B O 1
ATOM 3359 N N . THR B 1 64 ? -16.391 21.172 -3.227 1 96 64 THR B N 1
ATOM 3360 C CA . THR B 1 64 ? -16.125 22.219 -4.215 1 96 64 THR B CA 1
ATOM 3361 C C . THR B 1 64 ? -14.633 22.469 -4.344 1 96 64 THR B C 1
ATOM 3363 O O . THR B 1 64 ? -14.188 23.109 -5.289 1 96 64 THR B O 1
ATOM 3366 N N . TYR B 1 65 ? -13.852 22.016 -3.404 1 97.38 65 TYR B N 1
ATOM 3367 C CA . TYR B 1 65 ? -12.414 22.25 -3.445 1 97.38 65 TYR B CA 1
ATOM 3368 C C . TYR B 1 65 ? -11.719 21.219 -4.328 1 97.38 65 TYR B C 1
ATOM 3370 O O . TYR B 1 65 ? -12.023 20.031 -4.254 1 97.38 65 TYR B O 1
ATOM 3378 N N . PRO B 1 66 ? -10.742 21.625 -5.164 1 96.38 66 PRO B N 1
ATOM 3379 C CA . PRO B 1 66 ? -10.039 20.703 -6.062 1 96.38 66 PRO B CA 1
ATOM 3380 C C . PRO B 1 66 ? -9.266 19.625 -5.312 1 96.38 66 PRO B C 1
ATOM 3382 O O . PRO B 1 66 ? -8.945 18.578 -5.883 1 96.38 66 PRO B O 1
ATOM 3385 N N . CYS B 1 67 ? -8.945 19.844 -4.047 1 96.81 67 CYS B N 1
ATOM 3386 C CA . CYS B 1 67 ? -8.109 18.922 -3.295 1 96.81 67 CYS B CA 1
ATOM 3387 C C . CYS B 1 67 ? -8.953 17.891 -2.557 1 96.81 67 CYS B C 1
ATOM 3389 O O . CYS B 1 67 ? -8.438 17.125 -1.731 1 96.81 67 CYS B O 1
ATOM 3391 N N . VAL B 1 68 ? -10.273 17.844 -2.871 1 96.44 68 VAL B N 1
ATOM 3392 C CA . VAL B 1 68 ? -11.148 16.891 -2.201 1 96.44 68 VAL B CA 1
ATOM 3393 C C . VAL B 1 68 ? -11.914 16.062 -3.238 1 96.44 68 VAL B C 1
ATOM 3395 O O . VAL B 1 68 ? -12.508 16.625 -4.168 1 96.44 68 VAL B O 1
ATOM 3398 N N . SER B 1 69 ? -11.875 14.766 -3.094 1 95.19 69 SER B N 1
ATOM 3399 C CA . SER B 1 69 ? -12.617 13.852 -3.955 1 95.19 69 SER B CA 1
ATOM 3400 C C . SER B 1 69 ? -13.945 13.453 -3.324 1 95.19 69 SER B C 1
ATOM 3402 O O . SER B 1 69 ? -13.992 13.055 -2.16 1 95.19 69 SER B O 1
ATOM 3404 N N . CYS B 1 70 ? -15 13.523 -4.133 1 94.75 70 CYS B N 1
ATOM 3405 C CA . CYS B 1 70 ? -16.328 13.133 -3.658 1 94.75 70 CYS B CA 1
ATOM 3406 C C . CYS B 1 70 ? -16.359 11.656 -3.301 1 94.75 70 CYS B C 1
ATOM 3408 O O . CYS B 1 70 ? -16.922 11.273 -2.268 1 94.75 70 CYS B O 1
ATOM 3410 N N . ASP B 1 71 ? -15.75 10.828 -4.148 1 92.44 71 ASP B N 1
ATOM 3411 C CA . ASP B 1 71 ? -15.703 9.391 -3.895 1 92.44 71 ASP B CA 1
ATOM 3412 C C . ASP B 1 71 ? -14.953 9.078 -2.602 1 92.44 71 ASP B C 1
ATOM 3414 O O . ASP B 1 71 ? -15.352 8.195 -1.843 1 92.44 71 ASP B O 1
ATOM 3418 N N . TYR B 1 72 ? -13.938 9.789 -2.363 1 93.88 72 TYR B N 1
ATOM 3419 C CA . TYR B 1 72 ? -13.148 9.602 -1.15 1 93.88 72 TYR B CA 1
ATOM 3420 C C . TYR B 1 72 ? -13.953 9.984 0.087 1 93.88 72 TYR B C 1
ATOM 3422 O O . TYR B 1 72 ? -13.898 9.289 1.106 1 93.88 72 TYR B O 1
ATOM 3430 N N . LEU B 1 73 ? -14.711 11.133 0.041 1 95.81 73 LEU B N 1
ATOM 3431 C CA . LEU B 1 73 ? -15.555 11.531 1.156 1 95.81 73 LEU B CA 1
ATOM 3432 C C . LEU B 1 73 ? -16.609 10.477 1.443 1 95.81 73 LEU B C 1
ATOM 3434 O O . LEU B 1 73 ? -16.938 10.203 2.605 1 95.81 73 LEU B O 1
ATOM 3438 N N . ASP B 1 74 ? -17.141 9.891 0.356 1 94.19 74 ASP B N 1
ATOM 3439 C CA . ASP B 1 74 ? -18.109 8.812 0.523 1 94.19 74 ASP B CA 1
ATOM 3440 C C . ASP B 1 74 ? -17.484 7.625 1.257 1 94.19 74 ASP B C 1
ATOM 3442 O O . ASP B 1 74 ? -18.109 7.051 2.158 1 94.19 74 ASP B O 1
ATOM 3446 N N . PHE B 1 75 ? -16.344 7.324 0.862 1 93.44 75 PHE B N 1
ATOM 3447 C CA . PHE B 1 75 ? -15.625 6.242 1.515 1 93.44 75 PHE B CA 1
ATOM 3448 C C . PHE B 1 75 ? -15.414 6.543 2.994 1 93.44 75 PHE B C 1
ATOM 3450 O O . PHE B 1 75 ? -15.703 5.707 3.852 1 93.44 75 PHE B O 1
ATOM 3457 N N . LEU B 1 76 ? -14.867 7.746 3.346 1 94.94 76 LEU B N 1
ATOM 3458 C CA . LEU B 1 76 ? -14.586 8.109 4.73 1 94.94 76 LEU B CA 1
ATOM 3459 C C . LEU B 1 76 ? -15.844 8.023 5.582 1 94.94 76 LEU B C 1
ATOM 3461 O O . LEU B 1 76 ? -15.781 7.605 6.742 1 94.94 76 LEU B O 1
ATOM 3465 N N . GLU B 1 77 ? -16.953 8.383 5.039 1 94.94 77 GLU B N 1
ATOM 3466 C CA . GLU B 1 77 ? -18.219 8.414 5.754 1 94.94 77 GLU B CA 1
ATOM 3467 C C . GLU B 1 77 ? -18.734 7.004 6.031 1 94.94 77 GLU B C 1
ATOM 3469 O O . GLU B 1 77 ? -19.344 6.754 7.074 1 94.94 77 GLU B O 1
ATOM 3474 N N . ASN B 1 78 ? -18.406 6.047 5.156 1 94.88 78 ASN B N 1
ATOM 3475 C CA . ASN B 1 78 ? -19.156 4.797 5.184 1 94.88 78 ASN B CA 1
ATOM 3476 C C . ASN B 1 78 ? -18.25 3.613 5.523 1 94.88 78 ASN B C 1
ATOM 3478 O O . ASN B 1 78 ? -18.734 2.533 5.859 1 94.88 78 ASN B O 1
ATOM 3482 N N . ALA B 1 79 ? -17.016 3.781 5.445 1 92.31 79 ALA B N 1
ATOM 3483 C CA . ALA B 1 79 ? -16.094 2.645 5.5 1 92.31 79 ALA B CA 1
ATOM 3484 C C . ALA B 1 79 ? -16.25 1.88 6.809 1 92.31 79 ALA B C 1
ATOM 3486 O O . ALA B 1 79 ? -16.438 0.662 6.809 1 92.31 79 ALA B O 1
ATOM 3487 N N . PHE B 1 80 ? -16.203 2.604 7.914 1 92 80 PHE B N 1
ATOM 3488 C CA . PHE B 1 80 ? -16.25 1.926 9.203 1 92 80 PHE B CA 1
ATOM 3489 C C . PHE B 1 80 ? -17.609 1.293 9.445 1 92 80 PHE B C 1
ATOM 3491 O O . PHE B 1 80 ? -17.703 0.165 9.93 1 92 80 PHE B O 1
ATOM 3498 N N . LYS B 1 81 ? -18.656 1.997 9.125 1 90.94 81 LYS B N 1
ATOM 3499 C CA . LYS B 1 81 ? -20 1.457 9.25 1 90.94 81 LYS B CA 1
ATOM 3500 C C . LYS B 1 81 ? -20.172 0.189 8.422 1 90.94 81 LYS B C 1
ATOM 3502 O O . LYS B 1 81 ? -20.75 -0.794 8.883 1 90.94 81 LYS B O 1
ATOM 3507 N N . SER B 1 82 ? -19.672 0.288 7.188 1 89.62 82 SER B N 1
ATOM 3508 C CA . SER B 1 82 ? -19.719 -0.862 6.289 1 89.62 82 SER B CA 1
ATOM 3509 C C . SER B 1 82 ? -18.984 -2.055 6.879 1 89.62 82 SER B C 1
ATOM 3511 O O . SER B 1 82 ? -19.406 -3.201 6.719 1 89.62 82 SER B O 1
ATOM 3513 N N . HIS B 1 83 ? -17.906 -1.781 7.512 1 88 83 HIS B N 1
ATOM 3514 C CA . HIS B 1 83 ? -17.141 -2.832 8.164 1 88 83 HIS B CA 1
ATOM 3515 C C . HIS B 1 83 ? -17.938 -3.484 9.289 1 88 83 HIS B C 1
ATOM 3517 O O . HIS B 1 83 ? -17.969 -4.711 9.406 1 88 83 HIS B O 1
ATOM 3523 N N . LEU B 1 84 ? -18.562 -2.734 10.125 1 86.25 84 LEU B N 1
ATOM 3524 C CA . LEU B 1 84 ? -19.359 -3.248 11.234 1 86.25 84 LEU B CA 1
ATOM 3525 C C . LEU B 1 84 ? -20.484 -4.133 10.727 1 86.25 84 LEU B C 1
ATOM 3527 O O . LEU B 1 84 ? -20.859 -5.117 11.375 1 86.25 84 LEU B O 1
ATOM 3531 N N . GLU B 1 85 ? -20.953 -3.766 9.609 1 86.5 85 GLU B N 1
ATOM 3532 C CA . GLU B 1 85 ? -22.078 -4.492 9.031 1 86.5 85 GLU B CA 1
ATOM 3533 C C . GLU B 1 85 ? -21.625 -5.781 8.359 1 86.5 85 GLU B C 1
ATOM 3535 O O . GLU B 1 85 ? -22.422 -6.688 8.125 1 86.5 85 GLU B O 1
ATOM 3540 N N . SER B 1 86 ? -20.281 -5.672 8.094 1 79.81 86 SER B N 1
ATOM 3541 C CA . SER B 1 86 ? -19.766 -6.832 7.367 1 79.81 86 SER B CA 1
ATOM 3542 C C . SER B 1 86 ? -19.547 -8.016 8.305 1 79.81 86 SER B C 1
ATOM 3544 O O . SER B 1 86 ? -19.328 -7.832 9.508 1 79.81 86 SER B O 1
ATOM 3546 N N . ASN B 1 87 ? -19.922 -9.266 8.047 1 62.75 87 ASN B N 1
ATOM 3547 C CA . ASN B 1 87 ? -19.656 -10.477 8.82 1 62.75 87 ASN B CA 1
ATOM 3548 C C . ASN B 1 87 ? -18.188 -10.883 8.742 1 62.75 87 ASN B C 1
ATOM 3550 O O . ASN B 1 87 ? -17.828 -12.008 9.094 1 62.75 87 ASN B O 1
ATOM 3554 N N . ASP B 1 88 ? -17.312 -9.969 8.172 1 59.62 88 ASP B N 1
ATOM 3555 C CA . ASP B 1 88 ? -15.93 -10.344 7.922 1 59.62 88 ASP B CA 1
ATOM 3556 C C . ASP B 1 88 ? -15 -9.789 9.008 1 59.62 88 ASP B C 1
ATOM 3558 O O . ASP B 1 88 ? -14.195 -8.898 8.742 1 59.62 88 ASP B O 1
ATOM 3562 N N . ASN B 1 89 ? -15.375 -9.695 10.312 1 55.91 89 ASN B N 1
ATOM 3563 C CA . ASN B 1 89 ? -14.922 -8.875 11.43 1 55.91 89 ASN B CA 1
ATOM 3564 C C . ASN B 1 89 ? -13.398 -8.859 11.531 1 55.91 89 ASN B C 1
ATOM 3566 O O . ASN B 1 89 ? -12.805 -7.852 11.93 1 55.91 89 ASN B O 1
ATOM 3570 N N . ASP B 1 90 ? -12.641 -10.047 11.211 1 60.47 90 ASP B N 1
ATOM 3571 C CA . ASP B 1 90 ? -11.359 -10.023 11.922 1 60.47 90 ASP B CA 1
ATOM 3572 C C . ASP B 1 90 ? -10.203 -9.805 10.953 1 60.47 90 ASP B C 1
ATOM 3574 O O . ASP B 1 90 ? -9.078 -9.531 11.375 1 60.47 90 ASP B O 1
ATOM 3578 N N . GLU B 1 91 ? -10.43 -9.609 9.648 1 67.81 91 GLU B N 1
ATOM 3579 C CA . GLU B 1 91 ? -9.258 -9.664 8.781 1 67.81 91 GLU B CA 1
ATOM 3580 C C . GLU B 1 91 ? -8.82 -8.266 8.352 1 67.81 91 GLU B C 1
ATOM 3582 O O . GLU B 1 91 ? -7.684 -8.07 7.91 1 67.81 91 GLU B O 1
ATOM 3587 N N . TYR B 1 92 ? -9.648 -7.305 8.734 1 77.38 92 TYR B N 1
ATOM 3588 C CA . TYR B 1 92 ? -9.359 -5.973 8.219 1 77.38 92 TYR B CA 1
ATOM 3589 C C . TYR B 1 92 ? -9.188 -4.973 9.352 1 77.38 92 TYR B C 1
ATOM 3591 O O . TYR B 1 92 ? -9.625 -3.822 9.25 1 77.38 92 TYR B O 1
ATOM 3599 N N . VAL B 1 93 ? -8.648 -5.512 10.445 1 81.88 93 VAL B N 1
ATOM 3600 C CA . VAL B 1 93 ? -8.422 -4.648 11.594 1 81.88 93 VAL B CA 1
ATOM 3601 C C . VAL B 1 93 ? -6.934 -4.605 11.922 1 81.88 93 VAL B C 1
ATOM 3603 O O . VAL B 1 93 ? -6.25 -5.629 11.867 1 81.88 93 VAL B O 1
ATOM 3606 N N . SER B 1 94 ? -6.496 -3.445 12.172 1 82.38 94 SER B N 1
ATOM 3607 C CA . SER B 1 94 ? -5.102 -3.26 12.555 1 82.38 94 SER B CA 1
ATOM 3608 C C . SER B 1 94 ? -4.766 -4.051 13.82 1 82.38 94 SER B C 1
ATOM 3610 O O . SER B 1 94 ? -5.496 -3.982 14.812 1 82.38 94 SER B O 1
ATOM 3612 N N . PRO B 1 95 ? -3.662 -4.762 13.719 1 77.62 95 PRO B N 1
ATOM 3613 C CA . PRO B 1 95 ? -3.236 -5.453 14.938 1 77.62 95 PRO B CA 1
ATOM 3614 C C . PRO B 1 95 ? -2.713 -4.496 16.016 1 77.62 95 PRO B C 1
ATOM 3616 O O . PRO B 1 95 ? -2.498 -4.902 17.156 1 77.62 95 PRO B O 1
ATOM 3619 N N . TYR B 1 96 ? -2.611 -3.262 15.672 1 76.31 96 TYR B N 1
ATOM 3620 C CA . TYR B 1 96 ? -2 -2.307 16.594 1 76.31 96 TYR B CA 1
ATOM 3621 C C . TYR B 1 96 ? -3.062 -1.58 17.406 1 76.31 96 TYR B C 1
ATOM 3623 O O . TYR B 1 96 ? -2.857 -1.297 18.594 1 76.31 96 TYR B O 1
ATOM 3631 N N . ASP B 1 97 ? -4.238 -1.258 16.766 1 81.5 97 ASP B N 1
ATOM 3632 C CA . ASP B 1 97 ? -5.184 -0.407 17.484 1 81.5 97 ASP B CA 1
ATOM 3633 C C . ASP B 1 97 ? -6.621 -0.879 17.266 1 81.5 97 ASP B C 1
ATOM 3635 O O . ASP B 1 97 ? -7.555 -0.318 17.844 1 81.5 97 ASP B O 1
ATOM 3639 N N . GLY B 1 98 ? -6.773 -1.83 16.391 1 83.12 98 GLY B N 1
ATOM 3640 C CA . GLY B 1 98 ? -8.094 -2.416 16.219 1 83.12 98 GLY B CA 1
ATOM 3641 C C . GLY B 1 98 ? -8.961 -1.64 15.242 1 83.12 98 GLY B C 1
ATOM 3642 O O . GLY B 1 98 ? -10.133 -1.97 15.047 1 83.12 98 GLY B O 1
ATOM 3643 N N . GLY B 1 99 ? -8.453 -0.597 14.664 1 89.56 99 GLY B N 1
ATOM 3644 C CA . GLY B 1 99 ? -9.203 0.159 13.672 1 89.56 99 GLY B CA 1
ATOM 3645 C C . GLY B 1 99 ? -9.188 -0.484 12.297 1 89.56 99 GLY B C 1
ATOM 3646 O O . GLY B 1 99 ? -8.438 -1.43 12.055 1 89.56 99 GLY B O 1
ATOM 3647 N N . LEU B 1 100 ? -10.078 -0.019 11.484 1 90.31 100 LEU B N 1
ATOM 3648 C CA . LEU B 1 100 ? -10.18 -0.547 10.125 1 90.31 100 LEU B CA 1
ATOM 3649 C C . LEU B 1 100 ? -8.953 -0.18 9.312 1 90.31 100 LEU B C 1
ATOM 3651 O O . LEU B 1 100 ? -8.555 0.987 9.266 1 90.31 100 LEU B O 1
ATOM 3655 N N . VAL B 1 101 ? -8.305 -1.174 8.812 1 87.06 101 VAL B N 1
ATOM 3656 C CA . VAL B 1 101 ? -7.184 -1.012 7.891 1 87.06 101 VAL B CA 1
ATOM 3657 C C . VAL B 1 101 ? -7.328 -1.981 6.719 1 87.06 101 VAL B C 1
ATOM 3659 O O . VAL B 1 101 ? -8.242 -2.809 6.703 1 87.06 101 VAL B O 1
ATOM 3662 N N . ASN B 1 102 ? -6.562 -1.798 5.652 1 77 102 ASN B N 1
ATOM 3663 C CA . ASN B 1 102 ? -6.453 -2.818 4.613 1 77 102 ASN B CA 1
ATOM 3664 C C . ASN B 1 102 ? -5.012 -3.287 4.434 1 77 102 ASN B C 1
ATOM 3666 O O . ASN B 1 102 ? -4.078 -2.498 4.578 1 77 102 ASN B O 1
ATOM 3670 N N . TYR B 1 103 ? -4.945 -4.562 4.16 1 76.88 103 TYR B N 1
ATOM 3671 C CA . TYR B 1 103 ? -3.615 -5.148 4.047 1 76.88 103 TYR B CA 1
ATOM 3672 C C . TYR B 1 103 ? -3.184 -5.242 2.588 1 76.88 103 TYR B C 1
ATOM 3674 O O . TYR B 1 103 ? -2.059 -5.648 2.291 1 76.88 103 TYR B O 1
ATOM 3682 N N . CYS B 1 104 ? -4.059 -4.852 1.666 1 79.44 104 CYS B N 1
ATOM 3683 C CA . CYS B 1 104 ? -3.746 -4.93 0.244 1 79.44 104 CYS B CA 1
ATOM 3684 C C . CYS B 1 104 ? -4.004 -3.598 -0.448 1 79.44 104 CYS B C 1
ATOM 3686 O O . CYS B 1 104 ? -4.988 -2.918 -0.145 1 79.44 104 CYS B O 1
ATOM 3688 N N . PHE B 1 105 ? -3.109 -3.254 -1.347 1 74.69 105 PHE B N 1
ATOM 3689 C CA . PHE B 1 105 ? -3.195 -1.986 -2.062 1 74.69 105 PHE B CA 1
ATOM 3690 C C . PHE B 1 105 ? -3.318 -2.221 -3.564 1 74.69 105 PHE B C 1
ATOM 3692 O O . PHE B 1 105 ? -2.875 -3.25 -4.074 1 74.69 105 PHE B O 1
ATOM 3699 N N . SER B 1 106 ? -4.031 -1.418 -4.23 1 64.62 106 SER B N 1
ATOM 3700 C CA . SER B 1 106 ? -4.301 -1.574 -5.656 1 64.62 106 SER B CA 1
ATOM 3701 C C . SER B 1 106 ? -3.184 -0.976 -6.5 1 64.62 106 SER B C 1
ATOM 3703 O O . SER B 1 106 ? -3.109 0.243 -6.668 1 64.62 106 SER B O 1
ATOM 3705 N N . LYS B 1 107 ? -2.053 -1.374 -6.535 1 60.91 107 LYS B N 1
ATOM 3706 C CA . LYS B 1 107 ? -1.1 -0.799 -7.48 1 60.91 107 LYS B CA 1
ATOM 3707 C C . LYS B 1 107 ? -1.242 -1.437 -8.859 1 60.91 107 LYS B C 1
ATOM 3709 O O . LYS B 1 107 ? -0.587 -1.015 -9.812 1 60.91 107 LYS B O 1
ATOM 3714 N N . THR B 1 108 ? -1.924 -2.512 -8.945 1 54.22 108 THR B N 1
ATOM 3715 C CA . THR B 1 108 ? -1.88 -3.316 -10.164 1 54.22 108 THR B CA 1
ATOM 3716 C C . THR B 1 108 ? -2.477 -2.551 -11.344 1 54.22 108 THR B C 1
ATOM 3718 O O . THR B 1 108 ? -1.767 -2.207 -12.289 1 54.22 108 THR B O 1
ATOM 3721 N N . MET B 1 109 ? -3.713 -2.629 -11.641 1 55.38 109 MET B N 1
ATOM 3722 C CA . MET B 1 109 ? -4.371 -2.023 -12.797 1 55.38 109 MET B CA 1
ATOM 3723 C C . MET B 1 109 ? -5.277 -0.875 -12.367 1 55.38 109 MET B C 1
ATOM 3725 O O . MET B 1 109 ? -5.695 -0.807 -11.211 1 55.38 109 MET B O 1
ATOM 3729 N N . PRO B 1 110 ? -5.086 0.186 -13.195 1 52.34 110 PRO B N 1
ATOM 3730 C CA . PRO B 1 110 ? -6.129 1.164 -12.891 1 52.34 110 PRO B CA 1
ATOM 3731 C C . PRO B 1 110 ? -7.426 0.511 -12.406 1 52.34 110 PRO B C 1
ATOM 3733 O O . PRO B 1 110 ? -7.988 -0.338 -13.102 1 52.34 110 PRO B O 1
ATOM 3736 N N . VAL B 1 111 ? -7.426 0.306 -11.195 1 52.53 111 VAL B N 1
ATOM 3737 C CA . VAL B 1 111 ? -8.641 -0.25 -10.609 1 52.53 111 VAL B CA 1
ATOM 3738 C C . VAL B 1 111 ? -9.859 0.494 -11.141 1 52.53 111 VAL B C 1
ATOM 3740 O O . VAL B 1 111 ? -9.914 1.726 -11.094 1 52.53 111 VAL B O 1
ATOM 3743 N N . LYS B 1 112 ? -10.422 0.018 -12.18 1 51.09 112 LYS B N 1
ATOM 3744 C CA . LYS B 1 112 ? -11.734 0.642 -12.328 1 51.09 112 LYS B CA 1
ATOM 3745 C C . LYS B 1 112 ? -12.445 0.757 -10.984 1 51.09 112 LYS B C 1
ATOM 3747 O O . LYS B 1 112 ? -12.602 -0.237 -10.273 1 51.09 112 LYS B O 1
ATOM 3752 N N . LYS B 1 113 ? -12.086 1.879 -10.297 1 54 113 LYS B N 1
ATOM 3753 C CA . LYS B 1 113 ? -12.812 2.23 -9.078 1 54 113 LYS B CA 1
ATOM 3754 C C . LYS B 1 113 ? -14.211 1.616 -9.062 1 54 113 LYS B C 1
ATOM 3756 O O . LYS B 1 113 ? -15.125 2.141 -9.695 1 54 113 LYS B O 1
ATOM 3761 N N . SER B 1 114 ? -14.297 0.212 -9.203 1 51.47 114 SER B N 1
ATOM 3762 C CA . SER B 1 114 ? -15.625 -0.382 -9.297 1 51.47 114 SER B CA 1
ATOM 3763 C C . SER B 1 114 ? -16.453 -0.088 -8.055 1 51.47 114 SER B C 1
ATOM 3765 O O . SER B 1 114 ? -15.984 -0.278 -6.93 1 51.47 114 SER B O 1
ATOM 3767 N N . ASN B 1 115 ? -17.297 0.728 -8.141 1 58.03 115 ASN B N 1
ATOM 3768 C CA . ASN B 1 115 ? -18.422 0.87 -7.227 1 58.03 115 ASN B CA 1
ATOM 3769 C C . ASN B 1 115 ? -18.875 -0.482 -6.68 1 58.03 115 ASN B C 1
ATOM 3771 O O . ASN B 1 115 ? -19.875 -0.563 -5.961 1 58.03 115 ASN B O 1
ATOM 3775 N N . LYS B 1 116 ? -17.969 -1.498 -6.887 1 69.12 116 LYS B N 1
ATOM 3776 C CA . LYS B 1 116 ? -18.453 -2.828 -6.527 1 69.12 116 LYS B CA 1
ATOM 3777 C C . LYS B 1 116 ? -17.875 -3.279 -5.191 1 69.12 116 LYS B C 1
ATOM 3779 O O . LYS B 1 116 ? -18.438 -4.164 -4.535 1 69.12 116 LYS B O 1
ATOM 3784 N N . LEU B 1 117 ? -16.875 -2.516 -4.797 1 79.75 117 LEU B N 1
ATOM 3785 C CA . LEU B 1 117 ? -16.297 -2.967 -3.535 1 79.75 117 LEU B CA 1
ATOM 3786 C C . LEU B 1 117 ? -17.047 -2.373 -2.348 1 79.75 117 LEU B C 1
ATOM 3788 O O . LEU B 1 117 ? -17.422 -1.198 -2.371 1 79.75 117 LEU B O 1
ATOM 3792 N N . PRO B 1 118 ? -17.312 -3.27 -1.409 1 81.31 118 PRO B N 1
ATOM 3793 C CA . PRO B 1 118 ? -17.797 -2.654 -0.176 1 81.31 118 PRO B CA 1
ATOM 3794 C C . PRO B 1 118 ? -16.875 -1.558 0.347 1 81.31 118 PRO B C 1
ATOM 3796 O O . PRO B 1 118 ? -15.672 -1.596 0.105 1 81.31 118 PRO B O 1
ATOM 3799 N N . TYR B 1 119 ? -17.438 -0.625 1.046 1 81.56 119 TYR B N 1
ATOM 3800 C CA . TYR B 1 119 ? -16.688 0.547 1.482 1 81.56 119 TYR B CA 1
ATOM 3801 C C . TYR B 1 119 ? -15.484 0.143 2.33 1 81.56 119 TYR B C 1
ATOM 3803 O O . TYR B 1 119 ? -14.414 0.733 2.213 1 81.56 119 TYR B O 1
ATOM 3811 N N . TYR B 1 120 ? -15.68 -0.859 3.139 1 80.88 120 TYR B N 1
ATOM 3812 C CA . TYR B 1 120 ? -14.594 -1.231 4.035 1 80.88 120 TYR B CA 1
ATOM 3813 C C . TYR B 1 120 ? -13.414 -1.802 3.26 1 80.88 120 TYR B C 1
ATOM 3815 O O . TYR B 1 120 ? -12.273 -1.762 3.729 1 80.88 120 TYR B O 1
ATOM 3823 N N . MET B 1 121 ? -13.594 -2.244 2.059 1 81.12 121 MET B N 1
ATOM 3824 C CA . MET B 1 121 ? -12.531 -2.801 1.219 1 81.12 121 MET B CA 1
ATOM 3825 C C . MET B 1 121 ? -11.844 -1.704 0.416 1 81.12 121 MET B C 1
ATOM 3827 O O . MET B 1 121 ? -10.797 -1.938 -0.187 1 81.12 121 MET B O 1
ATOM 3831 N N . GLN B 1 122 ? -12.422 -0.553 0.489 1 85.81 122 GLN B N 1
ATOM 3832 C CA . GLN B 1 122 ? -11.883 0.535 -0.324 1 85.81 122 GLN B CA 1
ATOM 3833 C C . GLN B 1 122 ? -10.695 1.199 0.358 1 85.81 122 GLN B C 1
ATOM 3835 O O . GLN B 1 122 ? -10.07 2.098 -0.209 1 85.81 122 GLN B O 1
ATOM 3840 N N . CYS B 1 123 ? -10.344 0.757 1.557 1 87.81 123 CYS B N 1
ATOM 3841 C CA . CYS B 1 123 ? -9.164 1.288 2.229 1 87.81 123 CYS B CA 1
ATOM 3842 C C . CYS B 1 123 ? -7.93 1.187 1.335 1 87.81 123 CYS B C 1
ATOM 3844 O O . CYS B 1 123 ? -7.109 2.105 1.295 1 87.81 123 CYS B O 1
ATOM 3846 N N . GLY B 1 124 ? -7.859 0.129 0.626 1 84.38 124 GLY B N 1
ATOM 3847 C CA . GLY B 1 124 ? -6.691 -0.1 -0.212 1 84.38 124 GLY B CA 1
ATOM 3848 C C . GLY B 1 124 ? -6.617 0.84 -1.401 1 84.38 124 GLY B C 1
ATOM 3849 O O . GLY B 1 124 ? -5.566 0.979 -2.023 1 84.38 124 GLY B O 1
ATOM 3850 N N . LEU B 1 125 ? -7.727 1.506 -1.751 1 84.62 125 LEU B N 1
ATOM 3851 C CA . LEU B 1 125 ? -7.766 2.488 -2.83 1 84.62 125 LEU B CA 1
ATOM 3852 C C . LEU B 1 125 ? -7.234 3.836 -2.354 1 84.62 125 LEU B C 1
ATOM 3854 O O . LEU B 1 125 ? -6.668 4.598 -3.141 1 84.62 125 LEU B O 1
ATOM 3858 N N . TYR B 1 126 ? -7.422 4.035 -1.032 1 89.38 126 TYR B N 1
ATOM 3859 C CA . TYR B 1 126 ? -7.254 5.418 -0.6 1 89.38 126 TYR B CA 1
ATOM 3860 C C . TYR B 1 126 ? -6.121 5.543 0.413 1 89.38 126 TYR B C 1
ATOM 3862 O O . TYR B 1 126 ? -5.621 6.641 0.665 1 89.38 126 TYR B O 1
ATOM 3870 N N . SER B 1 127 ? -5.695 4.457 1.03 1 89.88 127 SER B N 1
ATOM 3871 C CA . SER B 1 127 ? -4.66 4.535 2.055 1 89.88 127 SER B CA 1
ATOM 3872 C C . SER B 1 127 ? -3.268 4.402 1.444 1 89.88 127 SER B C 1
ATOM 3874 O O . SER B 1 127 ? -3.059 3.605 0.528 1 89.88 127 SER B O 1
ATOM 3876 N N . ASN B 1 128 ? -2.312 5.086 2.059 1 87.31 128 ASN B N 1
ATOM 3877 C CA . ASN B 1 128 ? -0.921 4.945 1.64 1 87.31 128 ASN B CA 1
ATOM 3878 C C . ASN B 1 128 ? -0.071 4.297 2.729 1 87.31 128 ASN B C 1
ATOM 3880 O O . ASN B 1 128 ? 1.154 4.242 2.615 1 87.31 128 ASN B O 1
ATOM 3884 N N . ASP B 1 129 ? -0.679 3.865 3.766 1 86.81 129 ASP B N 1
ATOM 3885 C CA . ASP B 1 129 ? 0.082 3.188 4.809 1 86.81 129 ASP B CA 1
ATOM 3886 C C . ASP B 1 129 ? -0.81 2.244 5.613 1 86.81 129 ASP B C 1
ATOM 3888 O O . ASP B 1 129 ? -2.031 2.238 5.441 1 86.81 129 ASP B O 1
ATOM 3892 N N . PHE B 1 130 ? -0.217 1.461 6.441 1 83.12 130 PHE B N 1
ATOM 3893 C CA . PHE B 1 130 ? -0.933 0.456 7.219 1 83.12 130 PHE B CA 1
ATOM 3894 C C . PHE B 1 130 ? -1.089 0.901 8.664 1 83.12 130 PHE B C 1
ATOM 3896 O O . PHE B 1 130 ? -1.585 0.145 9.508 1 83.12 130 PHE B O 1
ATOM 3903 N N . THR B 1 131 ? -0.765 2.09 8.945 1 83.75 131 THR B N 1
ATOM 3904 C CA . THR B 1 131 ? -0.763 2.514 10.344 1 83.75 131 THR B CA 1
ATOM 3905 C C . THR B 1 131 ? -1.882 3.516 10.609 1 83.75 131 THR B C 1
ATOM 3907 O O . THR B 1 131 ? -2.18 3.834 11.758 1 83.75 131 THR B O 1
ATOM 3910 N N . THR B 1 132 ? -2.477 3.982 9.586 1 91.81 132 THR B N 1
ATOM 3911 C CA . THR B 1 132 ? -3.58 4.926 9.734 1 91.81 132 THR B CA 1
ATOM 3912 C C . THR B 1 132 ? -4.922 4.199 9.664 1 91.81 132 THR B C 1
ATOM 3914 O O . THR B 1 132 ? -5.402 3.871 8.578 1 91.81 132 THR B O 1
ATOM 3917 N N . SER B 1 133 ? -5.566 4.023 10.812 1 92.25 133 SER B N 1
ATOM 3918 C CA . SER B 1 133 ? -6.801 3.25 10.906 1 92.25 133 SER B CA 1
ATOM 3919 C C . SER B 1 133 ? -8.023 4.16 10.906 1 92.25 133 SER B C 1
ATOM 3921 O O . SER B 1 133 ? -7.945 5.32 11.312 1 92.25 133 SER B O 1
ATOM 3923 N N . ILE B 1 134 ? -9.07 3.646 10.484 1 93.94 134 ILE B N 1
ATOM 3924 C CA . ILE B 1 134 ? -10.352 4.348 10.492 1 93.94 134 ILE B CA 1
ATOM 3925 C C . ILE B 1 134 ? -11.234 3.797 11.609 1 93.94 134 ILE B C 1
ATOM 3927 O O . ILE B 1 134 ? -11.359 2.582 11.766 1 93.94 134 ILE B O 1
ATOM 3931 N N . PHE B 1 135 ? -11.797 4.633 12.375 1 91.75 135 PHE B N 1
ATOM 3932 C CA . PHE B 1 135 ? -12.719 4.301 13.453 1 91.75 135 PHE B CA 1
ATOM 3933 C C . PHE B 1 135 ? -14.086 4.934 13.211 1 91.75 135 PHE B C 1
ATOM 3935 O O . PHE B 1 135 ? -14.289 5.605 12.195 1 91.75 135 PHE B O 1
ATOM 3942 N N . ASP B 1 136 ? -15.023 4.723 14.141 1 90.81 136 ASP B N 1
ATOM 3943 C CA . ASP B 1 136 ? -16.391 5.223 14.016 1 90.81 136 ASP B CA 1
ATOM 3944 C C . ASP B 1 136 ? -16.422 6.746 14.062 1 90.81 136 ASP B C 1
ATOM 3946 O O . ASP B 1 136 ? -17.328 7.371 13.492 1 90.81 136 ASP B O 1
ATOM 3950 N N . TYR B 1 137 ? -15.383 7.402 14.648 1 91.62 137 TYR B N 1
ATOM 3951 C CA . TYR B 1 137 ? -15.367 8.844 14.844 1 91.62 137 TYR B CA 1
ATOM 3952 C C . TYR B 1 137 ? -14.531 9.539 13.781 1 91.62 137 TYR B C 1
ATOM 3954 O O . TYR B 1 137 ? -14.516 10.766 13.688 1 91.62 137 TYR B O 1
ATOM 3962 N N . THR B 1 138 ? -13.828 8.781 12.977 1 94.31 138 THR B N 1
ATOM 3963 C CA . THR B 1 138 ? -12.82 9.336 12.078 1 94.31 138 THR B CA 1
ATOM 3964 C C . THR B 1 138 ? -13.445 10.352 11.125 1 94.31 138 THR B C 1
ATOM 3966 O O . THR B 1 138 ? -12.961 11.477 11 1 94.31 138 THR B O 1
ATOM 3969 N N . ASN B 1 139 ? -14.57 10.008 10.547 1 94.75 139 ASN B N 1
ATOM 3970 C CA . ASN B 1 139 ? -15.188 10.883 9.547 1 94.75 139 ASN B CA 1
ATOM 3971 C C . ASN B 1 139 ? -15.578 12.227 10.148 1 94.75 139 ASN B C 1
ATOM 3973 O O . ASN B 1 139 ? -15.219 13.281 9.617 1 94.75 139 ASN B O 1
ATOM 3977 N N . VAL B 1 140 ? -16.25 12.203 11.242 1 93.19 140 VAL B N 1
ATOM 3978 C CA . VAL B 1 140 ? -16.797 13.422 11.844 1 93.19 140 VAL B CA 1
ATOM 3979 C C . VAL B 1 140 ? -15.656 14.352 12.234 1 93.19 140 VAL B C 1
ATOM 3981 O O . VAL B 1 140 ? -15.688 15.547 11.93 1 93.19 140 VAL B O 1
ATOM 3984 N N . PHE B 1 141 ? -14.625 13.828 12.812 1 94.25 141 PHE B N 1
ATOM 3985 C CA . PHE B 1 141 ? -13.562 14.688 13.32 1 94.25 141 PHE B CA 1
ATOM 3986 C C . PHE B 1 141 ? -12.625 15.117 12.195 1 94.25 141 PHE B C 1
ATOM 3988 O O . PHE B 1 141 ? -12 16.172 12.266 1 94.25 141 PHE B O 1
ATOM 3995 N N . ALA B 1 142 ? -12.5 14.297 11.141 1 96 142 ALA B N 1
ATOM 3996 C CA . ALA B 1 142 ? -11.781 14.75 9.953 1 96 142 ALA B CA 1
ATOM 3997 C C . ALA B 1 142 ? -12.469 15.961 9.328 1 96 142 ALA B C 1
ATOM 3999 O O . ALA B 1 142 ? -11.82 16.938 8.977 1 96 142 ALA B O 1
ATOM 4000 N N . LEU B 1 143 ? -13.812 15.891 9.219 1 95.88 143 LEU B N 1
ATOM 4001 C CA . LEU B 1 143 ? -14.602 16.984 8.656 1 95.88 143 LEU B CA 1
ATOM 4002 C C . LEU B 1 143 ? -14.5 18.234 9.523 1 95.88 143 LEU B C 1
ATOM 4004 O O . LEU B 1 143 ? -14.344 19.344 9.008 1 95.88 143 LEU B O 1
ATOM 4008 N N . GLN B 1 144 ? -14.562 18.047 10.781 1 94.19 144 GLN B N 1
ATOM 4009 C CA . GLN B 1 144 ? -14.484 19.172 11.695 1 94.19 144 GLN B CA 1
ATOM 4010 C C . GLN B 1 144 ? -13.117 19.859 11.609 1 94.19 144 GLN B C 1
ATOM 4012 O O . GLN B 1 144 ? -13.023 21.078 11.633 1 94.19 144 GLN B O 1
ATOM 4017 N N . SER B 1 145 ? -12.062 19.016 11.578 1 96.12 145 SER B N 1
ATOM 4018 C CA . SER B 1 145 ? -10.719 19.562 11.438 1 96.12 145 SER B CA 1
ATOM 4019 C C . SER B 1 145 ? -10.578 20.375 10.164 1 96.12 145 SER B C 1
ATOM 4021 O O . SER B 1 145 ? -10.016 21.469 10.18 1 96.12 145 SER B O 1
ATOM 4023 N N . ALA B 1 146 ? -11.109 19.875 9.102 1 96.62 146 ALA B N 1
ATOM 4024 C CA . ALA B 1 146 ? -11.094 20.578 7.828 1 96.62 146 ALA B CA 1
ATOM 4025 C C . ALA B 1 146 ? -11.906 21.875 7.91 1 96.62 146 ALA B C 1
ATOM 4027 O O . ALA B 1 146 ? -11.484 22.922 7.402 1 96.62 146 ALA B O 1
ATOM 4028 N N . TYR B 1 147 ? -13.031 21.812 8.531 1 96.25 147 TYR B N 1
ATOM 4029 C CA . TYR B 1 147 ? -13.93 22.953 8.633 1 96.25 147 TYR B CA 1
ATOM 4030 C C . TYR B 1 147 ? -13.297 24.078 9.445 1 96.25 147 TYR B C 1
ATOM 4032 O O . TYR B 1 147 ? -13.539 25.266 9.172 1 96.25 147 TYR B O 1
ATOM 4040 N N . ASN B 1 148 ? -12.484 23.734 10.453 1 97.12 148 ASN B N 1
ATOM 4041 C CA . ASN B 1 148 ? -11.766 24.75 11.203 1 97.12 148 ASN B CA 1
ATOM 4042 C C . ASN B 1 148 ? -10.969 25.672 10.281 1 97.12 148 ASN B C 1
ATOM 4044 O O . ASN B 1 148 ? -10.93 26.891 10.492 1 97.12 148 ASN B O 1
ATOM 4048 N N . GLY B 1 149 ? -10.375 25.094 9.25 1 97.44 149 GLY B N 1
ATOM 4049 C CA . GLY B 1 149 ? -9.625 25.891 8.289 1 97.44 149 GLY B CA 1
ATOM 4050 C C . GLY B 1 149 ? -10.508 26.844 7.496 1 97.44 149 GLY B C 1
ATOM 4051 O O . GLY B 1 149 ? -10.102 27.969 7.211 1 97.44 149 GLY B O 1
ATOM 4052 N N . ILE B 1 150 ? -11.68 26.422 7.168 1 97.25 150 ILE B N 1
ATOM 4053 C CA . ILE B 1 150 ? -12.625 27.234 6.426 1 97.25 150 ILE B CA 1
ATOM 4054 C C . ILE B 1 150 ? -13.094 28.406 7.297 1 97.25 150 ILE B C 1
ATOM 4056 O O . ILE B 1 150 ? -13.141 29.547 6.848 1 97.25 150 ILE B O 1
ATOM 4060 N N . ILE B 1 151 ? -13.438 28.062 8.562 1 97 151 ILE B N 1
ATOM 4061 C CA . ILE B 1 151 ? -13.844 29.109 9.508 1 97 151 ILE B CA 1
ATOM 4062 C C . ILE B 1 151 ? -12.719 30.125 9.656 1 97 151 ILE B C 1
ATOM 4064 O O . ILE B 1 151 ? -12.969 31.344 9.609 1 97 151 ILE B O 1
ATOM 4068 N N . ALA B 1 152 ? -11.531 29.672 9.805 1 98 152 ALA B N 1
ATOM 4069 C CA . ALA B 1 152 ? -10.375 30.562 9.969 1 98 152 ALA B CA 1
ATOM 4070 C C . ALA B 1 152 ? -10.227 31.484 8.766 1 98 152 ALA B C 1
ATOM 4072 O O . ALA B 1 152 ? -10.078 32.688 8.922 1 98 152 ALA B O 1
ATOM 4073 N N . ALA B 1 153 ? -10.305 30.938 7.582 1 98 153 ALA B N 1
ATOM 4074 C CA . ALA B 1 153 ? -10.156 31.703 6.355 1 98 153 ALA B CA 1
ATOM 4075 C C . ALA B 1 153 ? -11.211 32.812 6.258 1 98 153 ALA B C 1
ATOM 4077 O O . ALA B 1 153 ? -10.938 33.906 5.77 1 98 153 ALA B O 1
ATOM 4078 N N . ASN B 1 154 ? -12.391 32.5 6.727 1 96.94 154 ASN B N 1
ATOM 4079 C CA . ASN B 1 154 ? -13.516 33.438 6.594 1 96.94 154 ASN B CA 1
ATOM 4080 C C . ASN B 1 154 ? -13.547 34.438 7.738 1 96.94 154 ASN B C 1
ATOM 4082 O O . ASN B 1 154 ? -14.305 35.406 7.691 1 96.94 154 ASN B O 1
ATOM 4086 N N . SER B 1 155 ? -12.719 34.188 8.742 1 96.25 155 SER B N 1
ATOM 4087 C CA . SER B 1 155 ? -12.727 35.094 9.898 1 96.25 155 SER B CA 1
ATOM 4088 C C . SER B 1 155 ? -11.484 35.969 9.922 1 96.25 155 SER B C 1
ATOM 4090 O O . SER B 1 155 ? -11.258 36.688 10.891 1 96.25 155 SER B O 1
ATOM 4092 N N . LEU B 1 156 ? -10.766 35.906 8.914 1 94.69 156 LEU B N 1
ATOM 4093 C CA . LEU B 1 156 ? -9.469 36.531 8.859 1 94.69 156 LEU B CA 1
ATOM 4094 C C . LEU B 1 156 ? -9.625 38.062 8.773 1 94.69 156 LEU B C 1
ATOM 4096 O O . LEU B 1 156 ? -10.477 38.562 8.039 1 94.69 156 LEU B O 1
ATOM 4100 N N . ARG B 1 157 ? -8.805 38.812 9.531 1 91 157 ARG B N 1
ATOM 4101 C CA . ARG B 1 157 ? -8.617 40.281 9.477 1 91 157 ARG B CA 1
ATOM 4102 C C . ARG B 1 157 ? -7.148 40.625 9.305 1 91 157 ARG B C 1
ATOM 4104 O O . ARG B 1 157 ? -6.281 39.75 9.375 1 91 157 ARG B O 1
ATOM 4111 N N . ASN B 1 158 ? -6.789 41.875 9.078 1 86.69 158 ASN B N 1
ATOM 4112 C CA . ASN B 1 158 ? -5.434 42.312 8.758 1 86.69 158 ASN B CA 1
ATOM 4113 C C . ASN B 1 158 ? -4.457 41.969 9.883 1 86.69 158 ASN B C 1
ATOM 4115 O O . ASN B 1 158 ? -3.303 41.625 9.625 1 86.69 158 ASN B O 1
ATOM 4119 N N . ASP B 1 159 ? -4.832 42 11.125 1 86.56 159 ASP B N 1
ATOM 4120 C CA . ASP B 1 159 ? -3.922 41.75 12.234 1 86.56 159 ASP B CA 1
ATOM 4121 C C . ASP B 1 159 ? -4.23 40.406 12.914 1 86.56 159 ASP B C 1
ATOM 4123 O O . ASP B 1 159 ? -3.887 40.219 14.078 1 86.56 159 ASP B O 1
ATOM 4127 N N . SER B 1 160 ? -4.645 39.5 12.188 1 91.81 160 SER B N 1
ATOM 4128 C CA . SER B 1 160 ? -5.148 38.281 12.781 1 91.81 160 SER B CA 1
ATOM 4129 C C . SER B 1 160 ? -4.043 37.219 12.898 1 91.81 160 SER B C 1
ATOM 4131 O O . SER B 1 160 ? -3.211 37.094 12 1 91.81 160 SER B O 1
ATOM 4133 N N . VAL B 1 161 ? -3.979 36.625 14 1 97.44 161 VAL B N 1
ATOM 4134 C CA . VAL B 1 161 ? -3.383 35.281 14.195 1 97.44 161 VAL B CA 1
ATOM 4135 C C . VAL B 1 161 ? -4.461 34.312 14.609 1 97.44 161 VAL B C 1
ATOM 4137 O O . VAL B 1 161 ? -5.105 34.469 15.648 1 97.44 161 VAL B O 1
ATOM 4140 N N . ILE B 1 162 ? -4.719 33.312 13.758 1 98.38 162 ILE B N 1
ATOM 4141 C CA . ILE B 1 162 ? -5.77 32.344 14.023 1 98.38 162 ILE B CA 1
ATOM 4142 C C . ILE B 1 162 ? -5.152 30.953 14.188 1 98.38 162 ILE B C 1
ATOM 4144 O O . ILE B 1 162 ? -4.328 30.547 13.375 1 98.38 162 ILE B O 1
ATOM 4148 N N . TYR B 1 163 ? -5.461 30.266 15.266 1 98.5 163 TYR B N 1
ATOM 4149 C CA . TYR B 1 163 ? -5.012 28.891 15.531 1 98.5 163 TYR B CA 1
ATOM 4150 C C . TYR B 1 163 ? -6.16 27.906 15.398 1 98.5 163 TYR B C 1
ATOM 4152 O O . TYR B 1 163 ? -7.125 27.953 16.156 1 98.5 163 TYR B O 1
ATOM 4160 N N . CYS B 1 164 ? -6.039 27.031 14.422 1 98.5 164 CYS B N 1
ATOM 4161 C CA . CYS B 1 164 ? -6.992 25.938 14.25 1 98.5 164 CYS B CA 1
ATOM 4162 C C . CYS B 1 164 ? -6.582 24.719 15.07 1 98.5 164 CYS B C 1
ATOM 4164 O O . CYS B 1 164 ? -5.664 23.984 14.68 1 98.5 164 CYS B O 1
ATOM 4166 N N . LEU B 1 165 ? -7.258 24.5 16.141 1 97.81 165 LEU B N 1
ATOM 4167 C CA . LEU B 1 165 ? -7.031 23.344 17 1 97.81 165 LEU B CA 1
ATOM 4168 C C . LEU B 1 165 ? -7.766 22.109 16.453 1 97.81 165 LEU B C 1
ATOM 4170 O O . LEU B 1 165 ? -8.93 21.891 16.812 1 97.81 165 LEU B O 1
ATOM 4174 N N . ASN B 1 166 ? -7.047 21.328 15.664 1 96.44 166 ASN B N 1
ATOM 4175 C CA . ASN B 1 166 ? -7.602 20.188 14.945 1 96.44 166 ASN B CA 1
ATOM 4176 C C . ASN B 1 166 ? -7.363 18.875 15.695 1 96.44 166 ASN B C 1
ATOM 4178 O O . ASN B 1 166 ? -6.289 18.672 16.266 1 96.44 166 ASN B O 1
ATOM 4182 N N . VAL B 1 167 ? -8.312 18 15.688 1 94.62 167 VAL B N 1
ATOM 4183 C CA . VAL B 1 167 ? -8.148 16.688 16.266 1 94.62 167 VAL B CA 1
ATOM 4184 C C . VAL B 1 167 ? -7.168 15.867 15.43 1 94.62 167 VAL B C 1
ATOM 4186 O O . VAL B 1 167 ? -6.246 15.25 15.961 1 94.62 167 VAL B O 1
ATOM 4189 N N . PHE B 1 168 ? -7.418 15.891 14.117 1 96.25 168 PHE B N 1
ATOM 4190 C CA . PHE B 1 168 ? -6.543 15.133 13.234 1 96.25 168 PHE B CA 1
ATOM 4191 C C . PHE B 1 168 ? -5.637 16.078 12.445 1 96.25 168 PHE B C 1
ATOM 4193 O O . PHE B 1 168 ? -6.082 17.125 11.961 1 96.25 168 PHE B O 1
ATOM 4200 N N . PRO B 1 169 ? -4.316 15.734 12.383 1 97.88 169 PRO B N 1
ATOM 4201 C CA . PRO B 1 169 ? -3.467 16.438 11.414 1 97.88 169 PRO B CA 1
ATOM 4202 C C . PRO B 1 169 ? -3.93 16.25 9.969 1 97.88 169 PRO B C 1
ATOM 4204 O O . PRO B 1 169 ? -4.852 15.469 9.711 1 97.88 169 PRO B O 1
ATOM 4207 N N . GLY B 1 170 ? -3.289 17.016 9.039 1 98.56 170 GLY B N 1
ATOM 4208 C CA . GLY B 1 170 ? -3.842 16.938 7.691 1 98.56 170 GLY B CA 1
ATOM 4209 C C . GLY B 1 170 ? -2.779 16.922 6.609 1 98.56 170 GLY B C 1
ATOM 4210 O O . GLY B 1 170 ? -3.053 16.531 5.469 1 98.56 170 GLY B O 1
ATOM 4211 N N . HIS B 1 171 ? -1.532 17.219 6.848 1 98.19 171 HIS B N 1
ATOM 4212 C CA . HIS B 1 171 ? -0.568 17.594 5.82 1 98.19 171 HIS B CA 1
ATOM 4213 C C . HIS B 1 171 ? -0.109 16.375 5.023 1 98.19 171 HIS B C 1
ATOM 4215 O O . HIS B 1 171 ? 0.5 16.516 3.959 1 98.19 171 HIS B O 1
ATOM 4221 N N . HIS B 1 172 ? -0.484 15.172 5.445 1 96.69 172 HIS B N 1
ATOM 4222 C CA . HIS B 1 172 ? -0.153 13.984 4.672 1 96.69 172 HIS B CA 1
ATOM 4223 C C . HIS B 1 172 ? -1.292 13.602 3.734 1 96.69 172 HIS B C 1
ATOM 4225 O O . HIS B 1 172 ? -1.107 12.781 2.828 1 96.69 172 HIS B O 1
ATOM 4231 N N . ALA B 1 173 ? -2.459 14.109 3.957 1 96.94 173 ALA B N 1
ATOM 4232 C CA . ALA B 1 173 ? -3.605 13.766 3.115 1 96.94 173 ALA B CA 1
ATOM 4233 C C . ALA B 1 173 ? -3.584 14.562 1.814 1 96.94 173 ALA B C 1
ATOM 4235 O O . ALA B 1 173 ? -3.143 15.719 1.791 1 96.94 173 ALA B O 1
ATOM 4236 N N . ALA B 1 174 ? -3.979 13.977 0.755 1 95.38 174 ALA B N 1
ATOM 4237 C CA . ALA B 1 174 ? -4.16 14.656 -0.526 1 95.38 174 ALA B CA 1
ATOM 4238 C C . ALA B 1 174 ? -5.586 14.484 -1.043 1 95.38 174 ALA B C 1
ATOM 4240 O O . ALA B 1 174 ? -6.527 14.352 -0.256 1 95.38 174 ALA B O 1
ATOM 4241 N N . LYS B 1 175 ? -5.797 14.664 -2.336 1 94.62 175 LYS B N 1
ATOM 4242 C CA . LYS B 1 175 ? -7.125 14.695 -2.934 1 94.62 175 LYS B CA 1
ATOM 4243 C C . LYS B 1 175 ? -7.863 13.375 -2.693 1 94.62 175 LYS B C 1
ATOM 4245 O O . LYS B 1 175 ? -9.062 13.375 -2.406 1 94.62 175 LYS B O 1
ATOM 4250 N N . ASP B 1 176 ? -7.098 12.211 -2.818 1 90 176 ASP B N 1
ATOM 4251 C CA . ASP B 1 176 ? -7.777 10.914 -2.77 1 90 176 ASP B CA 1
ATOM 4252 C C . ASP B 1 176 ? -6.938 9.883 -2.021 1 90 176 ASP B C 1
ATOM 4254 O O . ASP B 1 176 ? -6.859 8.727 -2.432 1 90 176 ASP B O 1
ATOM 4258 N N . PHE B 1 177 ? -6.234 10.375 -0.953 1 89.56 177 PHE B N 1
ATOM 4259 C CA . PHE B 1 177 ? -5.621 9.375 -0.088 1 89.56 177 PHE B CA 1
ATOM 4260 C C . PHE B 1 177 ? -5.387 9.938 1.31 1 89.56 177 PHE B C 1
ATOM 4262 O O . PHE B 1 177 ? -5.309 11.156 1.489 1 89.56 177 PHE B O 1
ATOM 4269 N N . TYR B 1 178 ? -5.379 9.07 2.242 1 93.81 178 TYR B N 1
ATOM 4270 C CA . TYR B 1 178 ? -5.051 9.352 3.633 1 93.81 178 TYR B CA 1
ATOM 4271 C C . TYR B 1 178 ? -3.84 8.547 4.086 1 93.81 178 TYR B C 1
ATOM 4273 O O . TYR B 1 178 ? -3.574 7.465 3.557 1 93.81 178 TYR B O 1
ATOM 4281 N N . SER B 1 179 ? -3.076 9.086 4.949 1 92.75 179 SER B N 1
ATOM 4282 C CA . SER B 1 179 ? -1.893 8.453 5.523 1 92.75 179 SER B CA 1
ATOM 4283 C C . SER B 1 179 ? -1.318 9.289 6.664 1 92.75 179 SER B C 1
ATOM 4285 O O . SER B 1 179 ? -1.762 10.414 6.902 1 92.75 179 SER B O 1
ATOM 4287 N N . GLY B 1 180 ? -0.482 8.734 7.422 1 92.94 180 GLY B N 1
ATOM 4288 C CA . GLY B 1 180 ? 0.18 9.477 8.484 1 92.94 180 GLY B CA 1
ATOM 4289 C C . GLY B 1 180 ? -0.79 10.117 9.453 1 92.94 180 GLY B C 1
ATOM 4290 O O . GLY B 1 180 ? -0.615 11.281 9.844 1 92.94 180 GLY B O 1
ATOM 4291 N N . TYR B 1 181 ? -1.882 9.5 9.664 1 94.31 181 TYR B N 1
ATOM 4292 C CA . TYR B 1 181 ? -2.916 9.922 10.609 1 94.31 181 TYR B CA 1
ATOM 4293 C C . TYR B 1 181 ? -3.697 11.109 10.062 1 94.31 181 TYR B C 1
ATOM 4295 O O . TYR B 1 181 ? -4.422 11.773 10.805 1 94.31 181 TYR B O 1
ATOM 4303 N N . CYS B 1 182 ? -3.469 11.422 8.766 1 97 182 CYS B N 1
ATOM 4304 C CA . CYS B 1 182 ? -4.145 12.531 8.102 1 97 182 CYS B CA 1
ATOM 4305 C C . CYS B 1 182 ? -5.234 12.023 7.168 1 97 182 CYS B C 1
ATOM 4307 O O . CYS B 1 182 ? -4.98 11.172 6.316 1 97 182 CYS B O 1
ATOM 4309 N N . PHE B 1 183 ? -6.426 12.617 7.266 1 97.56 183 PHE B N 1
ATOM 4310 C CA . PHE B 1 183 ? -7.555 12.133 6.48 1 97.56 183 PHE B CA 1
ATOM 4311 C C . PHE B 1 183 ? -8.008 13.188 5.48 1 97.56 183 PHE B C 1
ATOM 4313 O O . PHE B 1 183 ? -8.422 12.852 4.367 1 97.56 183 PHE B O 1
ATOM 4320 N N . LEU B 1 184 ? -8.016 14.43 5.863 1 98.31 184 LEU B N 1
ATOM 4321 C CA . LEU B 1 184 ? -8.219 15.586 5 1 98.31 184 LEU B CA 1
ATOM 4322 C C . LEU B 1 184 ? -7.105 16.609 5.195 1 98.31 184 LEU B C 1
ATOM 4324 O O . LEU B 1 184 ? -6.551 16.734 6.289 1 98.31 184 LEU B O 1
ATOM 4328 N N . ASN B 1 185 ? -6.754 17.281 4.125 1 98.69 185 ASN B N 1
ATOM 4329 C CA . ASN B 1 185 ? -5.66 18.234 4.23 1 98.69 185 ASN B CA 1
ATOM 4330 C C . ASN B 1 185 ? -6.148 19.594 4.723 1 98.69 185 ASN B C 1
ATOM 4332 O O . ASN B 1 185 ? -6.555 20.438 3.926 1 98.69 185 ASN B O 1
ATOM 4336 N N . ASN B 1 186 ? -6.012 19.828 5.977 1 98.5 186 ASN B N 1
ATOM 4337 C CA . ASN B 1 186 ? -6.551 21.016 6.629 1 98.5 186 ASN B CA 1
ATOM 4338 C C . ASN B 1 186 ? -5.945 22.297 6.059 1 98.5 186 ASN B C 1
ATOM 4340 O O . ASN B 1 186 ? -6.668 23.234 5.727 1 98.5 186 ASN B O 1
ATOM 4344 N N . ALA B 1 187 ? -4.641 22.328 5.918 1 98.88 187 ALA B N 1
ATOM 4345 C CA . ALA B 1 187 ? -3.949 23.516 5.418 1 98.88 187 ALA B CA 1
ATOM 4346 C C . ALA B 1 187 ? -4.332 23.797 3.969 1 98.88 187 ALA B C 1
ATOM 4348 O O . ALA B 1 187 ? -4.539 24.953 3.592 1 98.88 187 ALA B O 1
ATOM 4349 N N . ALA B 1 188 ? -4.414 22.734 3.166 1 98.88 188 ALA B N 1
ATOM 4350 C CA . ALA B 1 188 ? -4.766 22.922 1.761 1 98.88 188 ALA B CA 1
ATOM 4351 C C . ALA B 1 188 ? -6.195 23.422 1.612 1 98.88 188 ALA B C 1
ATOM 4353 O O . ALA B 1 188 ? -6.469 24.297 0.791 1 98.88 188 ALA B O 1
ATOM 4354 N N . ILE B 1 189 ? -7.102 22.875 2.365 1 98.75 189 ILE B N 1
ATOM 4355 C CA . ILE B 1 189 ? -8.492 23.312 2.328 1 98.75 189 ILE B CA 1
ATOM 4356 C C . ILE B 1 189 ? -8.594 24.781 2.75 1 98.75 189 ILE B C 1
ATOM 4358 O O . ILE B 1 189 ? -9.281 25.562 2.107 1 98.75 189 ILE B O 1
ATOM 4362 N N . CYS B 1 190 ? -7.883 25.125 3.775 1 98.75 190 CYS B N 1
ATOM 4363 C CA . CYS B 1 190 ? -7.797 26.516 4.203 1 98.75 190 CYS B CA 1
ATOM 4364 C C . CYS B 1 190 ? -7.266 27.406 3.08 1 98.75 190 CYS B C 1
ATOM 4366 O O . CYS B 1 190 ? -7.844 28.453 2.779 1 98.75 190 CYS B O 1
ATOM 4368 N N . ALA B 1 191 ? -6.211 26.969 2.43 1 98.88 191 ALA B N 1
ATOM 4369 C CA . ALA B 1 191 ? -5.59 27.734 1.351 1 98.88 191 ALA B CA 1
ATOM 4370 C C . ALA B 1 191 ? -6.566 27.953 0.197 1 98.88 191 ALA B C 1
ATOM 4372 O O . ALA B 1 191 ? -6.672 29.062 -0.341 1 98.88 191 ALA B O 1
ATOM 4373 N N . TYR B 1 192 ? -7.289 26.938 -0.167 1 98.75 192 TYR B N 1
ATOM 4374 C CA . TYR B 1 192 ? -8.25 27.078 -1.258 1 98.75 192 TYR B CA 1
ATOM 4375 C C . TYR B 1 192 ? -9.367 28.047 -0.887 1 98.75 192 TYR B C 1
ATOM 4377 O O . TYR B 1 192 ? -9.859 28.781 -1.737 1 98.75 192 TYR B O 1
ATOM 4385 N N . GLU B 1 193 ? -9.797 27.969 0.357 1 98.56 193 GLU B N 1
ATOM 4386 C CA . GLU B 1 193 ? -10.789 28.953 0.792 1 98.56 193 GLU B CA 1
ATOM 4387 C C . GLU B 1 193 ? -10.25 30.375 0.698 1 98.56 193 GLU B C 1
ATOM 4389 O O . GLU B 1 193 ? -10.945 31.281 0.238 1 98.56 193 GLU B O 1
ATOM 4394 N N . LEU B 1 194 ? -9.016 30.578 1.069 1 98.69 194 LEU B N 1
ATOM 4395 C CA . LEU B 1 194 ? -8.367 31.875 1.023 1 98.69 194 LEU B CA 1
ATOM 4396 C C . LEU B 1 194 ? -8.234 32.375 -0.414 1 98.69 194 LEU B C 1
ATOM 4398 O O . LEU B 1 194 ? -8.367 33.562 -0.682 1 98.69 194 LEU B O 1
ATOM 4402 N N . LEU B 1 195 ? -7.98 31.438 -1.321 1 98.5 195 LEU B N 1
ATOM 4403 C CA . LEU B 1 195 ? -7.738 31.781 -2.719 1 98.5 195 LEU B CA 1
ATOM 4404 C C . LEU B 1 195 ? -9 32.344 -3.365 1 98.5 195 LEU B C 1
ATOM 4406 O O . LEU B 1 195 ? -8.938 32.938 -4.453 1 98.5 195 LEU B O 1
ATOM 4410 N N . LYS B 1 196 ? -10.141 32.25 -2.691 1 97.69 196 LYS B N 1
ATOM 4411 C CA . LYS B 1 196 ? -11.359 32.875 -3.18 1 97.69 196 LYS B CA 1
ATOM 4412 C C . LYS B 1 196 ? -11.289 34.375 -3.043 1 97.69 196 LYS B C 1
ATOM 4414 O O . LYS B 1 196 ? -11.984 35.125 -3.76 1 97.69 196 LYS B O 1
ATOM 4419 N N . LYS B 1 197 ? -10.422 34.875 -2.158 1 97.25 197 LYS B N 1
ATOM 4420 C CA . LYS B 1 197 ? -10.359 36.281 -1.864 1 97.25 197 LYS B CA 1
ATOM 4421 C C . LYS B 1 197 ? -8.945 36.844 -2.084 1 97.25 197 LYS B C 1
ATOM 4423 O O . LYS B 1 197 ? -8.758 38.031 -2.27 1 97.25 197 LYS B O 1
ATOM 4428 N N . TYR B 1 198 ? -7.988 35.969 -2.025 1 97.62 198 TYR B N 1
ATOM 4429 C CA . TYR B 1 198 ? -6.59 36.375 -2.127 1 97.62 198 TYR B CA 1
ATOM 4430 C C . TYR B 1 198 ? -5.91 35.656 -3.305 1 97.62 198 TYR B C 1
ATOM 4432 O O . TYR B 1 198 ? -6.449 34.719 -3.863 1 97.62 198 TYR B O 1
ATOM 4440 N N . ASN B 1 199 ? -4.73 36.156 -3.693 1 98.06 199 ASN B N 1
ATOM 4441 C CA . ASN B 1 199 ? -4.094 35.656 -4.906 1 98.06 199 ASN B CA 1
ATOM 4442 C C . ASN B 1 199 ? -2.896 34.781 -4.582 1 98.06 199 ASN B C 1
ATOM 4444 O O . ASN B 1 199 ? -2.561 33.875 -5.352 1 98.06 199 ASN B O 1
ATOM 4448 N N . LYS B 1 200 ? -2.238 35.094 -3.447 1 98.56 200 LYS B N 1
ATOM 4449 C CA . LYS B 1 200 ? -1.006 34.406 -3.092 1 98.56 200 LYS B CA 1
ATOM 4450 C C . LYS B 1 200 ? -1.057 33.906 -1.652 1 98.56 200 LYS B C 1
ATOM 4452 O O . LYS B 1 200 ? -1.146 34.688 -0.713 1 98.56 200 LYS B O 1
ATOM 4457 N N . VAL B 1 201 ? -0.994 32.594 -1.546 1 98.81 201 VAL B N 1
ATOM 4458 C CA . VAL B 1 201 ? -0.982 32 -0.218 1 98.81 201 VAL B CA 1
ATOM 4459 C C . VAL B 1 201 ? 0.287 31.156 -0.039 1 98.81 201 VAL B C 1
ATOM 4461 O O . VAL B 1 201 ? 0.675 30.406 -0.935 1 98.81 201 VAL B O 1
ATOM 4464 N N . ALA B 1 202 ? 1.006 31.312 1.036 1 98.94 202 ALA B N 1
ATOM 4465 C CA . ALA B 1 202 ? 2.137 30.453 1.378 1 98.94 202 ALA B CA 1
ATOM 4466 C C . ALA B 1 202 ? 1.776 29.5 2.51 1 98.94 202 ALA B C 1
ATOM 4468 O O . ALA B 1 202 ? 1.095 29.875 3.463 1 98.94 202 ALA B O 1
ATOM 4469 N N . ILE B 1 203 ? 2.178 28.25 2.324 1 98.94 203 ILE B N 1
ATOM 4470 C CA . ILE B 1 203 ? 2.072 27.266 3.391 1 98.94 203 ILE B CA 1
ATOM 4471 C C . ILE B 1 203 ? 3.469 26.891 3.887 1 98.94 203 ILE B C 1
ATOM 4473 O O . ILE B 1 203 ? 4.281 26.344 3.131 1 98.94 203 ILE B O 1
ATOM 4477 N N . LEU B 1 204 ? 3.766 27.234 5.09 1 98.94 204 LEU B N 1
ATOM 4478 C CA . LEU B 1 204 ? 4.984 26.812 5.777 1 98.94 204 LEU B CA 1
ATOM 4479 C C . LEU B 1 204 ? 4.707 25.641 6.715 1 98.94 204 LEU B C 1
ATOM 4481 O O . LEU B 1 204 ? 3.994 25.797 7.711 1 98.94 204 LEU B O 1
ATOM 4485 N N . ASP B 1 205 ? 5.207 24.469 6.336 1 98.94 205 ASP B N 1
ATOM 4486 C CA . ASP B 1 205 ? 5.055 23.234 7.113 1 98.94 205 ASP B CA 1
ATOM 4487 C C . ASP B 1 205 ? 6.246 23.031 8.047 1 98.94 205 ASP B C 1
ATOM 4489 O O . ASP B 1 205 ? 7.363 22.781 7.586 1 98.94 205 ASP B O 1
ATOM 4493 N N . ILE B 1 206 ? 6.027 23.109 9.328 1 98.81 206 ILE B N 1
ATOM 4494 C CA . ILE B 1 206 ? 7.113 22.969 10.297 1 98.81 206 ILE B CA 1
ATOM 4495 C C . ILE B 1 206 ? 6.852 21.75 11.18 1 98.81 206 ILE B C 1
ATOM 4497 O O . ILE B 1 206 ? 7.227 21.734 12.352 1 98.81 206 ILE B O 1
ATOM 4501 N N . ASP B 1 207 ? 6.016 20.812 10.734 1 98.75 207 ASP B N 1
ATOM 4502 C CA . ASP B 1 207 ? 5.949 19.453 11.273 1 98.75 207 ASP B CA 1
ATOM 4503 C C . ASP B 1 207 ? 7.227 18.672 10.977 1 98.75 207 ASP B C 1
ATOM 4505 O O . ASP B 1 207 ? 7.836 18.859 9.922 1 98.75 207 ASP B O 1
ATOM 4509 N N . TYR B 1 208 ? 7.586 17.75 11.859 1 98.69 208 TYR B N 1
ATOM 4510 C CA . TYR B 1 208 ? 8.82 16.984 11.711 1 98.69 208 TYR B CA 1
ATOM 4511 C C . TYR B 1 208 ? 8.789 16.156 10.43 1 98.69 208 TYR B C 1
ATOM 4513 O O . TYR B 1 208 ? 9.836 15.898 9.828 1 98.69 208 TYR B O 1
ATOM 4521 N N . HIS B 1 209 ? 7.691 15.672 10.086 1 97.62 209 HIS B N 1
ATOM 4522 C CA . HIS B 1 209 ? 7.547 14.859 8.883 1 97.62 209 HIS B CA 1
ATOM 4523 C C . HIS B 1 209 ? 7.141 15.711 7.688 1 97.62 209 HIS B C 1
ATOM 4525 O O . HIS B 1 209 ? 6.355 16.656 7.828 1 97.62 209 HIS B O 1
ATOM 4531 N N . HIS B 1 210 ? 7.617 15.336 6.52 1 96.62 210 HIS B N 1
ATOM 4532 C CA . HIS B 1 210 ? 7.297 16.078 5.305 1 96.62 210 HIS B CA 1
ATOM 4533 C C . HIS B 1 210 ? 5.809 16 4.988 1 96.62 210 HIS B C 1
ATOM 4535 O O . HIS B 1 210 ? 5.211 14.93 5.039 1 96.62 210 HIS B O 1
ATOM 4541 N N . GLY B 1 211 ? 5.215 17.156 4.684 1 96.88 211 GLY B N 1
ATOM 4542 C CA . GLY B 1 211 ? 3.828 17.219 4.254 1 96.88 211 GLY B CA 1
ATOM 4543 C C . GLY B 1 211 ? 3.633 16.797 2.811 1 96.88 211 GLY B C 1
ATOM 4544 O O . GLY B 1 211 ? 3.311 17.609 1.952 1 96.88 211 GLY B O 1
ATOM 4545 N N . ASP B 1 212 ? 3.727 15.492 2.559 1 95.06 212 ASP B N 1
ATOM 4546 C CA . ASP B 1 212 ? 3.682 14.953 1.202 1 95.06 212 ASP B CA 1
ATOM 4547 C C . ASP B 1 212 ? 2.328 15.227 0.548 1 95.06 212 ASP B C 1
ATOM 4549 O O . ASP B 1 212 ? 2.252 15.461 -0.66 1 95.06 212 ASP B O 1
ATOM 4553 N N . GLY B 1 213 ? 1.242 15.242 1.312 1 96.25 213 GLY B N 1
ATOM 4554 C CA . GLY B 1 213 ? -0.07 15.555 0.768 1 96.25 213 GLY B CA 1
ATOM 4555 C C . GLY B 1 213 ? -0.188 16.984 0.284 1 96.25 213 GLY B C 1
ATOM 4556 O O . GLY B 1 213 ? -0.669 17.234 -0.823 1 96.25 213 GLY B O 1
ATOM 4557 N N . THR B 1 214 ? 0.297 17.891 1.123 1 98 214 THR B N 1
ATOM 4558 C CA . THR B 1 214 ? 0.257 19.297 0.752 1 98 214 THR B CA 1
ATOM 4559 C C . THR B 1 214 ? 1.07 19.547 -0.515 1 98 214 THR B C 1
ATOM 4561 O O . THR B 1 214 ? 0.617 20.25 -1.423 1 98 214 THR B O 1
ATOM 4564 N N . GLN B 1 215 ? 2.266 18.969 -0.554 1 96.88 215 GLN B N 1
ATOM 4565 C CA . GLN B 1 215 ? 3.102 19.094 -1.743 1 96.88 215 GLN B CA 1
ATOM 4566 C C . GLN B 1 215 ? 2.379 18.578 -2.98 1 96.88 215 GLN B C 1
ATOM 4568 O O . GLN B 1 215 ? 2.371 19.219 -4.023 1 96.88 215 GLN B O 1
ATOM 4573 N N . LYS B 1 216 ? 1.795 17.406 -2.828 1 95.31 216 LYS B N 1
ATOM 4574 C CA . LYS B 1 216 ? 1.109 16.812 -3.969 1 95.31 216 LYS B CA 1
ATOM 4575 C C . LYS B 1 216 ? -0.015 17.703 -4.473 1 95.31 216 LYS B C 1
ATOM 4577 O O . LYS B 1 216 ? -0.182 17.875 -5.68 1 95.31 216 LYS B O 1
ATOM 4582 N N . ILE B 1 217 ? -0.777 18.266 -3.621 1 96.88 217 ILE B N 1
ATOM 4583 C CA . ILE B 1 217 ? -1.955 19.062 -3.947 1 96.88 217 ILE B CA 1
ATOM 4584 C C . ILE B 1 217 ? -1.538 20.297 -4.746 1 96.88 217 ILE B C 1
ATOM 4586 O O . ILE B 1 217 ? -2.197 20.656 -5.723 1 96.88 217 ILE B O 1
ATOM 4590 N N . PHE B 1 218 ? -0.419 20.891 -4.395 1 98.06 218 PHE B N 1
ATOM 4591 C CA . PHE B 1 218 ? -0.113 22.188 -4.973 1 98.06 218 PHE B CA 1
ATOM 4592 C C . PHE B 1 218 ? 1.099 22.109 -5.891 1 98.06 218 PHE B C 1
ATOM 4594 O O . PHE B 1 218 ? 1.63 23.125 -6.328 1 98.06 218 PHE B O 1
ATOM 4601 N N . TYR B 1 219 ? 1.536 20.859 -6.238 1 96.56 219 TYR B N 1
ATOM 4602 C CA . TYR B 1 219 ? 2.803 20.641 -6.926 1 96.56 219 TYR B CA 1
ATOM 4603 C C . TYR B 1 219 ? 2.824 21.359 -8.273 1 96.56 219 TYR B C 1
ATOM 4605 O O . TYR B 1 219 ? 3.891 21.719 -8.773 1 96.56 219 TYR B O 1
ATOM 4613 N N . ASP B 1 220 ? 1.658 21.656 -8.906 1 97.06 220 ASP B N 1
ATOM 4614 C CA . ASP B 1 220 ? 1.587 22.312 -10.203 1 97.06 220 ASP B CA 1
ATOM 4615 C C . ASP B 1 220 ? 0.81 23.625 -10.117 1 97.06 220 ASP B C 1
ATOM 4617 O O . ASP B 1 220 ? 0.355 24.156 -11.133 1 97.06 220 ASP B O 1
ATOM 4621 N N . ASP B 1 221 ? 0.521 24.172 -8.93 1 97.75 221 ASP B N 1
ATOM 4622 C CA . ASP B 1 221 ? -0.276 25.375 -8.727 1 97.75 221 ASP B CA 1
ATOM 4623 C C . ASP B 1 221 ? 0.595 26.531 -8.242 1 97.75 221 ASP B C 1
ATOM 4625 O O . ASP B 1 221 ? 1.038 26.547 -7.09 1 97.75 221 ASP B O 1
ATOM 4629 N N . PRO B 1 222 ? 0.853 27.562 -9.039 1 98.25 222 PRO B N 1
ATOM 4630 C CA . PRO B 1 222 ? 1.745 28.672 -8.664 1 98.25 222 PRO B CA 1
ATOM 4631 C C . PRO B 1 222 ? 1.092 29.656 -7.699 1 98.25 222 PRO B C 1
ATOM 4633 O O . PRO B 1 222 ? 1.756 30.562 -7.199 1 98.25 222 PRO B O 1
ATOM 4636 N N . ARG B 1 223 ? -0.194 29.516 -7.477 1 98.31 223 ARG B N 1
ATOM 4637 C CA . ARG B 1 223 ? -0.89 30.438 -6.586 1 98.31 223 ARG B CA 1
ATOM 4638 C C . ARG B 1 223 ? -0.542 30.156 -5.129 1 98.31 223 ARG B C 1
ATOM 4640 O O . ARG B 1 223 ? -0.737 31.016 -4.266 1 98.31 223 ARG B O 1
ATOM 4647 N N . VAL B 1 224 ? -0.001 28.859 -4.832 1 98.94 224 VAL B N 1
ATOM 4648 C CA . VAL B 1 224 ? 0.344 28.469 -3.473 1 98.94 224 VAL B CA 1
ATOM 4649 C C . VAL B 1 224 ? 1.815 28.062 -3.408 1 98.94 224 VAL B C 1
ATOM 4651 O O . VAL B 1 224 ? 2.244 27.141 -4.109 1 98.94 224 VAL B O 1
ATOM 4654 N N . LEU B 1 225 ? 2.572 28.797 -2.564 1 98.94 225 LEU B N 1
ATOM 4655 C CA . LEU B 1 225 ? 3.943 28.422 -2.236 1 98.94 225 LEU B CA 1
ATOM 4656 C C . LEU B 1 225 ? 3.979 27.438 -1.069 1 98.94 225 LEU B C 1
ATOM 4658 O O . LEU B 1 225 ? 3.4 27.703 -0.012 1 98.94 225 LEU B O 1
ATOM 4662 N N . THR B 1 226 ? 4.594 26.25 -1.309 1 98.88 226 THR B N 1
ATOM 4663 C CA . THR B 1 226 ? 4.715 25.266 -0.244 1 98.88 226 THR B CA 1
ATOM 4664 C C . THR B 1 226 ? 6.172 25.109 0.185 1 98.88 226 THR B C 1
ATOM 4666 O O . THR B 1 226 ? 7.051 24.891 -0.65 1 98.88 226 THR B O 1
ATOM 4669 N N . ILE B 1 227 ? 6.449 25.297 1.458 1 98.94 227 ILE B N 1
ATOM 4670 C CA . ILE B 1 227 ? 7.77 25.094 2.045 1 98.94 227 ILE B CA 1
ATOM 4671 C C . ILE B 1 227 ? 7.668 24.156 3.244 1 98.94 227 ILE B C 1
ATOM 4673 O O . ILE B 1 227 ? 6.77 24.297 4.078 1 98.94 227 ILE B O 1
ATOM 4677 N N . SER B 1 228 ? 8.516 23.188 3.291 1 98.88 228 SER B N 1
ATOM 4678 C CA . SER B 1 228 ? 8.523 22.234 4.406 1 98.88 228 SER B CA 1
ATOM 4679 C C . SER B 1 228 ? 9.922 22.078 4.992 1 98.88 228 SER B C 1
ATOM 4681 O O . SER B 1 228 ? 10.883 21.844 4.258 1 98.88 228 SER B O 1
ATOM 4683 N N . ILE B 1 229 ? 10.109 22.312 6.266 1 98.88 229 ILE B N 1
ATOM 4684 C CA . ILE B 1 229 ? 11.305 21.969 7.027 1 98.88 229 ILE B CA 1
ATOM 4685 C C . ILE B 1 229 ? 11.055 20.719 7.852 1 98.88 229 ILE B C 1
ATOM 4687 O O . ILE B 1 229 ? 10.234 20.719 8.773 1 98.88 229 ILE B O 1
ATOM 4691 N N . HIS B 1 230 ? 11.711 19.625 7.512 1 98.75 230 HIS B N 1
ATOM 4692 C CA . HIS B 1 230 ? 11.328 18.328 8.078 1 98.75 230 HIS B CA 1
ATOM 4693 C C . HIS B 1 230 ? 12.539 17.422 8.211 1 98.75 230 HIS B C 1
ATOM 4695 O O . HIS B 1 230 ? 13.641 17.766 7.773 1 98.75 230 HIS B O 1
ATOM 4701 N N . GLY B 1 231 ? 12.336 16.344 8.914 1 97.81 231 GLY B N 1
ATOM 4702 C CA . GLY B 1 231 ? 13.375 15.328 8.977 1 97.81 231 GLY B CA 1
ATOM 4703 C C . GLY B 1 231 ? 13.695 14.719 7.629 1 97.81 231 GLY B C 1
ATOM 4704 O O . GLY B 1 231 ? 12.812 14.555 6.785 1 97.81 231 GLY B O 1
ATOM 4705 N N . ASP B 1 232 ? 14.922 14.312 7.473 1 94.75 232 ASP B N 1
ATOM 4706 C CA . ASP B 1 232 ? 15.375 13.719 6.223 1 94.75 232 ASP B CA 1
ATOM 4707 C C . ASP B 1 232 ? 14.508 12.523 5.84 1 94.75 232 ASP B C 1
ATOM 4709 O O . ASP B 1 232 ? 14.438 11.531 6.574 1 94.75 232 ASP B O 1
ATOM 4713 N N . PRO B 1 233 ? 13.891 12.594 4.668 1 90.5 233 PRO B N 1
ATOM 4714 C CA . PRO B 1 233 ? 12.977 11.516 4.266 1 90.5 233 PRO B CA 1
ATOM 4715 C C . PRO B 1 233 ? 13.695 10.18 4.066 1 90.5 233 PRO B C 1
ATOM 4717 O O . PRO B 1 233 ? 13.047 9.133 3.98 1 90.5 233 PRO B O 1
ATOM 4720 N N . ALA B 1 234 ? 14.977 10.172 3.994 1 84.44 234 ALA B N 1
ATOM 4721 C CA . ALA B 1 234 ? 15.719 8.922 3.842 1 84.44 234 ALA B CA 1
ATOM 4722 C C . ALA B 1 234 ? 15.516 8.016 5.051 1 84.44 234 ALA B C 1
ATOM 4724 O O . ALA B 1 234 ? 15.68 6.793 4.949 1 84.44 234 ALA B O 1
ATOM 4725 N N . SER B 1 235 ? 15.07 8.648 6.141 1 85.12 235 SER B N 1
ATOM 4726 C CA . SER B 1 235 ? 14.906 7.836 7.344 1 85.12 235 SER B CA 1
ATOM 4727 C C . SER B 1 235 ? 13.625 8.203 8.086 1 85.12 235 SER B C 1
ATOM 4729 O O . SER B 1 235 ? 13.391 7.73 9.203 1 85.12 235 SER B O 1
ATOM 4731 N N . ASN B 1 236 ? 12.805 9.023 7.469 1 90.25 236 ASN B N 1
ATOM 4732 C CA . ASN B 1 236 ? 11.586 9.469 8.148 1 90.25 236 ASN B CA 1
ATOM 4733 C C . ASN B 1 236 ? 10.383 9.414 7.215 1 90.25 236 ASN B C 1
ATOM 4735 O O . ASN B 1 236 ? 10.492 9.727 6.027 1 90.25 236 ASN B O 1
ATOM 4739 N N . TYR B 1 237 ? 9.273 9.062 7.734 1 89.31 237 TYR B N 1
ATOM 4740 C CA . TYR B 1 237 ? 8.008 9.125 7.012 1 89.31 237 TYR B CA 1
ATOM 4741 C C . TYR B 1 237 ? 7.848 10.477 6.316 1 89.31 237 TYR B C 1
ATOM 4743 O O . TYR B 1 237 ? 8.195 11.516 6.879 1 89.31 237 TYR B O 1
ATOM 4751 N N . PRO B 1 238 ? 7.449 10.547 5.07 1 89.25 238 PRO B N 1
ATOM 4752 C CA . PRO B 1 238 ? 6.863 9.461 4.277 1 89.25 238 PRO B CA 1
ATOM 4753 C C . PRO B 1 238 ? 7.895 8.742 3.416 1 89.25 238 PRO B C 1
ATOM 4755 O O . PRO B 1 238 ? 7.527 7.941 2.547 1 89.25 238 PRO B O 1
ATOM 4758 N N . PHE B 1 239 ? 9.18 9.008 3.541 1 85.88 239 PHE B N 1
ATOM 4759 C CA . PHE B 1 239 ? 10.352 8.297 3.041 1 85.88 239 PHE B CA 1
ATOM 4760 C C . PHE B 1 239 ? 10.562 8.578 1.559 1 85.88 239 PHE B C 1
ATOM 4762 O O . PHE B 1 239 ? 11.695 8.758 1.112 1 85.88 239 PHE B O 1
ATOM 4769 N N . TYR B 1 240 ? 9.477 8.656 0.741 1 86.06 240 TYR B N 1
ATOM 4770 C CA . TYR B 1 240 ? 9.602 8.562 -0.709 1 86.06 240 TYR B CA 1
ATOM 4771 C C . TYR B 1 240 ? 9.57 9.945 -1.348 1 86.06 240 TYR B C 1
ATOM 4773 O O . TYR B 1 240 ? 9.914 10.102 -2.521 1 86.06 240 TYR B O 1
ATOM 4781 N N . VAL B 1 241 ? 9.164 10.891 -0.596 1 89.69 241 VAL B N 1
ATOM 4782 C CA . VAL B 1 241 ? 9.055 12.266 -1.056 1 89.69 241 VAL B CA 1
ATOM 4783 C C . VAL B 1 241 ? 9.523 13.219 0.046 1 89.69 241 VAL B C 1
ATOM 4785 O O . VAL B 1 241 ? 9.586 12.836 1.217 1 89.69 241 VAL B O 1
ATOM 4788 N N . GLY B 1 242 ? 9.844 14.477 -0.316 1 93.62 242 GLY B N 1
ATOM 4789 C CA . GLY B 1 242 ? 10.336 15.461 0.63 1 93.62 242 GLY B CA 1
ATOM 4790 C C . GLY B 1 242 ? 11.797 15.812 0.423 1 93.62 242 GLY B C 1
ATOM 4791 O O . GLY B 1 242 ? 12.422 16.422 1.294 1 93.62 242 GLY B O 1
ATOM 4792 N N . TYR B 1 243 ? 12.344 15.445 -0.699 1 92.44 243 TYR B N 1
ATOM 4793 C CA . TYR B 1 243 ? 13.758 15.672 -1.007 1 92.44 243 TYR B CA 1
ATOM 4794 C C . TYR B 1 243 ? 13.969 17.062 -1.603 1 92.44 243 TYR B C 1
ATOM 4796 O O . TYR B 1 243 ? 13.023 17.672 -2.105 1 92.44 243 TYR B O 1
ATOM 4804 N N . ILE B 1 244 ? 15.188 17.516 -1.599 1 94.56 244 ILE B N 1
ATOM 4805 C CA . ILE B 1 244 ? 15.547 18.906 -1.873 1 94.56 244 ILE B CA 1
ATOM 4806 C C . ILE B 1 244 ? 15.32 19.203 -3.352 1 94.56 244 ILE B C 1
ATOM 4808 O O . ILE B 1 244 ? 15.055 20.359 -3.721 1 94.56 244 ILE B O 1
ATOM 4812 N N . ASP B 1 245 ? 15.32 18.219 -4.23 1 93.12 245 ASP B N 1
ATOM 4813 C CA . ASP B 1 245 ? 15.266 18.453 -5.668 1 93.12 245 ASP B CA 1
ATOM 4814 C C . ASP B 1 245 ? 13.828 18.484 -6.168 1 93.12 245 ASP B C 1
ATOM 4816 O O . ASP B 1 245 ? 13.578 18.656 -7.363 1 93.12 245 ASP B O 1
ATOM 4820 N N . GLU B 1 246 ? 12.891 18.344 -5.281 1 94.44 246 GLU B N 1
ATOM 4821 C CA . GLU B 1 246 ? 11.477 18.453 -5.625 1 94.44 246 GLU B CA 1
ATOM 4822 C C . GLU B 1 246 ? 11.008 19.891 -5.586 1 94.44 246 GLU B C 1
ATOM 4824 O O . GLU B 1 246 ? 10.578 20.391 -4.543 1 94.44 246 GLU B O 1
ATOM 4829 N N . ILE B 1 247 ? 10.953 20.562 -6.77 1 96.94 247 ILE B N 1
ATOM 4830 C CA . ILE B 1 247 ? 10.82 22 -6.785 1 96.94 247 ILE B CA 1
ATOM 4831 C C . ILE B 1 247 ? 9.484 22.406 -7.418 1 96.94 247 ILE B C 1
ATOM 4833 O O . ILE B 1 247 ? 9.25 23.578 -7.707 1 96.94 247 ILE B O 1
ATOM 4837 N N . GLY B 1 248 ? 8.562 21.484 -7.672 1 96.12 248 GLY B N 1
ATOM 4838 C CA . GLY B 1 248 ? 7.316 21.734 -8.383 1 96.12 248 GLY B CA 1
ATOM 4839 C C . GLY B 1 248 ? 7.379 21.328 -9.852 1 96.12 248 GLY B C 1
ATOM 4840 O O . GLY B 1 248 ? 8.414 20.875 -10.328 1 96.12 248 GLY B O 1
ATOM 4841 N N . GLU B 1 249 ? 6.277 21.375 -10.531 1 95.81 249 GLU B N 1
ATOM 4842 C CA . GLU B 1 249 ? 6.211 21.016 -11.945 1 95.81 249 GLU B CA 1
ATOM 4843 C C . GLU B 1 249 ? 5.262 21.938 -12.703 1 95.81 249 GLU B C 1
ATOM 4845 O O . GLU B 1 249 ? 4.367 22.547 -12.109 1 95.81 249 GLU B O 1
ATOM 4850 N N . GLY B 1 250 ? 5.488 22.062 -14.031 1 97.19 250 GLY B N 1
ATOM 4851 C CA . GLY B 1 250 ? 4.633 22.938 -14.828 1 97.19 250 GLY B CA 1
ATOM 4852 C C . GLY B 1 250 ? 4.578 24.359 -14.312 1 97.19 250 GLY B C 1
ATOM 4853 O O . GLY B 1 250 ? 5.617 24.984 -14.094 1 97.19 250 GLY B O 1
ATOM 4854 N N . TYR B 1 251 ? 3.381 24.859 -14.102 1 97.88 251 TYR B N 1
ATOM 4855 C CA . TYR B 1 251 ? 3.195 26.219 -13.617 1 97.88 251 TYR B CA 1
ATOM 4856 C C . TYR B 1 251 ? 3.635 26.344 -12.156 1 97.88 251 TYR B C 1
ATOM 4858 O O . TYR B 1 251 ? 3.867 27.438 -11.664 1 97.88 251 TYR B O 1
ATOM 4866 N N . GLY B 1 252 ? 3.738 25.203 -11.477 1 97.69 252 GLY B N 1
ATOM 4867 C CA . GLY B 1 252 ? 4.102 25.219 -10.07 1 97.69 252 GLY B CA 1
ATOM 4868 C C . GLY B 1 252 ? 5.594 25.078 -9.836 1 97.69 252 GLY B C 1
ATOM 4869 O O . GLY B 1 252 ? 6.043 24.969 -8.695 1 97.69 252 GLY B O 1
ATOM 4870 N N . GLU B 1 253 ? 6.426 25.094 -10.938 1 97.69 253 GLU B N 1
ATOM 4871 C CA . GLU B 1 253 ? 7.875 25.031 -10.773 1 97.69 253 GLU B CA 1
ATOM 4872 C C . GLU B 1 253 ? 8.391 26.234 -9.984 1 97.69 253 GLU B C 1
ATOM 4874 O O . GLU B 1 253 ? 7.961 27.359 -10.211 1 97.69 253 GLU B O 1
ATOM 4879 N N . ALA B 1 254 ? 9.219 25.969 -8.961 1 98 254 ALA B N 1
ATOM 4880 C CA . ALA B 1 254 ? 9.859 26.969 -8.109 1 98 254 ALA B CA 1
ATOM 4881 C C . ALA B 1 254 ? 8.906 27.469 -7.031 1 98 254 ALA B C 1
ATOM 4883 O O . ALA B 1 254 ? 9.117 28.531 -6.445 1 98 254 ALA B O 1
ATOM 4884 N N . TYR B 1 255 ? 7.773 26.703 -6.855 1 98.69 255 TYR B N 1
ATOM 4885 C CA . TYR B 1 255 ? 6.848 27.078 -5.793 1 98.69 255 TYR B CA 1
ATOM 4886 C C . TYR B 1 255 ? 6.77 25.984 -4.727 1 98.69 255 TYR B C 1
ATOM 4888 O O . TYR B 1 255 ? 5.836 25.969 -3.922 1 98.69 255 TYR B O 1
ATOM 4896 N N . ASN B 1 256 ? 7.652 24.984 -4.801 1 98.5 256 ASN B N 1
ATOM 4897 C CA . ASN B 1 256 ? 7.812 23.938 -3.783 1 98.5 256 ASN B CA 1
ATOM 4898 C C . ASN B 1 256 ? 9.25 23.875 -3.273 1 98.5 256 ASN B C 1
ATOM 4900 O O . ASN B 1 256 ? 10.18 23.719 -4.062 1 98.5 256 ASN B O 1
ATOM 4904 N N . TYR B 1 257 ? 9.422 23.984 -1.98 1 98.69 257 TYR B N 1
ATOM 4905 C CA . TYR B 1 257 ? 10.75 23.938 -1.382 1 98.69 257 TYR B CA 1
ATOM 4906 C C . TYR B 1 257 ? 10.773 22.969 -0.205 1 98.69 257 TYR B C 1
ATOM 4908 O O . TYR B 1 257 ? 9.961 23.078 0.715 1 98.69 257 TYR B O 1
ATOM 4916 N N . ASN B 1 258 ? 11.625 22.016 -0.298 1 98 258 ASN B N 1
ATOM 4917 C CA . ASN B 1 258 ? 11.859 21.078 0.787 1 98 258 ASN B CA 1
ATOM 4918 C C . ASN B 1 258 ? 13.211 21.312 1.456 1 98 258 ASN B C 1
ATOM 4920 O O . ASN B 1 258 ? 14.227 21.484 0.776 1 98 258 ASN B O 1
ATOM 4924 N N . TYR B 1 259 ? 13.227 21.359 2.789 1 98.69 259 TYR B N 1
ATOM 4925 C CA . TYR B 1 259 ? 14.438 21.469 3.598 1 98.69 259 TYR B CA 1
ATOM 4926 C C . TYR B 1 259 ? 14.57 20.281 4.535 1 98.69 259 TYR B C 1
ATOM 4928 O O . TYR B 1 259 ? 14.281 20.375 5.73 1 98.69 259 TYR B O 1
ATOM 4936 N N . PRO B 1 260 ? 15.008 19.156 4.016 1 97.75 260 PRO B N 1
ATOM 4937 C CA . PRO B 1 260 ? 15.289 18.031 4.906 1 97.75 260 PRO B CA 1
ATOM 4938 C C . PRO B 1 260 ? 16.484 18.281 5.824 1 97.75 260 PRO B C 1
ATOM 4940 O O . PRO B 1 260 ? 17.5 18.828 5.383 1 97.75 260 PRO B O 1
ATOM 4943 N N . LEU B 1 261 ? 16.359 18.016 7.121 1 98.5 261 LEU B N 1
ATOM 4944 C CA . LEU B 1 261 ? 17.422 18.141 8.109 1 98.5 261 LEU B CA 1
ATOM 4945 C C . LEU B 1 261 ? 17.734 16.781 8.75 1 98.5 261 LEU B C 1
ATOM 4947 O O . LEU B 1 261 ? 16.844 15.953 8.906 1 98.5 261 LEU B O 1
ATOM 4951 N N . PRO B 1 262 ? 18.938 16.531 9.109 1 96.94 262 PRO B N 1
ATOM 4952 C CA . PRO B 1 262 ? 19.281 15.258 9.742 1 96.94 262 PRO B CA 1
ATOM 4953 C C . PRO B 1 262 ? 18.719 15.133 11.156 1 96.94 262 PRO B C 1
ATOM 4955 O O . PRO B 1 262 ? 18.422 16.141 11.797 1 96.94 262 PRO B O 1
ATOM 4958 N N . LYS B 1 263 ? 18.641 13.914 11.555 1 95.62 263 LYS B N 1
ATOM 4959 C CA . LYS B 1 263 ? 18.312 13.648 12.953 1 95.62 263 LYS B CA 1
ATOM 4960 C C . LYS B 1 263 ? 19.281 14.359 13.891 1 95.62 263 LYS B C 1
ATOM 4962 O O . LYS B 1 263 ? 20.469 14.445 13.609 1 95.62 263 LYS B O 1
ATOM 4967 N N . GLY B 1 264 ? 18.766 14.867 14.977 1 97.56 264 GLY B N 1
ATOM 4968 C CA . GLY B 1 264 ? 19.609 15.547 15.945 1 97.56 264 GLY B CA 1
ATOM 4969 C C . GLY B 1 264 ? 19.719 17.031 15.703 1 97.56 264 GLY B C 1
ATOM 4970 O O . GLY B 1 264 ? 20.312 17.766 16.5 1 97.56 264 GLY B O 1
ATOM 4971 N N . SER B 1 265 ? 19.141 17.531 14.617 1 98.5 265 SER B N 1
ATOM 4972 C CA . SER B 1 265 ? 19.188 18.969 14.344 1 98.5 265 SER B CA 1
ATOM 4973 C C . SER B 1 265 ? 18.656 19.781 15.516 1 98.5 265 SER B C 1
ATOM 4975 O O . SER B 1 265 ? 17.625 19.422 16.094 1 98.5 265 SER B O 1
ATOM 4977 N N . ASP B 1 266 ? 19.391 20.797 15.875 1 98.38 266 ASP B N 1
ATOM 4978 C CA . ASP B 1 266 ? 19 21.688 16.969 1 98.38 266 ASP B CA 1
ATOM 4979 C C . ASP B 1 266 ? 18.453 23 16.422 1 98.38 266 ASP B C 1
ATOM 4981 O O . ASP B 1 266 ? 18.188 23.125 15.227 1 98.38 266 ASP B O 1
ATOM 4985 N N . ILE B 1 267 ? 18.266 23.922 17.297 1 98.69 267 ILE B N 1
ATOM 4986 C CA . ILE B 1 267 ? 17.609 25.188 16.953 1 98.69 267 ILE B CA 1
ATOM 4987 C C . ILE B 1 267 ? 18.469 25.969 15.961 1 98.69 267 ILE B C 1
ATOM 4989 O O . ILE B 1 267 ? 17.938 26.672 15.102 1 98.69 267 ILE B O 1
ATOM 4993 N N . ASN B 1 268 ? 19.781 25.859 16.047 1 98.44 268 ASN B N 1
ATOM 4994 C CA . ASN B 1 268 ? 20.656 26.578 15.125 1 98.44 268 ASN B CA 1
ATOM 4995 C C . ASN B 1 268 ? 20.5 26.078 13.695 1 98.44 268 ASN B C 1
ATOM 4997 O O . ASN B 1 268 ? 20.344 26.875 12.766 1 98.44 268 ASN B O 1
ATOM 5001 N N . ALA B 1 269 ? 20.531 24.781 13.594 1 98.56 269 ALA B N 1
ATOM 5002 C CA . ALA B 1 269 ? 20.312 24.188 12.273 1 98.56 269 ALA B CA 1
ATOM 5003 C C . ALA B 1 269 ? 18.922 24.531 11.742 1 98.56 269 ALA B C 1
ATOM 5005 O O . ALA B 1 269 ? 18.766 24.844 10.562 1 98.56 269 ALA B O 1
ATOM 5006 N N . TYR B 1 270 ? 17.969 24.469 12.617 1 98.75 270 TYR B N 1
ATOM 5007 C CA . TYR B 1 270 ? 16.578 24.719 12.242 1 98.75 270 TYR B CA 1
ATOM 5008 C C . TYR B 1 270 ? 16.391 26.156 11.781 1 98.75 270 TYR B C 1
ATOM 5010 O O . TYR B 1 270 ? 15.789 26.406 10.734 1 98.75 270 TYR B O 1
ATOM 5018 N N . ILE B 1 271 ? 16.938 27.141 12.469 1 98.62 271 ILE B N 1
ATOM 5019 C CA . ILE B 1 271 ? 16.766 28.562 12.188 1 98.62 271 ILE B CA 1
ATOM 5020 C C . ILE B 1 271 ? 17.453 28.922 10.875 1 98.62 271 ILE B C 1
ATOM 5022 O O . ILE B 1 271 ? 16.969 29.75 10.109 1 98.62 271 ILE B O 1
ATOM 5026 N N . ASN B 1 272 ? 18.547 28.297 10.602 1 98.62 272 ASN B N 1
ATOM 5027 C CA . ASN B 1 272 ? 19.219 28.5 9.32 1 98.62 272 ASN B CA 1
ATOM 5028 C C . ASN B 1 272 ? 18.281 28.234 8.148 1 98.62 272 ASN B C 1
ATOM 5030 O O . ASN B 1 272 ? 18.188 29.062 7.234 1 98.62 272 ASN B O 1
ATOM 5034 N N . LYS B 1 273 ? 17.547 27.125 8.211 1 98.75 273 LYS B N 1
ATOM 5035 C CA . LYS B 1 273 ? 16.625 26.766 7.137 1 98.75 273 LYS B CA 1
ATOM 5036 C C . LYS B 1 273 ? 15.367 27.625 7.195 1 98.75 273 LYS B C 1
ATOM 5038 O O . LYS B 1 273 ? 14.812 28 6.156 1 98.75 273 LYS B O 1
ATOM 5043 N N . LEU B 1 274 ? 14.945 27.938 8.438 1 98.88 274 LEU B N 1
ATOM 5044 C CA . LEU B 1 274 ? 13.781 28.797 8.586 1 98.88 274 LEU B CA 1
ATOM 5045 C C . LEU B 1 274 ? 14.039 30.172 7.973 1 98.88 274 LEU B C 1
ATOM 5047 O O . LEU B 1 274 ? 13.156 30.734 7.32 1 98.88 274 LEU B O 1
ATOM 5051 N N . THR B 1 275 ? 15.219 30.719 8.18 1 98.75 275 THR B N 1
ATOM 5052 C CA . THR B 1 275 ? 15.57 32.031 7.621 1 98.75 275 THR B CA 1
ATOM 5053 C C . THR B 1 275 ? 15.508 31.984 6.098 1 98.75 275 THR B C 1
ATOM 5055 O O . THR B 1 275 ? 14.953 32.906 5.477 1 98.75 275 THR B O 1
ATOM 5058 N N . ASP B 1 276 ? 16.047 30.906 5.535 1 98.69 276 ASP B N 1
ATOM 5059 C CA . ASP B 1 276 ? 15.953 30.734 4.09 1 98.69 276 ASP B CA 1
ATOM 5060 C C . ASP B 1 276 ? 14.5 30.688 3.637 1 98.69 276 ASP B C 1
ATOM 5062 O O . ASP B 1 276 ? 14.125 31.344 2.658 1 98.69 276 ASP B O 1
ATOM 5066 N N . ALA B 1 277 ? 13.711 29.906 4.324 1 98.88 277 ALA B N 1
ATOM 5067 C CA . ALA B 1 277 ? 12.289 29.75 4 1 98.88 277 ALA B CA 1
ATOM 5068 C C . ALA B 1 277 ? 11.57 31.094 4.055 1 98.88 277 ALA B C 1
ATOM 5070 O O . ALA B 1 277 ? 10.781 31.422 3.17 1 98.88 277 ALA B O 1
ATOM 5071 N N . LEU B 1 278 ? 11.875 31.875 5.07 1 98.81 278 LEU B N 1
ATOM 5072 C CA . LEU B 1 278 ? 11.211 33.156 5.266 1 98.81 278 LEU B CA 1
ATOM 5073 C C . LEU B 1 278 ? 11.617 34.156 4.188 1 98.81 278 LEU B C 1
ATOM 5075 O O . LEU B 1 278 ? 10.805 34.969 3.775 1 98.81 278 LEU B O 1
ATOM 5079 N N . GLU B 1 279 ? 12.812 34.062 3.693 1 98.69 279 GLU B N 1
ATOM 5080 C CA . GLU B 1 279 ? 13.234 34.906 2.566 1 98.69 279 GLU B CA 1
ATOM 5081 C C . GLU B 1 279 ? 12.43 34.562 1.312 1 98.69 279 GLU B C 1
ATOM 5083 O O . GLU B 1 279 ? 12 35.469 0.59 1 98.69 279 GLU B O 1
ATOM 5088 N N . ILE B 1 280 ? 12.25 33.312 1.078 1 98.75 280 ILE B N 1
ATOM 5089 C CA . ILE B 1 280 ? 11.484 32.875 -0.083 1 98.75 280 ILE B CA 1
ATOM 5090 C C . ILE B 1 280 ? 10.047 33.344 0.038 1 98.75 280 ILE B C 1
ATOM 5092 O O . ILE B 1 280 ? 9.453 33.812 -0.943 1 98.75 280 ILE B O 1
ATOM 5096 N N . ILE B 1 281 ? 9.484 33.219 1.253 1 98.81 281 ILE B N 1
ATOM 5097 C CA . ILE B 1 281 ? 8.117 33.688 1.498 1 98.81 281 ILE B CA 1
ATOM 5098 C C . ILE B 1 281 ? 8.016 35.188 1.249 1 98.81 281 ILE B C 1
ATOM 5100 O O . ILE B 1 281 ? 7.043 35.656 0.663 1 98.81 281 ILE B O 1
ATOM 5104 N N . SER B 1 282 ? 9.016 35.938 1.65 1 98.06 282 SER B N 1
ATOM 5105 C CA . SER B 1 282 ? 9.047 37.375 1.434 1 98.06 282 SER B CA 1
ATOM 5106 C C . SER B 1 282 ? 9.07 37.719 -0.054 1 98.06 282 SER B C 1
ATOM 5108 O O . SER B 1 282 ? 8.344 38.594 -0.504 1 98.06 282 SER B O 1
ATOM 5110 N N . VAL B 1 283 ? 9.883 37 -0.799 1 98.06 283 VAL B N 1
ATOM 5111 C CA . VAL B 1 283 ? 9.992 37.25 -2.234 1 98.06 283 VAL B CA 1
ATOM 5112 C C . VAL B 1 283 ? 8.672 36.875 -2.918 1 98.06 283 VAL B C 1
ATOM 5114 O O . VAL B 1 283 ? 8.242 37.594 -3.842 1 98.06 283 VAL B O 1
ATOM 5117 N N . PHE B 1 284 ? 8.016 35.844 -2.457 1 98.31 284 PHE B N 1
ATOM 5118 C CA . PHE B 1 284 ? 6.727 35.438 -2.992 1 98.31 284 PHE B CA 1
ATOM 5119 C C . PHE B 1 284 ? 5.652 36.469 -2.719 1 98.31 284 PHE B C 1
ATOM 5121 O O . PHE B 1 284 ? 4.672 36.562 -3.461 1 98.31 284 PHE B O 1
ATOM 5128 N N . ASP B 1 285 ? 5.91 37.25 -1.637 1 98.06 285 ASP B N 1
ATOM 5129 C CA . ASP B 1 285 ? 4.992 38.312 -1.233 1 98.06 285 ASP B CA 1
ATOM 5130 C C . ASP B 1 285 ? 3.592 37.781 -0.982 1 98.06 285 ASP B C 1
ATOM 5132 O O . ASP B 1 285 ? 2.619 38.25 -1.577 1 98.06 285 ASP B O 1
ATOM 5136 N N . THR B 1 286 ? 3.482 36.812 -0.096 1 98.12 286 THR B N 1
ATOM 5137 C CA . THR B 1 286 ? 2.227 36.125 0.214 1 98.12 286 THR B CA 1
ATOM 5138 C C . THR B 1 286 ? 1.214 37.125 0.796 1 98.12 286 THR B C 1
ATOM 5140 O O . THR B 1 286 ? 1.588 38.062 1.495 1 98.12 286 THR B O 1
ATOM 5143 N N . ASP B 1 287 ? -0.075 36.906 0.48 1 97.94 287 ASP B N 1
ATOM 5144 C CA . ASP B 1 287 ? -1.141 37.688 1.117 1 97.94 287 ASP B CA 1
ATOM 5145 C C . ASP B 1 287 ? -1.413 37.188 2.531 1 97.94 287 ASP B C 1
ATOM 5147 O O . ASP B 1 287 ? -1.724 37.969 3.428 1 97.94 287 ASP B O 1
ATOM 5151 N N . ILE B 1 288 ? -1.354 35.875 2.699 1 98.25 288 ILE B N 1
ATOM 5152 C CA . ILE B 1 288 ? -1.628 35.219 3.963 1 98.25 288 ILE B CA 1
ATOM 5153 C C . ILE B 1 288 ? -0.654 34.031 4.148 1 98.25 288 ILE B C 1
ATOM 5155 O O . ILE B 1 288 ? -0.371 33.312 3.199 1 98.25 288 ILE B O 1
ATOM 5159 N N . LEU B 1 289 ? -0.152 33.906 5.332 1 98.75 289 LEU B N 1
ATOM 5160 C CA . LEU B 1 289 ? 0.686 32.75 5.664 1 98.75 289 LEU B CA 1
ATOM 5161 C C . LEU B 1 289 ? -0.109 31.703 6.438 1 98.75 289 LEU B C 1
ATOM 5163 O O . LEU B 1 289 ? -0.724 32 7.461 1 98.75 289 LEU B O 1
ATOM 5167 N N . VAL B 1 290 ? -0.192 30.5 5.875 1 98.94 290 VAL B N 1
ATOM 5168 C CA . VAL B 1 290 ? -0.719 29.328 6.582 1 98.94 290 VAL B CA 1
ATOM 5169 C C . VAL B 1 290 ? 0.433 28.484 7.113 1 98.94 290 VAL B C 1
ATOM 5171 O O . VAL B 1 290 ? 1.356 28.141 6.367 1 98.94 290 VAL B O 1
ATOM 5174 N N . ILE B 1 291 ? 0.448 28.188 8.391 1 98.94 291 ILE B N 1
ATOM 5175 C CA . ILE B 1 291 ? 1.49 27.375 9.008 1 98.94 291 ILE B CA 1
ATOM 5176 C C . ILE B 1 291 ? 0.914 26.016 9.406 1 98.94 291 ILE B C 1
ATOM 5178 O O . ILE B 1 291 ? -0.032 25.953 10.195 1 98.94 291 ILE B O 1
ATOM 5182 N N . ALA B 1 292 ? 1.39 24.922 8.805 1 98.94 292 ALA B N 1
ATOM 5183 C CA . ALA B 1 292 ? 1.14 23.578 9.32 1 98.94 292 ALA B CA 1
ATOM 5184 C C . ALA B 1 292 ? 2.092 23.234 10.461 1 98.94 292 ALA B C 1
ATOM 5186 O O . ALA B 1 292 ? 3.258 22.922 10.234 1 98.94 292 ALA B O 1
ATOM 5187 N N . PHE B 1 293 ? 1.599 23.266 11.672 1 98.81 293 PHE B N 1
ATOM 5188 C CA . PHE B 1 293 ? 2.443 23.219 12.859 1 98.81 293 PHE B CA 1
ATOM 5189 C C . PHE B 1 293 ? 2.375 21.844 13.523 1 98.81 293 PHE B C 1
ATOM 5191 O O . PHE B 1 293 ? 1.301 21.406 13.938 1 98.81 293 PHE B O 1
ATOM 5198 N N . GLY B 1 294 ? 3.422 21.188 13.609 1 98.25 294 GLY B N 1
ATOM 5199 C CA . GLY B 1 294 ? 3.535 19.969 14.383 1 98.25 294 GLY B CA 1
ATOM 5200 C C . GLY B 1 294 ? 4.434 20.094 15.594 1 98.25 294 GLY B C 1
ATOM 5201 O O . GLY B 1 294 ? 5.492 20.734 15.523 1 98.25 294 GLY B O 1
ATOM 5202 N N . GLY B 1 295 ? 4.051 19.516 16.688 1 97.75 295 GLY B N 1
ATOM 5203 C CA . GLY B 1 295 ? 4.855 19.531 17.906 1 97.75 295 GLY B CA 1
ATOM 5204 C C . GLY B 1 295 ? 5.902 18.438 17.938 1 97.75 295 GLY B C 1
ATOM 5205 O O . GLY B 1 295 ? 6.637 18.297 18.922 1 97.75 295 GLY B O 1
ATOM 5206 N N . ASP B 1 296 ? 6.02 17.656 16.891 1 98 296 ASP B N 1
ATOM 5207 C CA . ASP B 1 296 ? 6.871 16.469 16.891 1 98 296 ASP B CA 1
ATOM 5208 C C . ASP B 1 296 ? 8.312 16.828 16.516 1 98 296 ASP B C 1
ATOM 5210 O O . ASP B 1 296 ? 9.148 15.938 16.344 1 98 296 ASP B O 1
ATOM 5214 N N . THR B 1 297 ? 8.68 18.125 16.406 1 98.38 297 THR B N 1
ATOM 5215 C CA . THR B 1 297 ? 10.07 18.547 16.281 1 98.38 297 THR B CA 1
ATOM 5216 C C . THR B 1 297 ? 10.727 18.672 17.656 1 98.38 297 THR B C 1
ATOM 5218 O O . THR B 1 297 ? 11.938 18.906 17.75 1 98.38 297 THR B O 1
ATOM 5221 N N . TYR B 1 298 ? 9.93 18.469 18.688 1 98.44 298 TYR B N 1
ATOM 5222 C CA . TYR B 1 298 ? 10.367 18.516 20.078 1 98.44 298 TYR B CA 1
ATOM 5223 C C . TYR B 1 298 ? 11.312 17.359 20.391 1 98.44 298 TYR B C 1
ATOM 5225 O O . TYR B 1 298 ? 11.109 16.234 19.938 1 98.44 298 TYR B O 1
ATOM 5233 N N . ASN B 1 299 ? 12.281 17.641 21.203 1 98 299 ASN B N 1
ATOM 5234 C CA . ASN B 1 299 ? 13.352 16.703 21.469 1 98 299 ASN B CA 1
ATOM 5235 C C . ASN B 1 299 ? 12.82 15.406 22.094 1 98 299 ASN B C 1
ATOM 5237 O O . ASN B 1 299 ? 13.367 14.328 21.859 1 98 299 ASN B O 1
ATOM 5241 N N . ASN B 1 300 ? 11.773 15.414 22.859 1 97 300 ASN B N 1
ATOM 5242 C CA . ASN B 1 300 ? 11.266 14.242 23.562 1 97 300 ASN B CA 1
ATOM 5243 C C . ASN B 1 300 ? 10.148 13.555 22.781 1 97 300 ASN B C 1
ATOM 5245 O O . ASN B 1 300 ? 9.633 12.523 23.219 1 97 300 ASN B O 1
ATOM 5249 N N . ASP B 1 301 ? 9.805 14.117 21.672 1 97.19 301 ASP B N 1
ATOM 5250 C CA . ASP B 1 301 ? 8.711 13.5 20.922 1 97.19 301 ASP B CA 1
ATOM 5251 C C . ASP B 1 301 ? 9.109 12.125 20.406 1 97.19 301 ASP B C 1
ATOM 5253 O O . ASP B 1 301 ? 10.164 11.977 19.781 1 97.19 301 ASP B O 1
ATOM 5257 N N . PRO B 1 302 ? 8.289 11.133 20.609 1 94.12 302 PRO B N 1
ATOM 5258 C CA . PRO B 1 302 ? 8.648 9.766 20.219 1 94.12 302 PRO B CA 1
ATOM 5259 C C . PRO B 1 302 ? 8.656 9.547 18.719 1 94.12 302 PRO B C 1
ATOM 5261 O O . PRO B 1 302 ? 9.188 8.547 18.219 1 94.12 302 PRO B O 1
ATOM 5264 N N . GLN B 1 303 ? 8.094 10.461 17.906 1 92.81 303 GLN B N 1
ATOM 5265 C CA . GLN B 1 303 ? 7.992 10.281 16.453 1 92.81 303 GLN B CA 1
ATOM 5266 C C . GLN B 1 303 ? 8.93 11.234 15.719 1 92.81 303 GLN B C 1
ATOM 5268 O O . GLN B 1 303 ? 8.977 11.242 14.484 1 92.81 303 GLN B O 1
ATOM 5273 N N . GLY B 1 304 ? 9.625 12.055 16.469 1 94.94 304 GLY B N 1
ATOM 5274 C CA . GLY B 1 304 ? 10.508 13.031 15.852 1 94.94 304 GLY B CA 1
ATOM 5275 C C . GLY B 1 304 ? 11.977 12.664 15.977 1 94.94 304 GLY B C 1
ATOM 5276 O O . GLY B 1 304 ? 12.312 11.516 16.25 1 94.94 304 GLY B O 1
ATOM 5277 N N . GLY B 1 305 ? 12.797 13.617 15.672 1 96.25 305 GLY B N 1
ATOM 5278 C CA . GLY B 1 305 ? 14.227 13.367 15.727 1 96.25 305 GLY B CA 1
ATOM 5279 C C . GLY B 1 305 ? 15.047 14.641 15.867 1 96.25 305 GLY B C 1
ATOM 5280 O O . GLY B 1 305 ? 16.281 14.594 15.938 1 96.25 305 GLY B O 1
ATOM 5281 N N . PHE B 1 306 ? 14.352 15.789 15.898 1 98.19 306 PHE B N 1
ATOM 5282 C CA . PHE B 1 306 ? 15.055 17.047 16.141 1 98.19 306 PHE B CA 1
ATOM 5283 C C . PHE B 1 306 ? 15.281 17.25 17.641 1 98.19 306 PHE B C 1
ATOM 5285 O O . PHE B 1 306 ? 14.727 16.516 18.469 1 98.19 306 PHE B O 1
ATOM 5292 N N . CYS B 1 307 ? 16.141 18.141 18 1 98 307 CYS B N 1
ATOM 5293 C CA . CYS B 1 307 ? 16.469 18.422 19.391 1 98 307 CYS B CA 1
ATOM 5294 C C . CYS B 1 307 ? 16.047 19.844 19.781 1 98 307 CYS B C 1
ATOM 5296 O O . CYS B 1 307 ? 16.844 20.609 20.297 1 98 307 CYS B O 1
ATOM 5298 N N . LEU B 1 308 ? 14.812 20.172 19.5 1 98.69 308 LEU B N 1
ATOM 5299 C CA . LEU B 1 308 ? 14.289 21.484 19.891 1 98.69 308 LEU B CA 1
ATOM 5300 C C . LEU B 1 308 ? 13.789 21.453 21.328 1 98.69 308 LEU B C 1
ATOM 5302 O O . LEU B 1 308 ? 13.227 20.453 21.781 1 98.69 308 LEU B O 1
ATOM 5306 N N . ASN B 1 309 ? 13.961 22.516 22 1 98.5 309 ASN B N 1
ATOM 5307 C CA . ASN B 1 309 ? 13.477 22.672 23.359 1 98.5 309 ASN B CA 1
ATOM 5308 C C . ASN B 1 309 ? 12.289 23.625 23.438 1 98.5 309 ASN B C 1
ATOM 5310 O O . ASN B 1 309 ? 11.945 24.281 22.438 1 98.5 309 ASN B O 1
ATOM 5314 N N . LEU B 1 310 ? 11.633 23.719 24.578 1 98.38 310 LEU B N 1
ATOM 5315 C CA . LEU B 1 310 ? 10.398 24.484 24.75 1 98.38 310 LEU B CA 1
ATOM 5316 C C . LEU B 1 310 ? 10.586 25.938 24.312 1 98.38 310 LEU B C 1
ATOM 5318 O O . LEU B 1 310 ? 9.75 26.484 23.578 1 98.38 310 LEU B O 1
ATOM 5322 N N . ASP B 1 311 ? 11.703 26.562 24.625 1 98.31 311 ASP B N 1
ATOM 5323 C CA . ASP B 1 311 ? 11.93 27.969 24.328 1 98.31 311 ASP B CA 1
ATOM 5324 C C . ASP B 1 311 ? 12.203 28.172 22.844 1 98.31 311 ASP B C 1
ATOM 5326 O O . ASP B 1 311 ? 12.031 29.281 22.312 1 98.31 311 ASP B O 1
ATOM 5330 N N . ASP B 1 312 ? 12.633 27.094 22.234 1 98.81 312 ASP B N 1
ATOM 5331 C CA . ASP B 1 312 ? 12.938 27.203 20.812 1 98.81 312 ASP B CA 1
ATOM 5332 C C . ASP B 1 312 ? 11.695 27.531 20 1 98.81 312 ASP B C 1
ATOM 5334 O O . ASP B 1 312 ? 11.781 28.188 18.95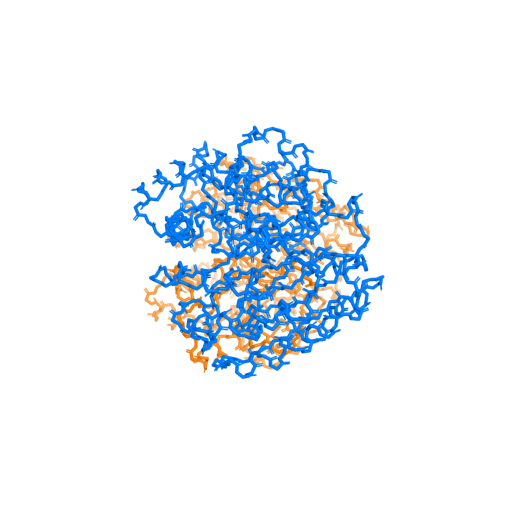3 1 98.81 312 ASP B O 1
ATOM 5338 N N . TYR B 1 313 ? 10.531 27.156 20.453 1 98.81 313 TYR B N 1
ATOM 5339 C CA . TYR B 1 313 ? 9.289 27.438 19.734 1 98.81 313 TYR B CA 1
ATOM 5340 C C . TYR B 1 313 ? 8.938 28.922 19.828 1 98.81 313 TYR B C 1
ATOM 5342 O O . TYR B 1 313 ? 8.32 29.469 18.906 1 98.81 313 TYR B O 1
ATOM 5350 N N . LYS B 1 314 ? 9.359 29.594 20.906 1 98.38 314 LYS B N 1
ATOM 5351 C CA . LYS B 1 314 ? 9.266 31.047 20.938 1 98.38 314 LYS B CA 1
ATOM 5352 C C . LYS B 1 314 ? 10.18 31.688 19.906 1 98.38 314 LYS B C 1
ATOM 5354 O O . LYS B 1 314 ? 9.789 32.656 19.234 1 98.38 314 LYS B O 1
ATOM 5359 N N . THR B 1 315 ? 11.359 31.109 19.859 1 98.69 315 THR B N 1
ATOM 5360 C CA . THR B 1 315 ? 12.336 31.625 18.906 1 98.69 315 THR B CA 1
ATOM 5361 C C . THR B 1 315 ? 11.812 31.484 17.469 1 98.69 315 THR B C 1
ATOM 5363 O O . THR B 1 315 ? 11.875 32.438 16.688 1 98.69 315 THR B O 1
ATOM 5366 N N . ILE B 1 316 ? 11.281 30.359 17.141 1 98.88 316 ILE B N 1
ATOM 5367 C CA . ILE B 1 316 ? 10.75 30.078 15.812 1 98.88 316 ILE B CA 1
ATOM 5368 C C . ILE B 1 316 ? 9.633 31.062 15.492 1 98.88 316 ILE B C 1
ATOM 5370 O O . ILE B 1 316 ? 9.641 31.703 14.43 1 98.88 316 ILE B O 1
ATOM 5374 N N . GLY B 1 317 ? 8.656 31.219 16.406 1 98.5 317 GLY B N 1
ATOM 5375 C CA . GLY B 1 317 ? 7.566 32.156 16.203 1 98.5 317 GLY B CA 1
ATOM 5376 C C . GLY B 1 317 ? 8.039 33.594 16.016 1 98.5 317 GLY B C 1
ATOM 5377 O O . GLY B 1 317 ? 7.508 34.312 15.18 1 98.5 317 GLY B O 1
ATOM 5378 N N . SER B 1 318 ? 9.023 33.969 16.766 1 97.94 318 SER B N 1
ATOM 5379 C CA . SER B 1 318 ? 9.555 35.344 16.672 1 97.94 318 SER B CA 1
ATOM 5380 C C . SER B 1 318 ? 10.18 35.594 15.312 1 97.94 318 SER B C 1
ATOM 5382 O O . SER B 1 318 ? 10.016 36.656 14.734 1 97.94 318 SER B O 1
ATOM 5384 N N . PHE B 1 319 ? 10.953 34.625 14.82 1 98.38 319 PHE B N 1
ATOM 5385 C CA . PHE B 1 319 ? 11.547 34.75 13.5 1 98.38 319 PHE B CA 1
ATOM 5386 C C . PHE B 1 319 ? 10.461 34.906 12.43 1 98.38 319 PHE B C 1
ATOM 5388 O O . PHE B 1 319 ? 10.586 35.75 11.523 1 98.38 319 PHE B O 1
ATOM 5395 N N . ILE B 1 320 ? 9.398 34.094 12.578 1 98.56 320 ILE B N 1
ATOM 5396 C CA . ILE B 1 320 ? 8.312 34.156 11.609 1 98.56 320 ILE B CA 1
ATOM 5397 C C . ILE B 1 320 ? 7.625 35.5 11.664 1 98.56 320 ILE B C 1
ATOM 5399 O O . ILE B 1 320 ? 7.441 36.156 10.641 1 98.56 320 ILE B O 1
ATOM 5403 N N . ARG B 1 321 ? 7.242 35.969 12.867 1 96.81 321 ARG B N 1
ATOM 5404 C CA . ARG B 1 321 ? 6.484 37.219 13.031 1 96.81 321 ARG B CA 1
ATOM 5405 C C . ARG B 1 321 ? 7.293 38.406 12.555 1 96.81 321 ARG B C 1
ATOM 5407 O O . ARG B 1 321 ? 6.738 39.344 11.961 1 96.81 321 ARG B O 1
ATOM 5414 N N . LYS B 1 322 ? 8.602 38.406 12.75 1 95.69 322 LYS B N 1
ATOM 5415 C CA . LYS B 1 322 ? 9.477 39.5 12.32 1 95.69 322 LYS B CA 1
ATOM 5416 C C . LYS B 1 322 ? 9.555 39.594 10.805 1 95.69 322 LYS B C 1
ATOM 5418 O O . LYS B 1 322 ? 9.695 40.656 10.234 1 95.69 322 LYS B O 1
ATOM 5423 N N . SER B 1 323 ? 9.438 38.5 10.18 1 96.44 323 SER B N 1
ATOM 5424 C CA . SER B 1 323 ? 9.641 38.406 8.742 1 96.44 323 SER B CA 1
ATOM 5425 C C . SER B 1 323 ? 8.32 38.594 7.988 1 96.44 323 SER B C 1
ATOM 5427 O O . SER B 1 323 ? 8.312 39.062 6.852 1 96.44 323 SER B O 1
ATOM 5429 N N . VAL B 1 324 ? 7.238 38.156 8.602 1 95.12 324 VAL B N 1
ATOM 5430 C CA . VAL B 1 324 ? 5.953 38.125 7.918 1 95.12 324 VAL B CA 1
ATOM 5431 C C . VAL B 1 324 ? 4.98 39.094 8.625 1 95.12 324 VAL B C 1
ATOM 5433 O O . VAL B 1 324 ? 4.418 38.75 9.664 1 95.12 324 VAL B O 1
ATOM 5436 N N . ASN B 1 325 ? 4.758 40.188 8.016 1 92.56 325 ASN B N 1
ATOM 5437 C CA . ASN B 1 325 ? 3.799 41.156 8.547 1 92.56 325 ASN B CA 1
ATOM 5438 C C . ASN B 1 325 ? 2.434 41.031 7.879 1 92.56 325 ASN B C 1
ATOM 5440 O O . ASN B 1 325 ? 1.876 42 7.379 1 92.56 325 ASN B O 1
ATOM 5444 N N . LYS B 1 326 ? 1.993 39.812 7.711 1 95.31 326 LYS B N 1
ATOM 5445 C CA . LYS B 1 326 ? 0.708 39.406 7.137 1 95.31 326 LYS B CA 1
ATOM 5446 C C . LYS B 1 326 ? -0.114 38.594 8.125 1 95.31 326 LYS B C 1
ATOM 5448 O O . LYS B 1 326 ? 0.405 38.156 9.148 1 95.31 326 LYS B O 1
ATOM 5453 N N . PRO B 1 327 ? -1.432 38.531 7.902 1 96.94 327 PRO B N 1
ATOM 5454 C CA . PRO B 1 327 ? -2.205 37.594 8.734 1 96.94 327 PRO B CA 1
A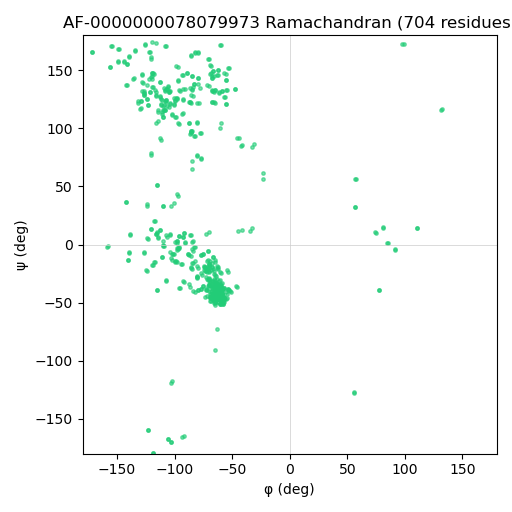TOM 5455 C C . PRO B 1 327 ? -1.683 36.156 8.672 1 96.94 327 PRO B C 1
ATOM 5457 O O . PRO B 1 327 ? -1.188 35.719 7.629 1 96.94 327 PRO B O 1
ATOM 5460 N N . ILE B 1 328 ? -1.821 35.469 9.828 1 98.25 328 ILE B N 1
ATOM 5461 C CA . ILE B 1 328 ? -1.303 34.094 9.938 1 98.25 328 ILE B CA 1
ATOM 5462 C C . ILE B 1 328 ? -2.408 33.156 10.414 1 98.25 328 ILE B C 1
ATOM 5464 O O . ILE B 1 328 ? -3.148 33.5 11.344 1 98.25 328 ILE B O 1
ATOM 5468 N N . ILE B 1 329 ? -2.594 32.062 9.742 1 98.69 329 ILE B N 1
ATOM 5469 C CA . ILE B 1 329 ? -3.43 30.969 10.195 1 98.69 329 ILE B CA 1
ATOM 5470 C C . ILE B 1 329 ? -2.555 29.75 10.492 1 98.69 329 ILE B C 1
ATOM 5472 O O . ILE B 1 329 ? -1.722 29.359 9.672 1 98.69 329 ILE B O 1
ATOM 5476 N N . ILE B 1 330 ? -2.689 29.172 11.695 1 98.81 330 ILE B N 1
ATOM 5477 C CA . ILE B 1 330 ? -1.944 28 12.117 1 98.81 330 ILE B CA 1
ATOM 5478 C C . ILE B 1 330 ? -2.877 26.781 12.156 1 98.81 330 ILE B C 1
ATOM 5480 O O . ILE B 1 330 ? -3.936 26.828 12.789 1 98.81 330 ILE B O 1
ATOM 5484 N N . THR B 1 331 ? -2.527 25.734 11.453 1 98.62 331 THR B N 1
ATOM 5485 C CA . THR B 1 331 ? -3.236 24.469 11.531 1 98.62 331 THR B CA 1
ATOM 5486 C C . THR B 1 331 ? -2.443 23.453 12.352 1 98.62 331 THR B C 1
ATOM 5488 O O . THR B 1 331 ? -1.303 23.125 12.016 1 98.62 331 THR B O 1
ATOM 5491 N N . GLN B 1 332 ? -3.068 22.984 13.422 1 97.94 332 GLN B N 1
ATOM 5492 C CA . GLN B 1 332 ? -2.438 21.969 14.258 1 97.94 332 GLN B CA 1
ATOM 5493 C C . GLN B 1 332 ? -2.26 20.656 13.492 1 97.94 332 GLN B C 1
ATOM 5495 O O . GLN B 1 332 ? -3.223 20.109 12.945 1 97.94 332 GLN B O 1
ATOM 5500 N N . GLU B 1 333 ? -1.054 20.156 13.367 1 97.31 333 GLU B N 1
ATOM 5501 C CA . GLU B 1 333 ? -0.745 18.859 12.797 1 97.31 333 GLU B CA 1
ATOM 5502 C C . GLU B 1 333 ? -0.446 17.828 13.891 1 97.31 333 GLU B C 1
ATOM 5504 O O . GLU B 1 333 ? -1.294 17.562 14.742 1 97.31 333 GLU B O 1
ATOM 5509 N N . GLY B 1 334 ? 0.756 17.281 13.922 1 94.5 334 GLY B N 1
ATOM 5510 C CA . GLY B 1 334 ? 1.08 16.25 14.898 1 94.5 334 GLY B CA 1
ATOM 5511 C C . GLY B 1 334 ? 1.706 16.797 16.156 1 94.5 334 GLY B C 1
ATOM 5512 O O . GLY B 1 334 ? 1.605 18 16.438 1 94.5 334 GLY B O 1
ATOM 5513 N N . GLY B 1 335 ? 2.266 15.992 16.922 1 96.19 335 GLY B N 1
ATOM 5514 C CA . GLY B 1 335 ? 2.807 16.156 18.25 1 96.19 335 GLY B CA 1
ATOM 5515 C C . GLY B 1 335 ? 2.361 15.062 19.219 1 96.19 335 GLY B C 1
ATOM 5516 O O . GLY B 1 335 ? 1.181 14.969 19.547 1 96.19 335 GLY B O 1
ATOM 5517 N N . TYR B 1 336 ? 3.32 14.305 19.688 1 94.56 336 TYR B N 1
ATOM 5518 C CA . TYR B 1 336 ? 2.926 13.047 20.297 1 94.56 336 TYR B CA 1
ATOM 5519 C C . TYR B 1 336 ? 3.51 12.906 21.703 1 94.56 336 TYR B C 1
ATOM 5521 O O . TYR B 1 336 ? 3.236 11.938 22.406 1 94.56 336 TYR B O 1
ATOM 5529 N N . TYR B 1 337 ? 4.32 13.844 22.016 1 96.88 337 TYR B N 1
ATOM 5530 C CA . TYR B 1 337 ? 4.715 13.93 23.406 1 96.88 337 TYR B CA 1
ATOM 5531 C C . TYR B 1 337 ? 3.715 14.766 24.203 1 96.88 337 TYR B C 1
ATOM 5533 O O . TYR B 1 337 ? 3.9 15.977 24.375 1 96.88 337 TYR B O 1
ATOM 5541 N N . LEU B 1 338 ? 2.787 14.102 24.828 1 95.62 338 LEU B N 1
ATOM 5542 C CA . LEU B 1 338 ? 1.597 14.742 25.375 1 95.62 338 LEU B CA 1
ATOM 5543 C C . LEU B 1 338 ? 1.934 15.523 26.641 1 95.62 338 LEU B C 1
ATOM 5545 O O . LEU B 1 338 ? 1.228 16.469 27 1 95.62 338 LEU B O 1
ATOM 5549 N N . ASP B 1 339 ? 3.045 15.227 27.25 1 97.25 339 ASP B N 1
ATOM 5550 C CA . ASP B 1 339 ? 3.373 15.844 28.531 1 97.25 339 ASP B CA 1
ATOM 5551 C C . ASP B 1 339 ? 3.709 17.328 28.359 1 97.25 339 ASP B C 1
ATOM 5553 O O . ASP B 1 339 ? 3.463 18.141 29.25 1 97.25 339 ASP B O 1
ATOM 5557 N N . ASP B 1 340 ? 4.266 17.703 27.141 1 98 340 ASP B N 1
ATOM 5558 C CA . ASP B 1 340 ? 4.699 19.094 26.953 1 98 340 ASP B CA 1
ATOM 5559 C C . ASP B 1 340 ? 4.012 19.719 25.75 1 98 340 ASP B C 1
ATOM 5561 O O . ASP B 1 340 ? 4.32 20.859 25.375 1 98 340 ASP B O 1
ATOM 5565 N N . ILE B 1 341 ? 3.078 19 25.125 1 98.25 341 ILE B N 1
ATOM 5566 C CA . ILE B 1 341 ? 2.502 19.469 23.875 1 98.25 341 ILE B CA 1
ATOM 5567 C C . ILE B 1 341 ? 1.786 20.797 24.094 1 98.25 341 ILE B C 1
ATOM 5569 O O . ILE B 1 341 ? 1.811 21.688 23.234 1 98.25 341 ILE B O 1
ATOM 5573 N N . ASP B 1 342 ? 1.123 20.969 25.234 1 98.06 342 ASP B N 1
ATOM 5574 C CA . ASP B 1 342 ? 0.409 22.203 25.578 1 98.06 342 ASP B CA 1
ATOM 5575 C C . ASP B 1 342 ? 1.369 23.375 25.688 1 98.06 342 ASP B C 1
ATOM 5577 O O . ASP B 1 342 ? 1.088 24.469 25.156 1 98.06 342 ASP B O 1
ATOM 5581 N N . LYS B 1 343 ? 2.59 23.203 26.281 1 98.5 343 LYS B N 1
ATOM 5582 C CA . LYS B 1 343 ? 3.6 24.234 26.422 1 98.5 343 LYS B CA 1
ATOM 5583 C C . LYS B 1 343 ? 4.219 24.594 25.062 1 98.5 343 LYS B C 1
ATOM 5585 O O . LYS B 1 343 ? 4.508 25.766 24.797 1 98.5 343 LYS B O 1
ATOM 5590 N N . ILE B 1 344 ? 4.43 23.547 24.266 1 98.75 344 ILE B N 1
ATOM 5591 C CA . ILE B 1 344 ? 5 23.734 22.938 1 98.75 344 ILE B CA 1
ATOM 5592 C C . ILE B 1 344 ? 4.117 24.688 22.125 1 98.75 344 ILE B C 1
ATOM 5594 O O . ILE B 1 344 ? 4.594 25.688 21.594 1 98.75 344 ILE B O 1
ATOM 5598 N N . VAL B 1 345 ? 2.842 24.391 22.094 1 98.62 345 VAL B N 1
ATOM 5599 C CA . VAL B 1 345 ? 1.889 25.156 21.297 1 98.62 345 VAL B CA 1
ATOM 5600 C C . VAL B 1 345 ? 1.74 26.562 21.875 1 98.62 345 VAL B C 1
ATOM 5602 O O . VAL B 1 345 ? 1.741 27.547 21.141 1 98.62 345 VAL B O 1
ATOM 5605 N N . SER B 1 346 ? 1.625 26.656 23.172 1 98.31 346 SER B N 1
ATOM 5606 C CA . SER B 1 346 ? 1.469 27.953 23.828 1 98.31 346 SER B CA 1
ATOM 5607 C C . SER B 1 346 ? 2.648 28.875 23.531 1 98.31 346 SER B C 1
ATOM 5609 O O . SER B 1 346 ? 2.461 30.047 23.203 1 98.31 346 SER B O 1
ATOM 5611 N N . ASN B 1 347 ? 3.875 28.328 23.656 1 98.44 347 ASN B N 1
ATOM 5612 C CA . ASN B 1 347 ? 5.078 29.109 23.375 1 98.44 347 ASN B CA 1
ATOM 5613 C C . ASN B 1 347 ? 5.102 29.609 21.938 1 98.44 347 ASN B C 1
ATOM 5615 O O . ASN B 1 347 ? 5.438 30.766 21.688 1 98.44 347 ASN B O 1
ATOM 5619 N N . PHE B 1 348 ? 4.746 28.766 21.062 1 98.69 348 PHE B N 1
ATOM 5620 C CA . PHE B 1 348 ? 4.75 29.125 19.641 1 98.69 348 PHE B CA 1
ATOM 5621 C C . PHE B 1 348 ? 3.725 30.203 19.344 1 98.69 348 PHE B C 1
ATOM 5623 O O . PHE B 1 348 ? 4.055 31.234 18.766 1 98.69 348 PHE B O 1
ATOM 5630 N N . VAL B 1 349 ? 2.463 30.016 19.781 1 98.12 349 VAL B N 1
ATOM 5631 C CA . VAL B 1 349 ? 1.37 30.953 19.516 1 98.12 349 VAL B CA 1
ATOM 5632 C C . VAL B 1 349 ? 1.667 32.312 20.156 1 98.12 349 VAL B C 1
ATOM 5634 O O . VAL B 1 349 ? 1.459 33.344 19.547 1 98.12 349 VAL B O 1
ATOM 5637 N N . GLU B 1 350 ? 2.203 32.281 21.344 1 97 350 GLU B N 1
ATOM 5638 C CA . GLU B 1 350 ? 2.533 33.5 22.062 1 97 350 GLU B CA 1
ATOM 5639 C C . GLU B 1 350 ? 3.521 34.375 21.266 1 97 350 GLU B C 1
ATOM 5641 O O . GLU B 1 350 ? 3.375 35.594 21.188 1 97 350 GLU B O 1
ATOM 5646 N N . SER B 1 351 ? 4.473 33.719 20.703 1 97.38 351 SER B N 1
ATOM 5647 C CA . SER B 1 351 ? 5.535 34.438 20 1 97.38 351 SER B CA 1
ATOM 5648 C C . SER B 1 351 ? 5.016 35.062 18.703 1 97.38 351 SER B C 1
ATOM 5650 O O . SER B 1 351 ? 5.605 36 18.188 1 97.38 351 SER B O 1
ATOM 5652 N N . LEU B 1 352 ? 3.918 34.562 18.203 1 97.12 352 LEU B N 1
ATOM 5653 C CA . LEU B 1 352 ? 3.365 35.062 16.953 1 97.12 352 LEU B CA 1
ATOM 5654 C C . LEU B 1 352 ? 2.463 36.281 17.188 1 97.12 352 LEU B C 1
ATOM 5656 O O . LEU B 1 352 ? 2.174 37.031 16.266 1 97.12 352 LEU B O 1
ATOM 5660 N N . ILE B 1 353 ? 1.975 36.5 18.375 1 94.44 353 ILE B N 1
ATOM 5661 C CA . ILE B 1 353 ? 1.023 37.594 18.641 1 94.44 353 ILE B CA 1
ATOM 5662 C C . ILE B 1 353 ? 1.754 38.781 19.234 1 94.44 353 ILE B C 1
ATOM 5664 O O . ILE B 1 353 ? 1.209 39.906 19.281 1 94.44 353 ILE B O 1
ATOM 5668 N N . LYS B 1 354 ? 2.967 38.719 19.703 1 83.94 354 LYS B N 1
ATOM 5669 C CA . LYS B 1 354 ? 3.74 39.812 20.281 1 83.94 354 LYS B CA 1
ATOM 5670 C C . LYS B 1 354 ? 4.484 40.594 19.203 1 83.94 354 LYS B C 1
ATOM 5672 O O . LYS B 1 354 ? 4.875 40.031 18.172 1 83.94 354 LYS B O 1
#

Solvent-accessible surface area (backbone atoms only — not comparable to full-atom values): 35118 Å² total; per-residue (Å²): 118,44,51,47,35,37,27,30,59,59,59,70,62,36,53,52,48,36,69,63,44,86,52,90,74,18,51,45,32,47,45,42,49,47,34,50,55,41,44,54,68,71,41,76,83,47,44,78,45,67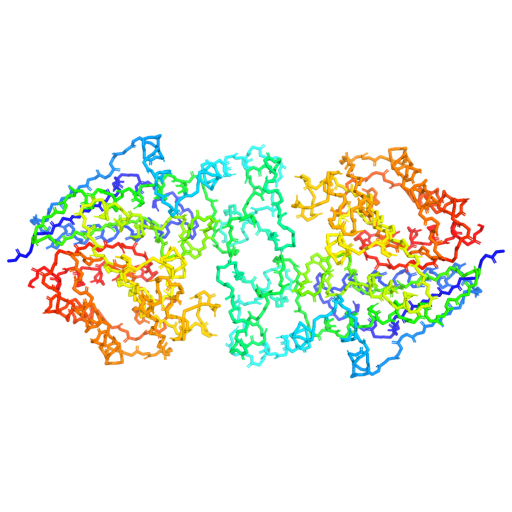,57,78,75,56,71,69,60,52,49,60,54,48,53,71,38,90,56,38,38,63,70,46,53,52,36,53,67,36,15,45,60,43,37,72,71,38,93,63,70,76,79,40,39,33,92,84,76,62,24,41,34,44,57,48,42,69,75,80,5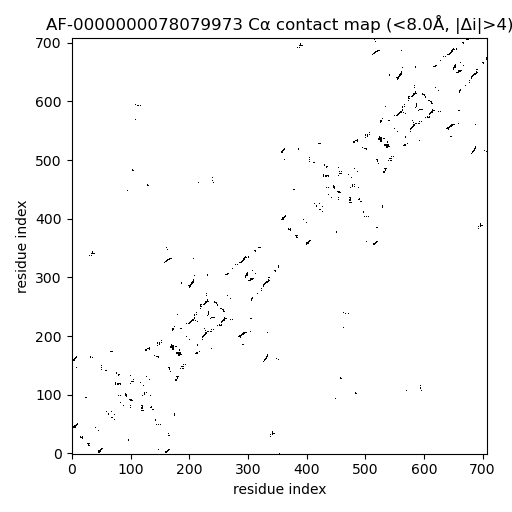2,88,47,66,81,54,89,70,51,52,42,44,67,43,38,21,74,28,44,34,36,59,80,44,56,40,46,92,60,45,39,62,42,36,52,44,25,33,45,24,25,44,53,46,49,74,64,62,49,80,56,28,37,33,40,25,55,28,56,40,22,12,43,41,3,32,39,61,30,27,20,88,59,5,62,38,29,23,61,56,50,18,47,57,53,36,52,76,81,42,73,33,37,29,37,43,30,51,19,30,47,39,40,56,11,48,48,61,65,35,30,54,35,60,49,37,37,39,36,31,48,17,42,33,18,74,82,27,61,72,45,60,52,47,50,65,84,51,31,42,38,83,69,3,49,80,26,29,45,31,44,52,36,60,76,59,37,33,58,69,61,49,48,56,53,48,53,53,50,50,51,53,45,53,73,69,54,47,61,34,41,34,31,39,42,20,52,17,32,29,49,77,16,83,86,35,45,27,46,32,54,64,68,46,32,28,51,52,21,38,56,49,40,74,67,45,93,46,24,36,40,34,35,38,32,58,50,69,35,67,90,50,43,30,55,40,51,46,32,25,54,52,26,50,32,103,118,44,51,44,33,37,28,29,59,58,58,69,63,36,52,53,47,36,71,62,42,88,51,89,74,16,52,46,30,46,45,43,50,47,33,50,54,42,44,54,70,72,42,77,83,46,44,78,45,68,56,78,75,56,72,70,59,52,50,60,57,48,53,71,38,90,57,39,37,62,70,46,51,52,35,53,66,35,16,47,61,44,39,70,71,38,91,67,70,75,81,38,38,33,93,84,77,63,23,43,34,46,56,48,42,69,73,78,56,88,47,67,82,55,89,68,51,52,43,43,66,43,38,22,72,29,45,34,35,60,79,45,57,41,47,90,58,42,39,63,43,34,51,44,25,34,45,26,25,44,54,48,48,74,64,63,50,80,55,28,37,33,38,25,55,28,56,40,22,12,43,41,4,31,40,62,31,27,21,88,60,6,65,37,29,24,62,55,51,18,47,57,54,36,52,76,80,43,74,32,38,31,37,44,31,52,19,29,48,39,42,54,10,46,47,61,66,35,29,53,35,61,50,37,36,41,36,31,48,16,42,33,19,78,80,28,61,72,44,59,51,47,51,66,84,51,30,40,37,82,69,2,49,80,26,29,45,33,44,52,38,60,76,58,38,33,59,68,61,49,46,56,53,48,53,53,50,51,50,52,47,54,72,67,55,46,60,35,40,36,31,38,41,19,51,16,33,28,48,78,15,84,86,34,46,28,46,31,54,64,67,45,31,27,52,53,21,38,56,48,41,74,68,45,92,46,24,36,39,35,34,38,33,58,51,71,35,67,91,49,44,29,56,38,51,45,33,25,55,52,26,50,33,103

Secondary structure (DSSP, 8-state):
-PEEEEEE--HHHHHHHHHH--SGGGHHHHHHHHHHHHHHHH-TT-EEEE----HHHHHHHHTTSTT--HHHHHHHHHHHHHHHHSS-TTTTB-TTT--B--SB---SS-----TTS-GGGGHHHHBSBSS--B-TTHHHHHHHHHHHHHHHHHT--TTEEEEEE-SS--TT--SS-BBTTBSS-HHHHHHHHHTTT-S-EEEEE-SSS--HHHHHHHTT-TTEEEEEEEE-TTTSTT-SS--TT----GGGTTSEEEEEE-TT--HHHHHHHHHHHHHHHHHHT-SEEEEEE-GGGBTT-TT----B-HHHHHHHHHHHHHH--S-EEEEE-----TTTHHHHHHHHHHHHH-/-PEEEEEE--HHHHHHHHHH--SGGGHHHHHHHHHHHHHHHH-TT-EEEE----HHHHHHHHTTSTT--HHHHHHHHHHHHHHHHSS--STTB-TTT--B--SB---SS-----TTS-GGGGHHHHBSBSS--B-TTHHHHHHHHHHHHHHHHHT--TTEEEEEE-SS--TT--SS-BBTTBSS-HHHHHHHHHTTT-S-EEEEE-SSS--HHHHHHHTT-TTEEEEEEEE-TTTSTT-SS--TT----GGGTTSEEEEEE-TT--HHHHHHHHHHHHHHHHHHT-SEEEEEE-GGGBTT-TT----B-HHHHHHHHHHHHHH--S-EEEEE-----TTTHHHHHHHHHHHHH-